Protein AF-0000000083552173 (afdb_homodimer)

Radius of gyration: 30.27 Å; Cα contacts (8 Å, |Δi|>4): 1143; chains: 2; bounding box: 61×94×70 Å

Sequence (602 aa):
MNFVAFRYFNEVAKTKAIRRAADRLHVAPSAVSRQLAMLEHSFGAPLLERTNTGVELTPAGVLLERYTRNMFRELDQVKDSISGFRSLRQGEVKIHVMEGVLSSMLPEVIAGFSSRFPGIRFSVSSNASDAIVEALIKNQTDIGITYNASLRPELEIVVERADPVMCLVATNHPLAQNATVRLDEICQNRLALPHRGFGLRQLFDSAVEARRLQPDYVVETNNIELPRAMAATGNCVTLGPVLAAFREIQMGLLVAIPIDVPTFLMVRSSVCVHRDRKLSFAAHEFIKMLRMGFSQSGIAAMNFVAFRYFNEVAKTKAIRRAADRLHVAPSAVSRQLAMLEHSFGAPLLERTNTGVELTPAGVLLERYTRNMFRELDQVKDSISGFRSLRQGEVKIHVMEGVLSSMLPEVIAGFSSRFPGIRFSVSSNASDAIVEALIKNQTDIGITYNASLRPELEIVVERADPVMCLVATNHPLAQNATVRLDEICQNRLALPHRGFGLRQLFDSAVEARRLQPDYVVETNNIELPRAMAATGNCVTLGPVLAAFREIQMGLLVAIPIDVPTFLMVRSSVCVHRDRKLSFAAHEFIKMLRMGFSQSGIAA

Foldseek 3Di:
DDLVLLQLLLLCQVVLALCVSCVVVVHDSVVSVVSQVVVCVVVVHRQWDADPVHIHGDPVVVVSSLVSLVVVLVVVLVVCVVVVVVVLQAEEAEEEEALLQVPFLVVVLVVVLCVVRVRYYYHYHHDAQVVQVVCQVVVVHFKYKHKQDDDDPQKDFLDKDFFFKWKKAFCPAPCNPDQEAELQRQQVAEAAEEDPSHPVNVVNVVVCVVVVGDHHYPYYHHHDVVRNVVRLVRRHMYMGTCSSCVVCVVVRSIDTHHYPDVVRRRMMITMMHGSNDNHRNSSVVSSVSVNVSSVPSPPPD/DDLVLLQLLLLCQVVLALCVSCVVVVHDSVVSVVSQVVVCVVVVHRQWDADPVHIHGDPVVVVSSLVSLVVVLVVVLVVCVVVVVVVLQAEEAEEEEALLQVPFLVVVLVVVLCVVRVRYYYHYHHDAQVVQVVCQVVVVHFKYKHKQDDDDPQKDFLDKDFFFKWKKAFCPAPCVPDQEAELQRQQVAEAAEEDPSHPVNVVNVVVCVVVVGDHHYPYYHHHDVVRNVVRLVRRHMYMGTCSSCVVCVVVRSIDTHHYPDVVRRRMMITMMHGSNDNHRNSSVVSSVSVNVSSVPSCPPD

InterPro domains:
  IPR000847 LysR, HTH, N-terminal domain [PF00126] (5-61)
  IPR000847 LysR, HTH, N-terminal domain [PS50931] (1-58)
  IPR005119 LysR, substrate-binding [PF03466] (88-292)
  IPR036388 Winged helix-like DNA-binding domain superfamily [G3DSA:1.10.10.10] (1-91)
  IPR036390 Winged helix DNA-binding domain superfamily [SSF46785] (2-111)
  IPR050950 HTH-type LysR transcriptional regulators [PTHR30419] (1-296)

Structure (mmCIF, N/CA/C/O backbone):
data_AF-0000000083552173-model_v1
#
loop_
_entity.id
_entity.type
_entity.pdbx_description
1 polymer 'LysR family transcriptional regulator'
#
loop_
_atom_site.group_PDB
_atom_site.id
_atom_site.type_symbol
_atom_site.label_atom_id
_atom_site.label_alt_id
_atom_site.label_comp_id
_atom_site.label_asym_id
_atom_site.label_entity_id
_atom_site.label_seq_id
_atom_site.pdbx_PDB_ins_code
_atom_site.Cartn_x
_atom_site.Cartn_y
_atom_site.Cartn_z
_atom_site.occupancy
_atom_site.B_iso_or_equiv
_atom_site.auth_seq_id
_atom_site.auth_comp_id
_atom_site.auth_asym_id
_atom_site.auth_atom_id
_atom_site.pdbx_PDB_model_num
ATOM 1 N N . MET A 1 1 ? -5.895 39.625 33.219 1 48.28 1 MET A N 1
ATOM 2 C CA . MET A 1 1 ? -5.844 38.188 33 1 48.28 1 MET A CA 1
ATOM 3 C C . MET A 1 1 ? -4.477 37.75 32.469 1 48.28 1 MET A C 1
ATOM 5 O O . MET A 1 1 ? -3.959 38.375 31.531 1 48.28 1 MET A O 1
ATOM 9 N N . ASN A 1 2 ? -3.734 37.156 33.312 1 60.34 2 ASN A N 1
ATOM 10 C CA . ASN A 1 2 ? -2.334 36.875 32.969 1 60.34 2 ASN A CA 1
ATOM 11 C C . ASN A 1 2 ? -2.113 35.438 32.531 1 60.34 2 ASN A C 1
ATOM 13 O O . ASN A 1 2 ? -2.887 34.562 32.906 1 60.34 2 ASN A O 1
ATOM 17 N N . PHE A 1 3 ? -1.198 35.219 31.625 1 71.62 3 PHE A N 1
ATOM 18 C CA . PHE A 1 3 ? -0.842 33.938 31.047 1 71.62 3 PHE A CA 1
ATOM 19 C C . PHE A 1 3 ? -0.518 32.906 32.156 1 71.62 3 PHE A C 1
ATOM 21 O O . PHE A 1 3 ? -0.827 31.734 32.031 1 71.62 3 PHE A O 1
ATOM 28 N N . VAL A 1 4 ? -0.104 33.406 33.25 1 74.31 4 VAL A N 1
ATOM 29 C CA . VAL A 1 4 ? 0.302 32.562 34.375 1 74.31 4 VAL A CA 1
ATOM 30 C C . VAL A 1 4 ? -0.928 31.891 35 1 74.31 4 VAL A C 1
ATOM 32 O O . VAL A 1 4 ? -0.899 30.703 35.312 1 74.31 4 VAL A O 1
ATOM 35 N N . ALA A 1 5 ? -2.008 32.656 35.031 1 80.75 5 ALA A N 1
ATOM 36 C CA . ALA A 1 5 ? -3.234 32.125 35.656 1 80.75 5 ALA A CA 1
ATOM 37 C C . ALA A 1 5 ? -3.791 30.969 34.812 1 80.75 5 ALA A C 1
ATOM 39 O O . ALA A 1 5 ? -4.254 29.984 35.375 1 80.75 5 ALA A O 1
ATOM 40 N N . PHE A 1 6 ? -3.711 31.141 33.5 1 82.69 6 PHE A N 1
ATOM 41 C CA . PHE A 1 6 ? -4.199 30.078 32.625 1 82.69 6 PHE A CA 1
ATOM 42 C C . PHE A 1 6 ? -3.322 28.828 32.75 1 82.69 6 PHE A C 1
ATOM 44 O O . PHE A 1 6 ? -3.826 27.703 32.719 1 82.69 6 PHE A O 1
ATOM 51 N N . ARG A 1 7 ? -2.039 29.016 32.875 1 81.38 7 ARG A N 1
ATOM 52 C CA . ARG A 1 7 ? -1.114 27.906 33.062 1 81.38 7 ARG A CA 1
ATOM 53 C C . ARG A 1 7 ? -1.42 27.156 34.375 1 81.38 7 ARG A C 1
ATOM 55 O O . ARG A 1 7 ? -1.414 25.922 34.375 1 81.38 7 ARG A O 1
ATOM 62 N N . TYR A 1 8 ? -1.645 27.875 35.406 1 85.38 8 TYR A N 1
ATOM 63 C CA . TYR A 1 8 ? -1.987 27.281 36.688 1 85.38 8 TYR A CA 1
ATOM 64 C C . TYR A 1 8 ? -3.295 26.5 36.594 1 85.38 8 TYR A C 1
ATOM 66 O O . TYR A 1 8 ? -3.393 25.375 37.094 1 85.38 8 TYR A O 1
ATOM 74 N N . PHE A 1 9 ? -4.258 27.141 35.906 1 89.25 9 PHE A N 1
ATOM 75 C CA . PHE A 1 9 ? -5.562 26.516 35.719 1 89.25 9 PHE A CA 1
ATOM 76 C C . PHE A 1 9 ? -5.43 25.188 35 1 89.25 9 PHE A C 1
ATOM 78 O O . PHE A 1 9 ? -5.98 24.172 35.438 1 89.25 9 PHE A O 1
ATOM 85 N N . ASN A 1 10 ? -4.676 25.234 33.938 1 86.88 10 ASN A N 1
ATOM 86 C CA . ASN A 1 10 ? -4.508 24.016 33.156 1 86.88 10 ASN A CA 1
ATOM 87 C C . ASN A 1 10 ? -3.809 22.922 33.938 1 86.88 10 ASN A C 1
ATOM 89 O O . ASN A 1 10 ? -4.16 21.75 33.812 1 86.88 10 ASN A O 1
ATOM 93 N N . GLU A 1 11 ? -2.816 23.203 34.719 1 87.5 11 GLU A N 1
ATOM 94 C CA . GLU A 1 11 ? -2.094 22.234 35.531 1 87.5 11 GLU A CA 1
ATOM 95 C C . GLU A 1 11 ? -2.996 21.625 36.594 1 87.5 11 GLU A C 1
ATOM 97 O O . GLU A 1 11 ? -2.926 20.422 36.875 1 87.5 11 GLU A O 1
ATOM 102 N N . VAL A 1 12 ? -3.82 22.438 37.094 1 91.88 12 VAL A N 1
ATOM 103 C CA . VAL A 1 12 ? -4.758 21.953 38.125 1 91.88 12 VAL A CA 1
ATOM 104 C C . VAL A 1 12 ? -5.789 21.031 37.469 1 91.88 12 VAL A C 1
ATOM 106 O O . VAL A 1 12 ? -6.16 20 38.031 1 91.88 12 VAL A O 1
ATOM 109 N N . ALA A 1 13 ? -6.199 21.438 36.344 1 88.5 13 ALA A N 1
ATOM 110 C CA . ALA A 1 13 ? -7.156 20.609 35.594 1 88.5 13 ALA A CA 1
ATOM 111 C C . ALA A 1 13 ? -6.57 19.234 35.281 1 88.5 13 ALA A C 1
ATOM 113 O O . ALA A 1 13 ? -7.277 18.219 35.344 1 88.5 13 ALA A O 1
ATOM 114 N N . LYS A 1 14 ? -5.379 19.266 34.969 1 85.62 14 LYS A N 1
ATOM 115 C CA . LYS A 1 14 ? -4.656 18.062 34.594 1 85.62 14 LYS A CA 1
ATOM 116 C C . LYS A 1 14 ? -4.402 17.172 35.812 1 85.62 14 LYS A C 1
ATOM 118 O O . LYS A 1 14 ? -4.59 15.953 35.75 1 85.62 14 LYS A O 1
ATOM 123 N N . THR A 1 15 ? -3.955 17.75 36.875 1 88 15 THR A N 1
ATOM 124 C CA . THR A 1 15 ? -3.531 17 38.062 1 88 15 THR A CA 1
ATOM 125 C C . THR A 1 15 ? -4.715 16.734 39 1 88 15 THR A C 1
ATOM 127 O O . THR A 1 15 ? -4.633 15.906 39.875 1 88 15 THR A O 1
ATOM 130 N N . LYS A 1 16 ? -5.727 17.469 38.781 1 89.62 16 LYS A N 1
ATOM 131 C CA . LYS A 1 16 ? -6.953 17.406 39.562 1 89.62 16 LYS A CA 1
ATOM 132 C C . LYS A 1 16 ? -6.672 17.703 41.031 1 89.62 16 LYS A C 1
ATOM 134 O O . LYS A 1 16 ? -7.422 17.281 41.938 1 89.62 16 LYS A O 1
ATOM 139 N N . ALA A 1 17 ? -5.582 18.344 41.312 1 91.19 17 ALA A N 1
ATOM 140 C CA . ALA A 1 17 ? -5.195 18.734 42.656 1 91.19 17 ALA A CA 1
ATOM 141 C C . ALA A 1 17 ? -4.363 20.016 42.656 1 91.19 17 ALA A C 1
ATOM 143 O O . ALA A 1 17 ? -3.43 20.141 41.875 1 91.19 17 ALA A O 1
ATOM 144 N N . ILE A 1 18 ? -4.668 20.906 43.562 1 91.38 18 ILE A N 1
ATOM 145 C CA . ILE A 1 18 ? -3.979 22.203 43.625 1 91.38 18 ILE A CA 1
ATOM 146 C C . ILE A 1 18 ? -2.557 22 44.125 1 91.38 18 ILE A C 1
ATOM 148 O O . ILE A 1 18 ? -1.608 22.578 43.594 1 91.38 18 ILE A O 1
ATOM 152 N N . ARG A 1 19 ? -2.461 21.141 45.094 1 90.25 19 ARG A N 1
ATOM 153 C CA . ARG A 1 19 ? -1.141 20.906 45.656 1 90.25 19 ARG A CA 1
ATOM 154 C C . ARG A 1 19 ? -0.202 20.266 44.656 1 90.25 19 ARG A C 1
ATOM 156 O O . ARG A 1 19 ? 0.957 20.672 44.531 1 90.25 19 ARG A O 1
ATOM 163 N N . ARG A 1 20 ? -0.686 19.312 44 1 90.38 20 ARG A N 1
ATOM 164 C CA . ARG A 1 20 ? 0.124 18.625 43 1 90.38 20 ARG A CA 1
ATOM 165 C C . ARG A 1 20 ? 0.496 19.562 41.844 1 90.38 20 ARG A C 1
ATOM 167 O O . ARG A 1 20 ? 1.62 19.531 41.344 1 90.38 20 ARG A O 1
ATOM 174 N N . ALA A 1 21 ? -0.415 20.344 41.5 1 91.81 21 ALA A N 1
ATOM 175 C CA . ALA A 1 21 ? -0.153 21.328 40.469 1 91.81 21 ALA A CA 1
ATOM 176 C C . ALA A 1 21 ? 0.919 22.328 40.906 1 91.81 21 ALA A C 1
ATOM 178 O O . ALA A 1 21 ? 1.821 22.656 40.125 1 91.81 21 ALA A O 1
ATOM 179 N N . ALA A 1 22 ? 0.853 22.719 42.094 1 92.69 22 ALA A N 1
ATOM 180 C CA . ALA A 1 22 ? 1.829 23.656 42.625 1 92.69 22 ALA A CA 1
ATOM 181 C C . ALA A 1 22 ? 3.23 23.047 42.625 1 92.69 22 ALA A C 1
ATOM 183 O O . ALA A 1 22 ? 4.203 23.719 42.281 1 92.69 22 ALA A O 1
ATOM 184 N N . ASP A 1 23 ? 3.268 21.812 42.938 1 87.5 23 ASP A N 1
ATOM 185 C CA . ASP A 1 23 ? 4.543 21.094 42.906 1 87.5 23 ASP A CA 1
ATOM 186 C C . ASP A 1 23 ? 5.145 21.062 41.5 1 87.5 23 ASP A C 1
ATOM 188 O O . ASP A 1 23 ? 6.332 21.328 41.344 1 87.5 23 ASP A O 1
ATOM 192 N N . ARG A 1 24 ? 4.328 20.859 40.594 1 85.75 24 ARG A N 1
ATOM 193 C CA . ARG A 1 24 ? 4.777 20.719 39.219 1 85.75 24 ARG A CA 1
ATOM 194 C C . ARG A 1 24 ? 5.184 22.062 38.625 1 85.75 24 ARG A C 1
ATOM 196 O O . ARG A 1 24 ? 6.09 22.141 37.781 1 85.75 24 ARG A O 1
ATOM 203 N N . LEU A 1 25 ? 4.586 23 39.094 1 85 25 LEU A N 1
ATOM 204 C CA . LEU A 1 25 ? 4.82 24.359 38.594 1 85 25 LEU A CA 1
ATOM 205 C C . LEU A 1 25 ? 5.895 25.062 39.438 1 85 25 LEU A C 1
ATOM 207 O O . LEU A 1 25 ? 6.316 26.172 39.094 1 85 25 LEU A O 1
ATOM 211 N N . HIS A 1 26 ? 6.277 24.375 40.531 1 88.81 26 HIS A N 1
ATOM 212 C CA . HIS A 1 26 ? 7.293 24.891 41.438 1 88.81 26 HIS A CA 1
ATOM 213 C C . HIS A 1 26 ? 6.871 26.234 42.031 1 88.81 26 HIS A C 1
ATOM 215 O O . HIS A 1 26 ? 7.664 27.188 42.062 1 88.81 26 HIS A O 1
ATOM 221 N N . VAL A 1 27 ? 5.676 26.234 42.344 1 88.56 27 VAL A N 1
ATOM 222 C CA . VAL A 1 27 ? 5.137 27.422 43.031 1 88.56 27 VAL A CA 1
ATOM 223 C C . VAL A 1 27 ? 4.379 27 44.281 1 88.56 27 VAL A C 1
ATOM 225 O O . VAL A 1 27 ? 4.16 25.797 44.5 1 88.56 27 VAL A O 1
ATOM 228 N N . ALA A 1 28 ? 4.078 27.953 45.094 1 90.69 28 ALA A N 1
ATOM 229 C CA . ALA A 1 28 ? 3.303 27.672 46.312 1 90.69 28 ALA A CA 1
ATOM 230 C C . ALA A 1 28 ? 1.838 27.422 45.969 1 90.69 28 ALA A C 1
ATOM 232 O O . ALA A 1 28 ? 1.271 28.062 45.094 1 90.69 28 ALA A O 1
ATOM 233 N N . PRO A 1 29 ? 1.274 26.469 46.688 1 92.5 29 PRO A N 1
ATOM 234 C CA . PRO A 1 29 ? -0.145 26.188 46.469 1 92.5 29 PRO A CA 1
ATOM 235 C C . PRO A 1 29 ? -1.026 27.422 46.594 1 92.5 29 PRO A C 1
ATOM 237 O O . PRO A 1 29 ? -2.035 27.547 45.906 1 92.5 29 PRO A O 1
ATOM 240 N N . SER A 1 30 ? -0.678 28.281 47.5 1 93.06 30 SER A N 1
ATOM 241 C CA . SER A 1 30 ? -1.452 29.5 47.719 1 93.06 30 SER A CA 1
ATOM 242 C C . SER A 1 30 ? -1.44 30.391 46.469 1 93.06 30 SER A C 1
ATOM 244 O O . SER A 1 30 ? -2.436 31.047 46.156 1 93.06 30 SER A O 1
ATOM 246 N N . ALA A 1 31 ? -0.353 30.391 45.812 1 89.38 31 ALA A N 1
ATOM 247 C CA . ALA A 1 31 ? -0.237 31.156 44.562 1 89.38 31 ALA A CA 1
ATOM 248 C C . ALA A 1 31 ? -1.157 30.609 43.469 1 89.38 31 ALA A C 1
ATOM 250 O O . ALA A 1 31 ? -1.813 31.375 42.781 1 89.38 31 ALA A O 1
ATOM 251 N N . VAL A 1 32 ? -1.215 29.328 43.469 1 92.25 32 VAL A N 1
ATOM 252 C CA . VAL A 1 32 ? -2.082 28.672 42.5 1 92.25 32 VAL A CA 1
ATOM 253 C C . VAL A 1 32 ? -3.543 28.969 42.812 1 92.25 32 VAL A C 1
ATOM 255 O O . VAL A 1 32 ? -4.312 29.359 41.938 1 92.25 32 VAL A O 1
ATOM 258 N N . SER A 1 33 ? -3.867 28.844 44.031 1 91.12 33 SER A N 1
ATOM 259 C CA . SER A 1 33 ? -5.238 29.078 44.469 1 91.12 33 SER A CA 1
ATOM 260 C C . SER A 1 33 ? -5.672 30.516 44.219 1 91.12 33 SER A C 1
ATOM 262 O O . SER A 1 33 ? -6.797 30.766 43.781 1 91.12 33 SER A O 1
ATOM 264 N N . ARG A 1 34 ? -4.797 31.406 44.469 1 88.94 34 ARG A N 1
ATOM 265 C CA . ARG A 1 34 ? -5.09 32.812 44.281 1 88.94 34 ARG A CA 1
ATOM 266 C C . ARG A 1 34 ? -5.344 33.125 42.781 1 88.94 34 ARG A C 1
ATOM 268 O O . ARG A 1 34 ? -6.27 33.844 42.469 1 88.94 34 ARG A O 1
ATOM 275 N N . GLN A 1 35 ? -4.449 32.594 42 1 88 35 GLN A N 1
ATOM 276 C CA . GLN A 1 35 ? -4.586 32.812 40.562 1 88 35 GLN A CA 1
ATOM 277 C C . GLN A 1 35 ? -5.879 32.219 40.031 1 88 35 GLN A C 1
ATOM 279 O O . GLN A 1 35 ? -6.539 32.812 39.156 1 88 35 GLN A O 1
ATOM 284 N N . LEU A 1 36 ? -6.258 31.094 40.531 1 90.06 36 LEU A N 1
ATOM 285 C CA . LEU A 1 36 ? -7.492 30.438 40.125 1 90.06 36 LEU A CA 1
ATOM 286 C C . LEU A 1 36 ? -8.711 31.25 40.531 1 90.06 36 LEU A C 1
ATOM 288 O O . LEU A 1 36 ? -9.664 31.391 39.781 1 90.06 36 LEU A O 1
ATOM 292 N N . ALA A 1 37 ? -8.648 31.766 41.75 1 88.25 37 ALA A N 1
ATOM 293 C CA . ALA A 1 37 ? -9.734 32.625 42.25 1 88.25 37 ALA A CA 1
ATOM 294 C C . ALA A 1 37 ? -9.891 33.875 41.406 1 88.25 37 ALA A C 1
ATOM 296 O O . ALA A 1 37 ? -11.008 34.281 41.094 1 88.25 37 ALA A O 1
ATOM 297 N N . MET A 1 38 ? -8.781 34.375 41.094 1 81.94 38 MET A N 1
ATOM 298 C CA . MET A 1 38 ? -8.797 35.562 40.25 1 81.94 38 MET A CA 1
ATOM 299 C C . MET A 1 38 ? -9.414 35.25 38.875 1 81.94 38 MET A C 1
ATOM 301 O O . MET A 1 38 ? -10.172 36.062 38.344 1 81.94 38 MET A O 1
ATOM 305 N N . LEU A 1 39 ? -9.047 34.094 38.312 1 84.31 39 LEU A N 1
ATOM 306 C CA . LEU A 1 39 ? -9.586 33.656 37.031 1 84.31 39 LEU A CA 1
ATOM 307 C C . LEU A 1 39 ? -11.102 33.469 37.094 1 84.31 39 LEU A C 1
ATOM 309 O O . LEU A 1 39 ? -11.836 33.906 36.219 1 84.31 39 LEU A O 1
ATOM 313 N N . GLU A 1 40 ? -11.562 32.844 38.188 1 86.62 40 GLU A N 1
ATOM 314 C CA . GLU A 1 40 ? -12.992 32.625 38.375 1 86.62 40 GLU A CA 1
ATOM 315 C C . GLU A 1 40 ? -13.742 33.938 38.531 1 86.62 40 GLU A C 1
ATOM 317 O O . GLU A 1 40 ? -14.836 34.125 38 1 86.62 40 GLU A O 1
ATOM 322 N N . HIS A 1 41 ? -13.133 34.875 39.25 1 83.31 41 HIS A N 1
ATOM 323 C CA . HIS A 1 41 ? -13.719 36.188 39.406 1 83.31 41 HIS A CA 1
ATOM 324 C C . HIS A 1 41 ? -13.812 36.938 38.062 1 83.31 41 HIS A C 1
ATOM 326 O O . HIS A 1 41 ? -14.836 37.531 37.75 1 83.31 41 HIS A O 1
ATOM 332 N N . SER A 1 42 ? -12.766 36.844 37.281 1 78.38 42 SER A N 1
ATOM 333 C CA . SER A 1 42 ? -12.727 37.5 36 1 78.38 42 SER A CA 1
ATOM 334 C C . SER A 1 42 ? -13.797 36.969 35.031 1 78.38 42 SER A C 1
ATOM 336 O O . SER A 1 42 ? -14.391 37.719 34.281 1 78.38 42 SER A O 1
ATOM 338 N N . PHE A 1 43 ? -14.039 35.625 35.125 1 80.94 43 PHE A N 1
ATOM 339 C CA . PHE A 1 43 ? -14.992 35 34.25 1 80.94 43 PHE A CA 1
ATOM 340 C C . PHE A 1 43 ? -16.391 35 34.844 1 80.94 43 PHE A C 1
ATOM 342 O O . PHE A 1 43 ? -17.375 34.688 34.156 1 80.94 43 PHE A O 1
ATOM 349 N N . GLY A 1 44 ? -16.438 35.312 36.125 1 82.56 44 GLY A N 1
ATOM 350 C CA . GLY A 1 44 ? -17.719 35.406 36.781 1 82.56 44 GLY A CA 1
ATOM 351 C C . GLY A 1 44 ? -18.375 34.062 37.062 1 82.56 44 GLY A C 1
ATOM 352 O O . GLY A 1 44 ? -19.594 33.969 37.219 1 82.56 44 GLY A O 1
ATOM 353 N N . ALA A 1 45 ? -17.672 33.031 36.969 1 83.12 45 ALA A N 1
ATOM 354 C CA . ALA A 1 45 ? -18.172 31.656 37.188 1 83.12 45 ALA A CA 1
ATOM 355 C C . ALA A 1 45 ? -17.094 30.781 37.812 1 83.12 45 ALA A C 1
ATOM 357 O O . ALA A 1 45 ? -15.898 30.953 37.562 1 83.12 45 ALA A O 1
ATOM 358 N N . PRO A 1 46 ? -17.562 29.891 38.656 1 87.25 46 PRO A N 1
ATOM 359 C CA . PRO A 1 46 ? -16.594 28.906 39.125 1 87.25 46 PRO A CA 1
ATOM 360 C C . PRO A 1 46 ? -16.062 28 38.031 1 87.25 46 PRO A C 1
ATOM 362 O O . PRO A 1 46 ? -16.828 27.578 37.156 1 87.25 46 PRO A O 1
ATOM 365 N N . LEU A 1 47 ? -14.781 27.844 38 1 91.44 47 LEU A N 1
ATOM 366 C CA . LEU A 1 47 ? -14.141 27 36.969 1 91.44 47 LEU A CA 1
ATOM 367 C C . LEU A 1 47 ? -13.812 25.625 37.531 1 91.44 47 LEU A C 1
ATOM 369 O O . LEU A 1 47 ? -13.688 24.656 36.781 1 91.44 47 LEU A O 1
ATOM 373 N N . LEU A 1 48 ? -13.633 25.531 38.875 1 91.25 48 LEU A N 1
ATOM 374 C CA . LEU A 1 48 ? -13.289 24.312 39.562 1 91.25 48 LEU A CA 1
ATOM 375 C C . LEU A 1 48 ? -14.25 24.047 40.719 1 91.25 48 LEU A C 1
ATOM 377 O O . LEU A 1 48 ? -14.789 24.984 41.312 1 91.25 48 LEU A O 1
ATOM 381 N N . GLU A 1 49 ? -14.516 22.766 40.906 1 89.5 49 GLU A N 1
ATOM 382 C CA . GLU A 1 49 ? -15.297 22.359 42.062 1 89.5 49 GLU A CA 1
ATOM 383 C C . GLU A 1 49 ? -14.539 21.344 42.906 1 89.5 49 GLU A C 1
ATOM 385 O O . GLU A 1 49 ? -13.844 20.469 42.375 1 89.5 49 GLU A O 1
ATOM 390 N N . ARG A 1 50 ? -14.617 21.547 44.188 1 84.38 50 ARG A N 1
ATOM 391 C CA . ARG A 1 50 ? -13.961 20.641 45.125 1 84.38 50 ARG A CA 1
ATOM 392 C C . ARG A 1 50 ? -14.797 19.391 45.344 1 84.38 50 ARG A C 1
ATOM 394 O O . ARG A 1 50 ? -16.016 19.453 45.438 1 84.38 50 ARG A O 1
ATOM 401 N N . THR A 1 51 ? -14.164 18.281 45.125 1 82.62 51 THR A N 1
ATOM 402 C CA . THR A 1 51 ? -14.773 16.984 45.406 1 82.62 51 THR A CA 1
ATOM 403 C C . THR A 1 51 ? -14.016 16.25 46.5 1 82.62 51 THR A C 1
ATOM 405 O O . THR A 1 51 ? -13.023 16.766 47.031 1 82.62 51 THR A O 1
ATOM 408 N N . ASN A 1 52 ? -14.531 15.055 46.906 1 80.25 52 ASN A N 1
ATOM 409 C CA . ASN A 1 52 ? -13.891 14.242 47.938 1 80.25 52 ASN A CA 1
ATOM 410 C C . ASN A 1 52 ? -12.516 13.758 47.5 1 80.25 52 ASN A C 1
ATOM 412 O O . ASN A 1 52 ? -11.664 13.461 48.344 1 80.25 52 ASN A O 1
ATOM 416 N N . THR A 1 53 ? -12.258 13.781 46.281 1 76.94 53 THR A N 1
ATOM 417 C CA . THR A 1 53 ? -11.031 13.18 45.75 1 76.94 53 THR A CA 1
ATOM 418 C C . THR A 1 53 ? -10.094 14.242 45.188 1 76.94 53 THR A C 1
ATOM 420 O O . THR A 1 53 ? -9.008 13.93 44.719 1 76.94 53 THR A O 1
ATOM 423 N N . GLY A 1 54 ? -10.555 15.477 45.312 1 83.31 54 GLY A N 1
ATOM 424 C CA . GLY A 1 54 ? -9.711 16.531 44.812 1 83.31 54 GLY A CA 1
ATOM 425 C C . GLY A 1 54 ? -10.492 17.656 44.156 1 83.31 54 GLY A C 1
ATOM 426 O O . GLY A 1 54 ? -11.414 18.219 44.75 1 83.31 54 GLY A O 1
ATOM 427 N N . VAL A 1 55 ? -10.023 18.094 42.938 1 89.19 55 VAL A N 1
ATOM 428 C CA . VAL A 1 55 ? -10.703 19.188 42.25 1 89.19 55 VAL A CA 1
ATOM 429 C C . VAL A 1 55 ? -11.133 18.719 40.844 1 89.19 55 VAL A C 1
ATOM 431 O O . VAL A 1 55 ? -10.414 17.953 40.188 1 89.19 55 VAL A O 1
ATOM 434 N N . GLU A 1 56 ? -12.367 19.078 40.5 1 89.19 56 GLU A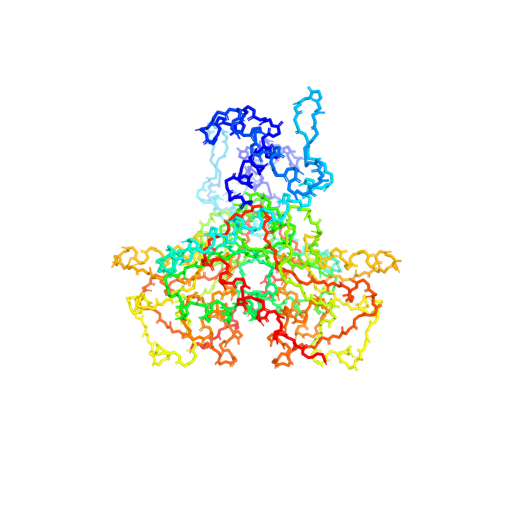 N 1
ATOM 435 C CA . GLU A 1 56 ? -12.883 18.766 39.156 1 89.19 56 GLU A CA 1
ATOM 436 C C . GLU A 1 56 ? -13.32 20.031 38.438 1 89.19 56 GLU A C 1
ATOM 438 O O . GLU A 1 56 ? -13.68 21.031 39.062 1 89.19 56 GLU A O 1
ATOM 443 N N . LEU A 1 57 ? -13.219 19.969 37.125 1 88.56 57 LEU A N 1
ATOM 444 C CA . LEU A 1 57 ? -13.625 21.094 36.312 1 88.56 57 LEU A CA 1
ATOM 445 C C . LEU A 1 57 ? -15.148 21.219 36.281 1 88.56 57 LEU A C 1
ATOM 447 O O . LEU A 1 57 ? -15.852 20.219 36.219 1 88.56 57 LEU A O 1
ATOM 451 N N . THR A 1 58 ? -15.734 22.484 36.406 1 86.25 58 THR A N 1
ATOM 452 C CA . THR A 1 58 ? -17.125 22.781 36.125 1 86.25 58 THR A CA 1
ATOM 453 C C . THR A 1 58 ? -17.359 22.828 34.594 1 86.25 58 THR A C 1
ATOM 455 O O . THR A 1 58 ? -16.391 22.781 33.844 1 86.25 58 THR A O 1
ATOM 458 N N . PRO A 1 59 ? -18.547 22.891 34.188 1 80.38 59 PRO A N 1
ATOM 459 C CA . PRO A 1 59 ? -18.797 23.031 32.75 1 80.38 59 PRO A CA 1
ATOM 460 C C . PRO A 1 59 ? -18.094 24.25 32.125 1 80.38 59 PRO A C 1
ATOM 462 O O . PRO A 1 59 ? -17.531 24.156 31.047 1 80.38 59 PRO A O 1
ATOM 465 N N . ALA A 1 60 ? -18.109 25.297 32.938 1 81.38 60 ALA A N 1
ATOM 466 C CA . ALA A 1 60 ? -17.375 26.484 32.5 1 81.38 60 ALA A CA 1
ATOM 467 C C . ALA A 1 60 ? -15.875 26.219 32.469 1 81.38 60 ALA A C 1
ATOM 469 O O . ALA A 1 60 ? -15.172 26.703 31.562 1 81.38 60 ALA A O 1
ATOM 470 N N . GLY A 1 61 ? -15.438 25.406 33.438 1 84.69 61 GLY A N 1
ATOM 471 C CA . GLY A 1 61 ? -14.039 25.031 33.469 1 84.69 61 GLY A CA 1
ATOM 472 C C . GLY A 1 61 ? -13.609 24.203 32.281 1 84.69 61 GLY A C 1
ATOM 473 O O . GLY A 1 61 ? -12.523 24.406 31.719 1 84.69 61 GLY A O 1
ATOM 474 N N . VAL A 1 62 ? -14.461 23.375 31.875 1 81.06 62 VAL A N 1
ATOM 475 C CA . VAL A 1 62 ? -14.18 22.516 30.734 1 81.06 62 VAL A CA 1
ATOM 476 C C . VAL A 1 62 ? -14.039 23.359 29.469 1 81.06 62 VAL A C 1
ATOM 478 O O . VAL A 1 62 ? -13.133 23.125 28.656 1 81.06 62 VAL A O 1
ATOM 481 N N . LEU A 1 63 ? -14.836 24.328 29.359 1 75.12 63 LEU A N 1
ATOM 482 C CA . LEU A 1 63 ? -14.789 25.219 28.203 1 75.12 63 LEU A CA 1
ATOM 483 C C . LEU A 1 63 ? -13.492 26.031 28.203 1 75.12 63 LEU A C 1
ATOM 485 O O . LEU A 1 63 ? -12.852 26.156 27.156 1 75.12 63 LEU A O 1
ATOM 489 N N . LEU A 1 64 ? -13.203 26.547 29.391 1 80 64 LEU A N 1
ATOM 490 C CA . LEU A 1 64 ? -11.977 27.328 29.484 1 80 64 LEU A CA 1
ATOM 491 C C . LEU A 1 64 ? -10.75 26.469 29.219 1 80 64 LEU A C 1
ATOM 493 O O . LEU A 1 64 ? -9.82 26.891 28.531 1 80 64 LEU A O 1
ATOM 497 N N . GLU A 1 65 ? -10.812 25.266 29.781 1 80.44 65 GLU A N 1
ATOM 498 C CA . GLU A 1 65 ? -9.68 24.359 29.562 1 80.44 65 GLU A CA 1
ATOM 499 C C . GLU A 1 65 ? -9.453 24.109 28.078 1 80.44 65 GLU A C 1
ATOM 501 O O . GLU A 1 65 ? -8.312 24.109 27.609 1 80.44 65 GLU A O 1
ATOM 506 N N . ARG A 1 66 ? -10.469 24.016 27.375 1 72.31 66 ARG A N 1
ATOM 507 C CA . ARG A 1 66 ? -10.375 23.797 25.938 1 72.31 66 ARG A CA 1
ATOM 508 C C . ARG A 1 66 ? -9.758 25.016 25.234 1 72.31 66 ARG A C 1
ATOM 510 O O . ARG A 1 66 ? -8.875 24.859 24.391 1 72.31 66 ARG A O 1
ATOM 517 N N . TYR A 1 67 ? -10.195 26.125 25.672 1 65.25 67 TYR A N 1
ATOM 518 C CA . TYR A 1 67 ? -9.711 27.359 25.078 1 65.25 67 TYR A CA 1
ATOM 519 C C . TYR A 1 67 ? -8.25 27.609 25.438 1 65.25 67 TYR A C 1
ATOM 521 O O . TYR A 1 67 ? -7.445 27.969 24.578 1 65.25 67 TYR A O 1
ATOM 529 N N . THR A 1 68 ? -7.953 27.484 26.719 1 74.62 68 THR A N 1
ATOM 530 C CA . THR A 1 68 ? -6.602 27.797 27.172 1 74.62 68 THR A CA 1
ATOM 531 C C . THR A 1 68 ? -5.598 26.781 26.641 1 74.62 68 THR A C 1
ATOM 533 O O . THR A 1 68 ? -4.465 27.141 26.312 1 74.62 68 THR A O 1
ATOM 536 N N . ARG A 1 69 ? -6.059 25.625 26.594 1 68.19 69 ARG A N 1
ATOM 537 C CA . ARG A 1 69 ? -5.184 24.609 26 1 68.19 69 ARG A CA 1
ATOM 538 C C . ARG A 1 69 ? -4.816 24.984 24.562 1 68.19 69 ARG A C 1
ATOM 540 O O . ARG A 1 69 ? -3.654 24.859 24.172 1 68.19 69 ARG A O 1
ATOM 547 N N . ASN A 1 70 ? -5.715 25.516 23.875 1 61.75 70 ASN A N 1
ATOM 548 C CA . ASN A 1 70 ? -5.484 25.969 22.5 1 61.75 70 ASN A CA 1
ATOM 549 C C . ASN A 1 70 ? -4.59 27.203 22.453 1 61.75 70 ASN A C 1
ATOM 551 O O . ASN A 1 70 ? -3.701 27.312 21.609 1 61.75 70 ASN A O 1
ATOM 555 N N . MET A 1 71 ? -4.883 28.094 23.344 1 59.25 71 MET A N 1
ATOM 556 C CA . MET A 1 71 ? -4.113 29.328 23.453 1 59.25 71 MET A CA 1
ATOM 557 C C . MET A 1 71 ? -2.646 29.047 23.75 1 59.25 71 MET A C 1
ATOM 559 O O . MET A 1 71 ? -1.753 29.594 23.109 1 59.25 71 MET A O 1
ATOM 563 N N . PHE A 1 72 ? -2.359 28.234 24.719 1 61.88 72 PHE A N 1
ATOM 564 C CA . PHE A 1 72 ? -0.97 27.938 25.047 1 61.88 72 PHE A CA 1
ATOM 565 C C . PHE A 1 72 ? -0.311 27.125 23.922 1 61.88 72 PHE A C 1
ATOM 567 O O . PHE A 1 72 ? 0.878 27.297 23.656 1 61.88 72 PHE A O 1
ATOM 574 N N . ARG A 1 73 ? -1.121 26.469 23.344 1 57.84 73 ARG A N 1
ATOM 575 C CA . ARG A 1 73 ? -0.624 25.766 22.156 1 57.84 73 ARG A CA 1
ATOM 576 C C . ARG A 1 73 ? -0.204 26.75 21.078 1 57.84 73 ARG A C 1
ATOM 578 O O . ARG A 1 73 ? 0.859 26.609 20.469 1 57.84 73 ARG A O 1
ATOM 585 N N . GLU 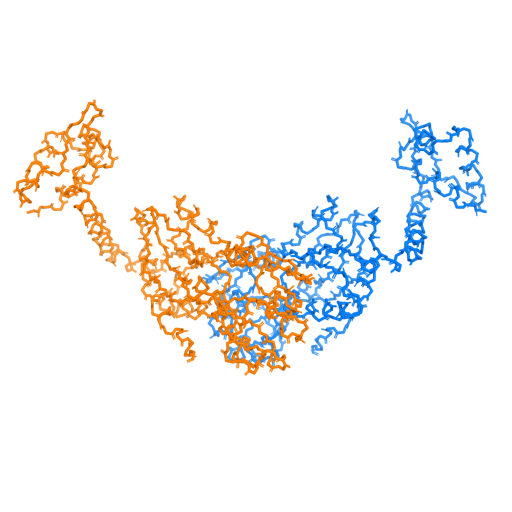A 1 74 ? -1.019 27.75 20.891 1 51.41 74 GLU A N 1
ATOM 586 C CA . GLU A 1 74 ? -0.719 28.797 19.922 1 51.41 74 GLU A CA 1
ATOM 587 C C . GLU A 1 74 ? 0.486 29.625 20.359 1 51.41 74 GLU A C 1
ATOM 589 O O . GLU A 1 74 ? 1.338 29.969 19.531 1 51.41 74 GLU A O 1
ATOM 594 N N . LEU A 1 75 ? 0.492 30.016 21.594 1 52.62 75 LEU A N 1
ATOM 595 C CA . LEU A 1 75 ? 1.627 30.781 22.109 1 52.62 75 LEU A CA 1
ATOM 596 C C . LEU A 1 75 ? 2.914 29.969 22.016 1 52.62 75 LEU A C 1
ATOM 598 O O . LEU A 1 75 ? 3.967 30.516 21.656 1 52.62 75 LEU A O 1
ATOM 602 N N . ASP A 1 76 ? 2.775 28.781 22.438 1 53.88 76 ASP A N 1
ATOM 603 C CA . ASP A 1 76 ? 3.943 27.922 22.266 1 53.88 76 ASP A CA 1
ATOM 604 C C . ASP A 1 76 ? 4.332 27.797 20.797 1 53.88 76 ASP A C 1
ATOM 606 O O . ASP A 1 76 ? 5.52 27.781 20.469 1 53.88 76 ASP A O 1
ATOM 610 N N . GLN A 1 77 ? 3.371 27.875 20.078 1 48.62 77 GLN A N 1
ATOM 611 C CA . GLN A 1 77 ? 3.604 27.859 18.625 1 48.62 77 GLN A CA 1
ATOM 612 C C . GLN A 1 77 ? 4.336 29.125 18.188 1 48.62 77 GLN A C 1
ATOM 614 O O . GLN A 1 77 ? 5.234 29.062 17.344 1 48.62 77 GLN A O 1
ATOM 619 N N . VAL A 1 78 ? 3.887 30.297 18.688 1 45.78 78 VAL A N 1
ATOM 620 C CA . VAL A 1 78 ? 4.543 31.562 18.375 1 45.78 78 VAL A CA 1
ATOM 621 C C . VAL A 1 78 ? 5.977 31.547 18.906 1 45.78 78 VAL A C 1
ATOM 623 O O . VAL A 1 78 ? 6.906 31.953 18.219 1 45.78 78 VAL A O 1
ATOM 626 N N . LYS A 1 79 ? 6.105 31.172 20.141 1 46.97 79 LYS A N 1
ATOM 627 C CA . LYS A 1 79 ? 7.461 31.031 20.672 1 46.97 79 LYS A CA 1
ATOM 628 C C . LYS A 1 79 ? 8.289 30.062 19.844 1 46.97 79 LYS A C 1
ATOM 630 O O . LYS A 1 79 ? 9.453 30.328 19.531 1 46.97 79 LYS A O 1
ATOM 635 N N . ASP A 1 80 ? 7.59 29 19.656 1 45.94 80 ASP A N 1
ATOM 636 C CA . ASP A 1 80 ? 8.227 28.016 18.797 1 45.94 80 ASP A CA 1
ATOM 637 C C . ASP A 1 80 ? 8.445 28.562 17.391 1 45.94 80 ASP A C 1
ATOM 639 O O . ASP A 1 80 ? 9.469 28.281 16.766 1 45.94 80 ASP A O 1
ATOM 643 N N . SER A 1 81 ? 7.523 29.375 16.938 1 45.12 81 SER A N 1
ATOM 644 C CA . SER A 1 81 ? 7.715 30.062 15.664 1 45.12 81 SER A CA 1
ATOM 645 C C . SER A 1 81 ? 8.938 30.969 15.711 1 45.12 81 SER A C 1
ATOM 647 O O . SER A 1 81 ? 9.711 31.016 14.75 1 45.12 81 SER A O 1
ATOM 649 N N . ILE A 1 82 ? 8.977 31.75 16.672 1 45.19 82 ILE A N 1
ATOM 650 C CA . ILE A 1 82 ? 10.195 32.531 16.812 1 45.19 82 ILE A CA 1
ATOM 651 C C . ILE A 1 82 ? 11.406 31.609 16.922 1 45.19 82 ILE A C 1
ATOM 653 O O . ILE A 1 82 ? 12.414 31.812 16.25 1 45.19 82 ILE A O 1
ATOM 657 N N . SER A 1 83 ? 11.312 30.703 17.828 1 46.62 83 SER A N 1
ATOM 658 C CA . SER A 1 83 ? 12.328 29.672 17.906 1 46.62 83 SER A CA 1
ATOM 659 C C . SER A 1 83 ? 12.195 28.672 16.766 1 46.62 83 SER A C 1
ATOM 661 O O . SER A 1 83 ? 13.188 28.094 16.328 1 46.62 83 SER A O 1
ATOM 663 N N . GLY A 1 84 ? 11.016 28.484 16.297 1 51.5 84 GLY A N 1
ATOM 664 C CA . GLY A 1 84 ? 10.578 27.594 15.227 1 51.5 84 GLY A CA 1
ATOM 665 C C . GLY A 1 84 ? 11.195 27.938 13.883 1 51.5 84 GLY A C 1
ATOM 666 O O . GLY A 1 84 ? 11.477 27.062 13.07 1 51.5 84 GLY A O 1
ATOM 667 N N . PHE A 1 85 ? 11.203 29.281 13.68 1 50.47 85 PHE A N 1
ATOM 668 C CA . PHE A 1 85 ? 11.969 29.594 12.477 1 50.47 85 PHE A CA 1
ATOM 669 C C . PHE A 1 85 ? 13.312 28.875 12.484 1 50.47 85 PHE A C 1
ATOM 671 O O . PHE A 1 85 ? 13.773 28.406 11.445 1 50.47 85 PHE A O 1
ATOM 678 N N . ARG A 1 86 ? 13.898 28.828 13.547 1 49.88 86 ARG A N 1
ATOM 679 C CA . ARG A 1 86 ? 15.102 28.016 13.633 1 49.88 86 ARG A CA 1
ATOM 680 C C . ARG A 1 86 ? 14.773 26.531 13.492 1 49.88 86 ARG A C 1
ATOM 682 O O . ARG A 1 86 ? 15.562 25.766 12.945 1 49.88 86 ARG A O 1
ATOM 689 N N . SER A 1 87 ? 13.539 26.188 13.922 1 56.47 87 SER A N 1
ATOM 690 C CA . SER A 1 87 ? 13.086 24.797 13.969 1 56.47 87 SER A CA 1
ATOM 691 C C . SER A 1 87 ? 12.656 24.312 12.586 1 56.47 87 SER A C 1
ATOM 693 O O . SER A 1 87 ? 12.562 23.109 12.344 1 56.47 87 SER A O 1
ATOM 695 N N . LEU A 1 88 ? 12.43 25.281 11.758 1 65.25 88 LEU A N 1
ATOM 696 C CA . LEU A 1 88 ? 12.109 24.859 10.398 1 65.25 88 LEU A CA 1
ATOM 697 C C . LEU A 1 88 ? 13.375 24.547 9.617 1 65.25 88 LEU A C 1
ATOM 699 O O . LEU A 1 88 ? 13.312 24.156 8.445 1 65.25 88 LEU A O 1
ATOM 703 N N . ARG A 1 89 ? 14.391 24.734 10.312 1 66.69 89 ARG A N 1
ATOM 704 C CA . ARG A 1 89 ? 15.641 24.422 9.633 1 66.69 89 ARG A CA 1
ATOM 705 C C . ARG A 1 89 ? 15.914 22.922 9.617 1 66.69 89 ARG A C 1
ATOM 707 O O . ARG A 1 89 ? 16.5 22.406 8.672 1 66.69 89 ARG A O 1
ATOM 714 N N . GLN A 1 90 ? 15.453 22.25 10.797 1 76.81 90 GLN A N 1
ATOM 715 C CA . GLN A 1 90 ? 15.633 20.812 10.844 1 76.81 90 GLN A CA 1
ATOM 716 C C . GLN A 1 90 ? 14.555 20.156 11.695 1 76.81 90 GLN A C 1
ATOM 718 O O . GLN A 1 90 ? 14.086 20.734 12.672 1 76.81 90 GLN A O 1
ATOM 723 N N . GLY A 1 91 ? 13.953 19.109 11.266 1 87.12 91 GLY A N 1
ATOM 724 C CA . GLY A 1 91 ? 12.961 18.375 12.047 1 87.12 91 GLY A CA 1
ATOM 725 C C . GLY A 1 91 ? 12.305 17.25 11.266 1 87.12 91 GLY A C 1
ATOM 726 O O . GLY A 1 91 ? 12.719 16.938 10.148 1 87.12 91 GLY A O 1
ATOM 727 N N . GLU A 1 92 ? 11.422 16.594 12.023 1 91.56 92 GLU A N 1
ATOM 728 C CA . GLU A 1 92 ? 10.688 15.477 11.445 1 91.56 92 GLU A CA 1
ATOM 729 C C . GLU A 1 92 ? 9.195 15.586 11.742 1 91.56 92 GLU A C 1
ATOM 731 O O . GLU A 1 92 ? 8.797 15.953 12.852 1 91.56 92 GLU A O 1
ATOM 736 N N . VAL A 1 93 ? 8.461 15.406 10.758 1 95.12 93 VAL A N 1
ATOM 737 C CA . VAL A 1 93 ? 7.008 15.312 10.922 1 95.12 93 VAL A CA 1
ATOM 738 C C . VAL A 1 93 ? 6.551 13.875 10.688 1 95.12 93 VAL A C 1
ATOM 740 O O . VAL A 1 93 ? 6.84 13.281 9.641 1 95.12 93 VAL A O 1
ATOM 743 N N . LYS A 1 94 ? 5.875 13.305 11.656 1 96.31 94 LYS A N 1
ATOM 744 C CA . LYS A 1 94 ? 5.328 11.953 11.555 1 96.31 94 LYS A CA 1
ATOM 745 C C . LYS A 1 94 ? 3.863 11.992 11.125 1 96.31 94 LYS A C 1
ATOM 747 O O . LYS A 1 94 ? 3.049 12.68 11.742 1 96.31 94 LYS A O 1
ATOM 752 N N . ILE A 1 95 ? 3.596 11.211 10.109 1 97.5 95 ILE A N 1
ATOM 753 C CA . ILE A 1 95 ? 2.24 11.203 9.57 1 97.5 95 ILE A CA 1
ATOM 754 C C . ILE A 1 95 ? 1.774 9.766 9.359 1 97.5 95 ILE A C 1
ATOM 756 O O . ILE A 1 95 ? 2.473 8.961 8.734 1 97.5 95 ILE A O 1
ATOM 760 N N . HIS A 1 96 ? 0.667 9.422 9.914 1 97 96 HIS A N 1
ATOM 761 C CA . HIS A 1 96 ? -0.023 8.18 9.578 1 97 96 HIS A CA 1
ATOM 762 C C . HIS A 1 96 ? -1.229 8.445 8.688 1 97 96 HIS A C 1
ATOM 764 O O . HIS A 1 96 ? -2.074 9.281 9.008 1 97 96 HIS A O 1
ATOM 770 N N . VAL A 1 97 ? -1.234 7.699 7.582 1 95.19 97 VAL A N 1
ATOM 771 C CA . VAL A 1 97 ? -2.244 8.055 6.59 1 95.19 97 VAL A CA 1
ATOM 772 C C . VAL A 1 97 ? -2.934 6.789 6.082 1 95.19 97 VAL A C 1
ATOM 774 O O . VAL A 1 97 ? -2.355 5.699 6.121 1 95.19 97 VAL A O 1
ATOM 777 N N . MET A 1 98 ? -4.164 7.066 5.625 1 90.44 98 MET A N 1
ATOM 778 C CA . MET A 1 98 ? -4.812 6.016 4.848 1 90.44 98 MET A CA 1
ATOM 779 C C . MET A 1 98 ? -4.148 5.852 3.488 1 90.44 98 MET A C 1
ATOM 781 O O . MET A 1 98 ? -3.592 6.809 2.945 1 90.44 98 MET A O 1
ATOM 785 N N . GLU A 1 99 ? -4.254 4.719 2.9 1 89 99 GLU A N 1
ATOM 786 C CA . GLU A 1 99 ? -3.561 4.387 1.66 1 89 99 GLU A CA 1
ATOM 787 C C . GLU A 1 99 ? -4.043 5.262 0.505 1 89 99 GLU A C 1
ATOM 789 O O . GLU A 1 99 ? -3.266 5.602 -0.389 1 89 99 GLU A O 1
ATOM 794 N N . GLY A 1 100 ? -5.199 5.68 0.563 1 86.81 100 GLY A N 1
ATOM 795 C CA . GLY A 1 100 ? -5.84 6.359 -0.55 1 86.81 100 GLY A CA 1
ATOM 796 C C . GLY A 1 100 ? -5.207 7.699 -0.876 1 86.81 100 GLY A C 1
ATOM 797 O O . GLY A 1 100 ? -5.457 8.266 -1.942 1 86.81 100 GLY A O 1
ATOM 798 N N . VAL A 1 101 ? -4.43 8.203 -0.04 1 87.62 101 VAL A N 1
ATOM 799 C CA . VAL A 1 101 ? -3.885 9.539 -0.279 1 87.62 101 VAL A CA 1
ATOM 800 C C . VAL A 1 101 ? -2.424 9.43 -0.714 1 87.62 101 VAL A C 1
ATOM 802 O O . VAL A 1 101 ? -1.779 10.438 -1.002 1 87.62 101 VAL A O 1
ATOM 805 N N . LEU A 1 102 ? -1.859 8.266 -0.774 1 88.44 102 LEU A N 1
ATOM 806 C CA . LEU A 1 102 ? -0.432 8.047 -0.978 1 88.44 102 LEU A CA 1
ATOM 807 C C . LEU A 1 102 ? -0.011 8.469 -2.381 1 88.44 102 LEU A C 1
ATOM 809 O O . LEU A 1 102 ? 1.134 8.875 -2.594 1 88.44 102 LEU A O 1
ATOM 813 N N . SER A 1 103 ? -0.893 8.328 -3.322 1 84.94 103 SER A N 1
ATOM 814 C CA . SER A 1 103 ? -0.5 8.625 -4.695 1 84.94 103 SER A CA 1
ATOM 815 C C . SER A 1 103 ? -1.312 9.789 -5.262 1 84.94 103 SER A C 1
ATOM 817 O O . SER A 1 103 ? -1.287 10.039 -6.469 1 84.94 103 SER A O 1
ATOM 819 N N . SER A 1 104 ? -2.008 10.422 -4.508 1 84.31 104 SER A N 1
ATOM 820 C CA . SER A 1 104 ? -2.836 11.539 -4.961 1 84.31 104 SER A CA 1
ATOM 821 C C . SER A 1 104 ? -2.336 12.859 -4.395 1 84.31 104 SER A C 1
ATOM 823 O O . SER A 1 104 ? -1.316 13.391 -4.844 1 84.31 104 SER A O 1
ATOM 825 N N . MET A 1 105 ? -2.898 13.266 -3.377 1 85.38 105 MET A N 1
ATOM 826 C CA . MET A 1 105 ? -2.695 14.633 -2.9 1 85.38 105 MET A CA 1
ATOM 827 C C . MET A 1 105 ? -1.434 14.727 -2.049 1 85.38 105 MET A C 1
ATOM 829 O O . MET A 1 105 ? -0.747 15.75 -2.064 1 85.38 105 MET A O 1
ATOM 833 N N . LEU A 1 106 ? -1.064 13.68 -1.332 1 93.12 106 LEU A N 1
ATOM 834 C CA . LEU A 1 106 ? -0.038 13.758 -0.299 1 93.12 106 LEU A CA 1
ATOM 835 C C . LEU A 1 106 ? 1.329 14.047 -0.912 1 93.12 106 LEU A C 1
ATOM 837 O O . LEU A 1 106 ? 2.072 14.898 -0.418 1 93.12 106 LEU A O 1
ATOM 841 N N . PRO A 1 107 ? 1.69 13.406 -1.987 1 93.69 107 PRO A N 1
ATOM 842 C CA . PRO A 1 107 ? 3.008 13.664 -2.578 1 93.69 107 PRO A CA 1
ATOM 843 C C . PRO A 1 107 ? 3.211 15.125 -2.953 1 93.69 107 PRO A C 1
ATOM 845 O O . PRO A 1 107 ? 4.277 15.688 -2.695 1 93.69 107 PRO A O 1
ATOM 848 N N . GLU A 1 108 ? 2.215 15.719 -3.479 1 90.5 108 GLU A N 1
ATOM 849 C CA . GLU A 1 108 ? 2.32 17.109 -3.906 1 90.5 108 GLU A CA 1
ATOM 850 C C . GLU A 1 108 ? 2.449 18.047 -2.709 1 90.5 108 GLU A C 1
ATOM 852 O O . GLU A 1 108 ? 3.203 19.016 -2.756 1 90.5 108 GLU A O 1
ATOM 857 N N . VAL A 1 109 ? 1.72 17.734 -1.742 1 93.75 109 VAL A N 1
ATOM 858 C CA . VAL A 1 109 ? 1.754 18.578 -0.55 1 93.75 109 VAL A CA 1
ATOM 859 C C . VAL A 1 109 ? 3.125 18.469 0.116 1 93.75 109 VAL A C 1
ATOM 861 O O . VAL A 1 109 ? 3.713 19.484 0.5 1 93.75 109 VAL A O 1
ATOM 864 N N . ILE A 1 110 ? 3.648 17.281 0.247 1 95.69 110 ILE A N 1
ATOM 865 C CA . ILE A 1 110 ? 4.961 17.078 0.853 1 95.69 110 ILE A CA 1
ATOM 866 C C . ILE A 1 110 ? 6.031 17.734 -0.009 1 95.69 110 ILE A C 1
ATOM 868 O O . ILE A 1 110 ? 6.934 18.406 0.51 1 95.69 110 ILE A O 1
ATOM 872 N N . ALA A 1 111 ? 5.945 17.562 -1.322 1 93 111 ALA A N 1
ATOM 873 C CA . ALA A 1 111 ? 6.922 18.156 -2.23 1 93 111 ALA A CA 1
ATOM 874 C C . ALA A 1 111 ? 6.941 19.672 -2.094 1 93 111 ALA A C 1
ATOM 876 O O . ALA A 1 111 ? 8.008 20.281 -2.008 1 93 111 ALA A O 1
ATOM 877 N N . GLY A 1 112 ? 5.789 20.234 -2.074 1 90.38 112 GLY A N 1
ATOM 878 C CA . GLY A 1 112 ? 5.691 21.672 -1.896 1 90.38 112 GLY A CA 1
ATOM 879 C C . GLY A 1 112 ? 6.258 22.156 -0.572 1 90.38 112 GLY A C 1
ATOM 880 O O . GLY A 1 112 ? 6.945 23.172 -0.518 1 90.38 112 GLY A O 1
ATOM 881 N N . PHE A 1 113 ? 5.957 21.453 0.42 1 93.88 113 PHE A N 1
ATOM 882 C CA . PHE A 1 113 ? 6.453 21.812 1.745 1 93.88 113 PHE A CA 1
ATOM 883 C C . PHE A 1 113 ? 7.969 21.703 1.803 1 93.88 113 PHE A C 1
ATOM 885 O O . PHE A 1 113 ? 8.641 22.594 2.338 1 93.88 113 PHE A O 1
ATOM 892 N N . SER A 1 114 ? 8.461 20.609 1.28 1 91.88 114 SER A N 1
ATOM 893 C CA . SER A 1 114 ? 9.891 20.328 1.326 1 91.88 114 SER A CA 1
ATOM 894 C C . SER A 1 114 ? 10.68 21.375 0.529 1 91.88 114 SER A C 1
ATOM 896 O O . SER A 1 114 ? 11.836 21.656 0.843 1 91.88 114 SER A O 1
ATOM 898 N N . SER A 1 115 ? 10.133 21.875 -0.494 1 88.88 115 SER A N 1
ATOM 899 C CA . SER A 1 115 ? 10.766 22.938 -1.271 1 88.88 115 SER A CA 1
ATOM 900 C C . SER A 1 115 ? 10.922 24.203 -0.445 1 88.88 115 SER A C 1
ATOM 902 O O . SER A 1 115 ? 11.914 24.922 -0.587 1 88.88 115 SER A O 1
ATOM 904 N N . ARG A 1 116 ? 9.984 24.484 0.422 1 86.75 116 ARG A N 1
ATOM 905 C CA . ARG A 1 116 ? 9.992 25.672 1.269 1 86.75 116 ARG A CA 1
ATOM 906 C C . ARG A 1 116 ? 10.836 25.438 2.52 1 86.75 116 ARG A C 1
ATOM 908 O O . ARG A 1 116 ? 11.5 26.359 3 1 86.75 116 ARG A O 1
ATOM 915 N N . PHE A 1 117 ? 10.766 24.25 2.959 1 90 117 PHE A N 1
ATOM 916 C CA . PHE A 1 117 ? 11.469 23.906 4.188 1 90 117 PHE A CA 1
ATOM 917 C C . PHE A 1 117 ? 12.297 22.641 3.99 1 90 117 PHE A C 1
ATOM 919 O O . PHE A 1 117 ? 11.977 21.594 4.551 1 90 117 PHE A O 1
ATOM 926 N N . PRO A 1 118 ? 13.43 22.719 3.385 1 88.19 118 PRO A N 1
ATOM 927 C CA . PRO A 1 118 ? 14.219 21.562 2.979 1 88.19 118 PRO A CA 1
ATOM 928 C C . PRO A 1 118 ? 14.797 20.797 4.168 1 88.19 118 PRO A C 1
ATOM 930 O O . PRO A 1 118 ? 15.203 19.641 4.023 1 88.19 118 PRO A O 1
ATOM 933 N N . GLY A 1 119 ? 14.828 21.359 5.266 1 88.5 119 GLY A N 1
ATOM 934 C CA . GLY A 1 119 ? 15.398 20.703 6.434 1 88.5 119 GLY A CA 1
ATOM 935 C C . GLY A 1 119 ? 14.422 19.797 7.152 1 88.5 119 GLY A C 1
ATOM 936 O O . GLY A 1 119 ? 14.805 19.062 8.062 1 88.5 119 GLY A O 1
ATOM 937 N N . ILE A 1 120 ? 13.219 19.797 6.719 1 92.12 120 ILE A N 1
ATOM 938 C CA . ILE A 1 120 ? 12.188 18.984 7.367 1 92.12 120 ILE A CA 1
ATOM 939 C C . ILE A 1 120 ? 12.055 17.641 6.66 1 92.12 120 ILE A C 1
ATOM 941 O O . ILE A 1 120 ? 11.984 17.594 5.43 1 92.12 120 ILE A O 1
ATOM 945 N N . ARG A 1 121 ? 12.055 16.594 7.449 1 93.75 121 ARG A N 1
ATOM 946 C CA . ARG A 1 121 ? 11.859 15.242 6.941 1 93.75 121 ARG A CA 1
ATOM 947 C C . ARG A 1 121 ? 10.5 14.688 7.359 1 93.75 121 ARG A C 1
ATOM 949 O O . ARG A 1 121 ? 9.945 15.094 8.383 1 93.75 121 ARG A O 1
ATOM 956 N N . PHE A 1 122 ? 10.031 13.75 6.582 1 96.44 122 PHE A N 1
ATOM 957 C CA . PHE A 1 122 ? 8.727 13.164 6.863 1 96.44 122 PHE A CA 1
ATOM 958 C C . PHE A 1 122 ? 8.859 11.664 7.117 1 96.44 122 PHE A C 1
ATOM 960 O O . PHE A 1 122 ? 9.562 10.969 6.387 1 96.44 122 PHE A O 1
ATOM 967 N N . SER A 1 123 ? 8.258 11.211 8.133 1 96.19 123 SER A N 1
ATOM 968 C CA . SER A 1 123 ? 7.996 9.789 8.367 1 96.19 123 SER A CA 1
ATOM 969 C C . SER A 1 123 ? 6.523 9.461 8.148 1 96.19 123 SER A C 1
ATOM 971 O O . SER A 1 123 ? 5.668 9.875 8.938 1 96.19 123 SER A O 1
ATOM 973 N N . VAL A 1 124 ? 6.281 8.734 7.102 1 96.88 124 VAL A N 1
ATOM 974 C CA . VAL A 1 124 ? 4.898 8.477 6.711 1 96.88 124 VAL A CA 1
ATOM 975 C C . VAL A 1 124 ? 4.598 6.984 6.832 1 96.88 124 VAL A C 1
ATOM 977 O O . VAL A 1 124 ? 5.352 6.148 6.328 1 96.88 124 VAL A O 1
ATOM 980 N N . SER A 1 125 ? 3.506 6.699 7.465 1 94.81 125 SER A N 1
ATOM 981 C CA . SER A 1 125 ? 3.051 5.316 7.582 1 94.81 125 SER A CA 1
ATOM 982 C C . SER A 1 125 ? 1.61 5.168 7.105 1 94.81 125 SER A C 1
ATOM 984 O O . SER A 1 125 ? 0.727 5.91 7.535 1 94.81 125 SER A O 1
ATOM 986 N N . SER A 1 126 ? 1.443 4.223 6.242 1 92.56 126 SER A N 1
ATOM 987 C CA . SER A 1 126 ? 0.092 3.889 5.809 1 92.56 126 SER A CA 1
ATOM 988 C C . SER A 1 126 ? -0.51 2.785 6.668 1 92.56 126 SER A C 1
ATOM 990 O O . SER A 1 126 ? 0.131 1.761 6.914 1 92.56 126 SER A O 1
ATOM 992 N N . ASN A 1 127 ? -1.712 3.055 7.129 1 89 127 ASN A N 1
ATOM 993 C CA . ASN A 1 127 ? -2.416 2.121 8 1 89 127 ASN A CA 1
ATOM 994 C C . ASN A 1 127 ? -3.93 2.26 7.859 1 89 127 ASN A C 1
ATOM 996 O O . ASN A 1 127 ? -4.418 3.191 7.219 1 89 127 ASN A O 1
ATOM 1000 N N . ALA A 1 128 ? -4.602 1.237 8.477 1 86.62 128 ALA A N 1
ATOM 1001 C CA . ALA A 1 128 ? -6.047 1.367 8.617 1 86.62 128 ALA A CA 1
ATOM 1002 C C . ALA A 1 128 ? -6.406 2.525 9.539 1 86.62 128 ALA A C 1
ATOM 1004 O O . ALA A 1 128 ? -5.629 2.881 10.43 1 86.62 128 ALA A O 1
ATOM 1005 N N . SER A 1 129 ? -7.551 3.049 9.328 1 90 129 SER A N 1
ATOM 1006 C CA . SER A 1 129 ? -7.961 4.246 10.055 1 90 129 SER A CA 1
ATOM 1007 C C . SER A 1 129 ? -7.977 3.998 11.562 1 90 129 SER A C 1
AT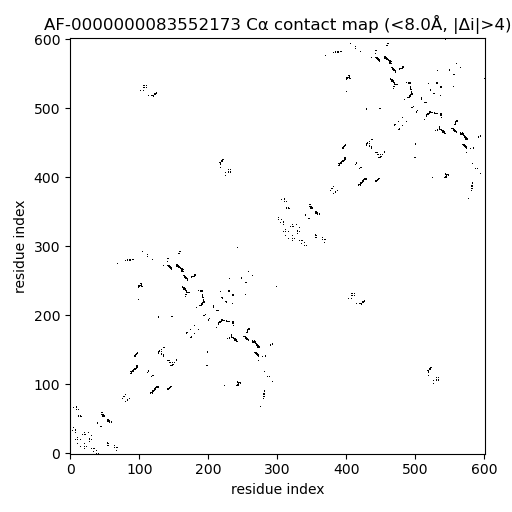OM 1009 O O . SER A 1 129 ? -7.605 4.875 12.344 1 90 129 SER A O 1
ATOM 1011 N N . ASP A 1 130 ? -8.422 2.807 11.969 1 87.75 130 ASP A N 1
ATOM 1012 C CA . ASP A 1 130 ? -8.453 2.51 13.398 1 87.75 130 ASP A CA 1
ATOM 1013 C C . ASP A 1 130 ? -7.047 2.537 13.992 1 87.75 130 ASP A C 1
ATOM 1015 O O . ASP A 1 130 ? -6.848 3.02 15.109 1 87.75 130 ASP A O 1
ATOM 1019 N N . ALA A 1 131 ? -6.16 2.023 13.273 1 90.12 131 ALA A N 1
ATOM 1020 C CA . ALA A 1 131 ? -4.77 2.023 13.719 1 90.12 131 ALA A CA 1
ATOM 1021 C C . ALA A 1 131 ? -4.207 3.441 13.758 1 90.12 131 ALA A C 1
ATOM 1023 O O . ALA A 1 131 ? -3.389 3.768 14.625 1 90.12 131 ALA A O 1
ATOM 1024 N N . ILE A 1 132 ? -4.613 4.23 12.875 1 94.25 132 ILE A N 1
ATOM 1025 C CA . ILE A 1 132 ? -4.172 5.621 12.836 1 94.25 132 ILE A CA 1
ATOM 1026 C C . ILE A 1 132 ? -4.684 6.359 14.07 1 94.25 132 ILE A C 1
ATOM 1028 O O . ILE A 1 132 ? -3.928 7.074 14.734 1 94.25 132 ILE A O 1
ATOM 1032 N N . VAL A 1 133 ? -5.895 6.133 14.367 1 94.06 133 VAL A N 1
ATOM 1033 C CA . VAL A 1 133 ? -6.516 6.754 15.531 1 94.06 133 VAL A CA 1
ATOM 1034 C C . VAL A 1 133 ? -5.77 6.332 16.797 1 94.06 133 VAL A C 1
ATOM 1036 O O . VAL A 1 133 ? -5.453 7.168 17.641 1 94.06 133 VAL A O 1
ATOM 1039 N N . GLU A 1 134 ? -5.523 5.09 16.844 1 93.69 134 GLU A N 1
ATOM 1040 C CA . GLU A 1 134 ? -4.797 4.574 18 1 93.69 134 GLU A CA 1
ATOM 1041 C C . GLU A 1 134 ? -3.41 5.195 18.109 1 93.69 134 GLU A C 1
ATOM 1043 O O . GLU A 1 134 ? -2.953 5.527 19.203 1 93.69 134 GLU A O 1
ATOM 1048 N N . ALA A 1 135 ? -2.768 5.305 17.031 1 94.56 135 ALA A N 1
ATOM 1049 C CA . ALA A 1 135 ? -1.437 5.906 17.016 1 94.56 135 ALA A CA 1
ATOM 1050 C C . ALA A 1 135 ? -1.479 7.352 17.5 1 94.56 135 ALA A C 1
ATOM 1052 O O . ALA A 1 135 ? -0.573 7.805 18.203 1 94.56 135 ALA A O 1
ATOM 1053 N N . LEU A 1 136 ? -2.451 8.062 17.125 1 95.69 136 LEU A N 1
ATOM 1054 C CA . LEU A 1 136 ? -2.623 9.445 17.578 1 95.69 136 LEU A CA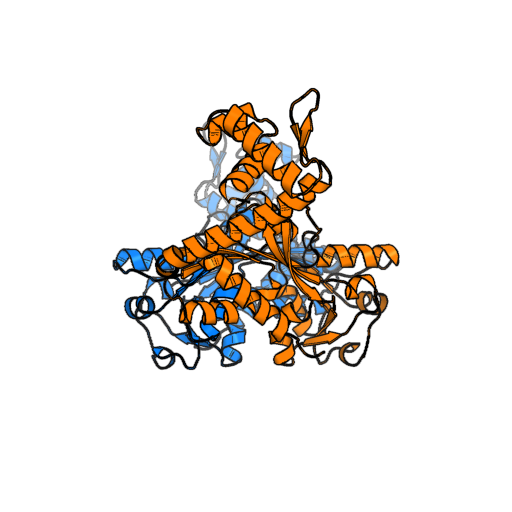 1
ATOM 1055 C C . LEU A 1 136 ? -2.838 9.5 19.078 1 95.69 136 LEU A C 1
ATOM 1057 O O . LEU A 1 136 ? -2.207 10.305 19.781 1 95.69 136 LEU A O 1
ATOM 1061 N N . ILE A 1 137 ? -3.674 8.625 19.516 1 93 137 ILE A N 1
ATOM 1062 C CA . ILE A 1 137 ? -4.023 8.609 20.938 1 93 137 ILE A CA 1
ATOM 1063 C C . ILE A 1 137 ? -2.791 8.273 21.766 1 93 137 ILE A C 1
ATOM 1065 O O . ILE A 1 137 ? -2.584 8.844 22.844 1 93 137 ILE A O 1
ATOM 1069 N N . LYS A 1 138 ? -2.021 7.406 21.266 1 91.12 138 LYS A N 1
ATOM 1070 C CA . LYS A 1 138 ? -0.819 6.973 21.969 1 91.12 138 LYS A CA 1
ATOM 1071 C C . LYS A 1 138 ? 0.353 7.906 21.672 1 91.12 138 LYS A C 1
ATOM 1073 O O . LYS A 1 138 ? 1.49 7.617 22.062 1 91.12 138 LYS A O 1
ATOM 1078 N N . ASN A 1 139 ? 0.116 8.953 20.938 1 91.31 139 ASN A N 1
ATOM 1079 C CA . ASN A 1 139 ? 1.112 9.961 20.594 1 91.31 139 ASN A CA 1
ATOM 1080 C C . ASN A 1 139 ? 2.275 9.367 19.812 1 91.31 139 ASN A C 1
ATOM 1082 O O . ASN A 1 139 ? 3.434 9.719 20.047 1 91.31 139 ASN A O 1
ATOM 1086 N N . GLN A 1 140 ? 1.964 8.492 18.938 1 91.81 140 GLN A N 1
ATOM 1087 C CA . GLN A 1 140 ? 2.971 7.844 18.109 1 91.81 140 GLN A CA 1
ATOM 1088 C C . GLN A 1 140 ? 3.109 8.547 16.75 1 91.81 140 GLN A C 1
ATOM 1090 O O . GLN A 1 140 ? 4.031 8.25 15.992 1 91.81 140 GLN A O 1
ATOM 1095 N N . THR A 1 141 ? 2.205 9.43 16.484 1 96 141 THR A N 1
ATOM 1096 C CA . THR A 1 141 ? 2.234 10.219 15.25 1 96 141 THR A CA 1
ATOM 1097 C C . THR A 1 141 ? 1.733 11.633 15.508 1 96 141 THR A C 1
ATOM 1099 O O . THR A 1 141 ? 0.961 11.867 16.438 1 96 141 THR A O 1
ATOM 1102 N N . ASP A 1 142 ? 2.268 12.562 14.68 1 95.69 142 ASP A N 1
ATOM 1103 C CA . ASP A 1 142 ? 1.872 13.961 14.82 1 95.69 142 ASP A CA 1
ATOM 1104 C C . ASP A 1 142 ? 0.518 14.227 14.164 1 95.69 142 ASP A C 1
ATOM 1106 O O . ASP A 1 142 ? -0.318 14.945 14.719 1 95.69 142 ASP A O 1
ATOM 1110 N N . ILE A 1 143 ? 0.359 13.68 12.992 1 96.94 143 ILE A N 1
ATOM 1111 C CA . ILE A 1 143 ? -0.802 13.945 12.148 1 96.94 143 ILE A CA 1
ATOM 1112 C C . ILE A 1 143 ? -1.384 12.625 11.641 1 96.94 143 ILE A C 1
ATOM 1114 O O . ILE A 1 143 ? -0.641 11.711 11.281 1 96.94 143 ILE A O 1
ATOM 1118 N N . GLY A 1 144 ? -2.693 12.508 11.68 1 96.94 144 GLY A N 1
ATOM 1119 C CA . GLY A 1 144 ? -3.393 11.375 11.094 1 96.94 144 GLY A CA 1
ATOM 1120 C C . GLY A 1 144 ? -4.352 11.781 9.992 1 96.94 144 GLY A C 1
ATOM 1121 O O . GLY A 1 144 ? -5.07 12.773 10.117 1 96.94 144 GLY A O 1
ATOM 1122 N N . ILE A 1 145 ? -4.25 11.094 8.875 1 94.81 145 ILE A N 1
ATOM 1123 C CA . ILE A 1 145 ? -5.254 11.227 7.824 1 94.81 145 ILE A CA 1
ATOM 1124 C C . ILE A 1 145 ? -6.09 9.945 7.75 1 94.81 145 ILE A C 1
ATOM 1126 O O . ILE A 1 145 ? -5.578 8.883 7.406 1 94.81 145 ILE A O 1
ATOM 1130 N N . THR A 1 146 ? -7.352 10.086 8 1 92.44 146 THR A N 1
ATOM 1131 C CA . THR A 1 146 ? -8.203 8.914 8.172 1 92.44 146 THR A CA 1
ATOM 1132 C C . THR A 1 146 ? -9.375 8.953 7.191 1 92.44 146 THR A C 1
ATOM 1134 O O . THR A 1 146 ? -9.641 9.977 6.57 1 92.44 146 THR A O 1
ATOM 1137 N N . TYR A 1 147 ? -9.945 7.809 6.984 1 90.81 147 TYR A N 1
ATOM 1138 C CA . TYR A 1 147 ? -11.141 7.605 6.172 1 90.81 147 TYR A CA 1
ATOM 1139 C C . TYR A 1 147 ? -12.242 6.938 6.984 1 90.81 147 TYR A C 1
ATOM 1141 O O . TYR A 1 147 ? -12.094 5.797 7.426 1 90.81 147 TYR A O 1
ATOM 1149 N N . ASN A 1 148 ? -13.312 7.629 7.191 1 88 148 ASN A N 1
ATOM 1150 C CA . ASN A 1 148 ? -14.477 7.156 7.93 1 88 148 ASN A CA 1
ATOM 1151 C C . ASN A 1 148 ? -14.109 6.703 9.336 1 88 148 ASN A C 1
ATOM 1153 O O . ASN A 1 148 ? -14.539 5.641 9.789 1 88 148 ASN A O 1
ATOM 1157 N N . ALA A 1 149 ? -13.273 7.398 9.93 1 86.12 149 ALA A N 1
ATOM 1158 C CA . ALA A 1 149 ? -12.859 7.027 11.281 1 86.12 149 ALA A CA 1
ATOM 1159 C C . ALA A 1 149 ? -13.891 7.473 12.312 1 86.12 149 ALA A C 1
ATOM 1161 O O . ALA A 1 149 ? -14.578 8.484 12.125 1 86.12 149 ALA A O 1
ATOM 1162 N N . SER A 1 150 ? -13.953 6.574 13.305 1 82.62 150 SER A N 1
ATOM 1163 C CA . SER A 1 150 ? -14.812 6.969 14.414 1 82.62 150 SER A CA 1
ATOM 1164 C C . SER A 1 150 ? -14.242 8.18 15.148 1 82.62 150 SER A C 1
ATOM 1166 O O . SER A 1 150 ? -13.031 8.305 15.305 1 82.62 150 SER A O 1
ATOM 1168 N N . LEU A 1 151 ? -15.172 8.953 15.578 1 80.5 151 LEU A N 1
ATOM 1169 C CA . LEU A 1 151 ? -14.773 10.133 16.344 1 80.5 151 LEU A CA 1
ATOM 1170 C C . LEU A 1 151 ? -14.297 9.742 17.734 1 80.5 151 LEU A C 1
ATOM 1172 O O . LEU A 1 151 ? -14.914 8.906 18.391 1 80.5 151 LEU A O 1
ATOM 1176 N N . ARG A 1 152 ? -13.188 10.188 18.016 1 90.75 152 ARG A N 1
ATOM 1177 C CA . ARG A 1 152 ? -12.648 10.039 19.375 1 90.75 152 ARG A CA 1
ATOM 1178 C C . ARG A 1 152 ? -12.477 11.398 20.047 1 90.75 152 ARG A C 1
ATOM 1180 O O . ARG A 1 152 ? -11.961 12.344 19.422 1 90.75 152 ARG A O 1
ATOM 1187 N N . PRO A 1 153 ? -12.922 11.477 21.266 1 91.62 153 PRO A N 1
ATOM 1188 C CA . PRO A 1 153 ? -12.859 12.773 21.953 1 91.62 153 PRO A CA 1
ATOM 1189 C C . PRO A 1 153 ? -11.43 13.297 22.094 1 91.62 153 PRO A C 1
ATOM 1191 O O . PRO A 1 153 ? -11.227 14.508 22.219 1 91.62 153 PRO A O 1
ATOM 1194 N N . GLU A 1 154 ? -10.516 12.422 22.109 1 93.25 154 GLU A N 1
ATOM 1195 C CA . GLU A 1 154 ? -9.117 12.797 22.281 1 93.25 154 GLU A CA 1
ATOM 1196 C C . GLU A 1 154 ? -8.562 13.469 21.031 1 93.25 154 GLU A C 1
ATOM 1198 O O . GLU A 1 154 ? -7.5 14.086 21.078 1 93.25 154 GLU A O 1
ATOM 1203 N N . LEU A 1 155 ? -9.297 13.32 19.969 1 95.62 155 LEU A N 1
ATOM 1204 C CA . LEU A 1 155 ? -8.766 13.781 18.703 1 95.62 155 LEU A CA 1
ATOM 1205 C C . LEU A 1 155 ? -9.508 15.023 18.219 1 95.62 155 LEU A C 1
ATOM 1207 O O . LEU A 1 155 ? -10.703 15.18 18.484 1 95.62 155 LEU A O 1
ATOM 1211 N N . GLU A 1 156 ? -8.797 15.898 17.578 1 94.19 156 GLU A N 1
ATOM 1212 C CA . GLU A 1 156 ? -9.328 17.078 16.891 1 94.19 156 GLU A CA 1
ATOM 1213 C C . GLU A 1 156 ? -9.297 16.891 15.383 1 94.19 156 GLU A C 1
ATOM 1215 O O . GLU A 1 156 ? -8.273 16.484 14.828 1 94.19 156 GLU A O 1
ATOM 1220 N N . ILE A 1 157 ? -10.383 17.188 14.766 1 93.81 157 ILE A N 1
ATOM 1221 C CA . ILE A 1 157 ? -10.43 17.203 13.305 1 93.81 157 ILE A CA 1
ATOM 1222 C C . ILE A 1 157 ? -10.016 18.578 12.797 1 93.81 157 ILE A C 1
ATOM 1224 O O . ILE A 1 157 ? -10.703 19.578 13.047 1 93.81 157 ILE A O 1
ATOM 1228 N N . VAL A 1 158 ? -9.008 18.609 12.094 1 91.75 158 VAL A N 1
ATOM 1229 C CA . VAL A 1 158 ? -8.461 19.875 11.609 1 91.75 158 VAL A CA 1
ATOM 1230 C C . VAL A 1 158 ? -9.117 20.25 10.273 1 91.75 158 VAL A C 1
ATOM 1232 O O . VAL A 1 158 ? -9.367 21.422 10 1 91.75 158 VAL A O 1
ATOM 1235 N N . VAL A 1 159 ? -9.25 19.297 9.43 1 90.44 159 VAL A N 1
ATOM 1236 C CA . VAL A 1 159 ? -9.961 19.453 8.164 1 90.44 159 VAL A CA 1
ATOM 1237 C C . VAL A 1 159 ? -10.688 18.156 7.812 1 90.44 159 VAL A C 1
ATOM 1239 O O . VAL A 1 159 ? -10.227 17.062 8.172 1 90.44 159 VAL A O 1
ATOM 1242 N N . GLU A 1 160 ? -11.828 18.375 7.246 1 90.88 160 GLU A N 1
ATOM 1243 C CA . GLU A 1 160 ? -12.633 17.234 6.801 1 90.88 160 GLU A CA 1
ATOM 1244 C C . GLU A 1 160 ? -13.266 17.516 5.441 1 90.88 160 GLU A C 1
ATOM 1246 O O . GLU A 1 160 ? -13.586 18.656 5.117 1 90.88 160 GLU A O 1
ATOM 1251 N N . ARG A 1 161 ? -13.344 16.484 4.715 1 88.31 161 ARG A N 1
ATOM 1252 C CA . ARG A 1 161 ? -13.961 16.609 3.4 1 88.31 161 ARG A CA 1
ATOM 1253 C C . ARG A 1 161 ? -14.852 15.406 3.104 1 88.31 161 ARG A C 1
ATOM 1255 O O . ARG A 1 161 ? -14.555 14.289 3.525 1 88.31 161 ARG A O 1
ATOM 1262 N N . ALA A 1 162 ? -15.969 15.781 2.379 1 90.56 162 ALA A N 1
ATOM 1263 C CA . ALA A 1 162 ? -16.797 14.68 1.878 1 90.56 162 ALA A CA 1
ATOM 1264 C C . ALA A 1 162 ? -16.016 13.812 0.903 1 90.56 162 ALA A C 1
ATOM 1266 O O . ALA A 1 162 ? -15.32 14.32 0.02 1 90.56 162 ALA A O 1
ATOM 1267 N N . ASP A 1 163 ? -16.062 12.539 1.124 1 91.31 163 ASP A N 1
ATOM 1268 C CA . ASP A 1 163 ? -15.352 11.555 0.319 1 91.31 163 ASP A CA 1
ATOM 1269 C C . ASP A 1 163 ? -16.172 10.273 0.174 1 91.31 163 ASP A C 1
ATOM 1271 O O . ASP A 1 163 ? -15.797 9.234 0.731 1 91.31 163 ASP A O 1
ATOM 1275 N N . PRO A 1 164 ? -17.188 10.406 -0.625 1 94.69 164 PRO A N 1
ATOM 1276 C CA . PRO A 1 164 ? -18.125 9.289 -0.711 1 94.69 164 PRO A CA 1
ATOM 1277 C C . PRO A 1 164 ? -17.484 8.023 -1.279 1 94.69 164 PRO A C 1
ATOM 1279 O O . PRO A 1 164 ? -16.516 8.094 -2.025 1 94.69 164 PRO A O 1
ATOM 1282 N N . VAL A 1 165 ? -18.109 6.887 -0.829 1 95.81 165 VAL A N 1
ATOM 1283 C CA . VAL A 1 165 ? -17.734 5.609 -1.426 1 95.81 165 VAL A CA 1
ATOM 1284 C C . VAL A 1 165 ? -18.359 5.492 -2.82 1 95.81 165 VAL A C 1
ATOM 1286 O O . VAL A 1 165 ? -19.562 5.605 -2.98 1 95.81 165 VAL A O 1
ATOM 1289 N N . MET A 1 166 ? -17.5 5.281 -3.783 1 97.44 166 MET A N 1
ATOM 1290 C CA . MET A 1 166 ? -17.938 5.18 -5.176 1 97.44 166 MET A CA 1
ATOM 1291 C C . MET A 1 166 ? -17.75 3.758 -5.695 1 97.44 166 MET A C 1
ATOM 1293 O O . MET A 1 166 ? -16.922 3.002 -5.172 1 97.44 166 MET A O 1
A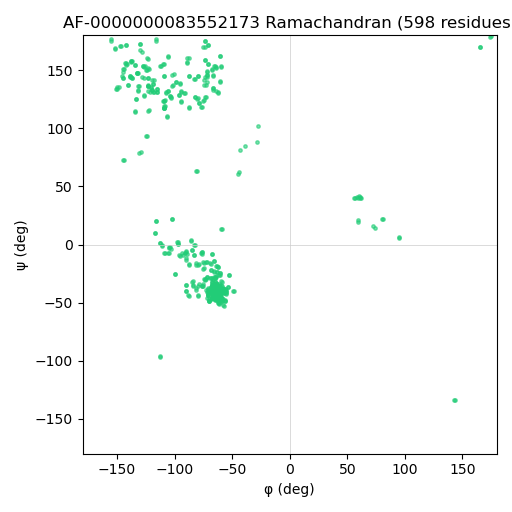TOM 1297 N N . CYS A 1 167 ? -18.547 3.43 -6.645 1 98.25 167 CYS A N 1
ATOM 1298 C CA . CYS A 1 167 ? -18.297 2.234 -7.441 1 98.25 167 CYS A CA 1
ATOM 1299 C C . CYS A 1 167 ? -17.219 2.49 -8.492 1 98.25 167 CYS A C 1
ATOM 1301 O O . CYS A 1 167 ? -17.359 3.387 -9.328 1 98.25 167 CYS A O 1
ATOM 1303 N N . LEU A 1 168 ? -16.188 1.73 -8.438 1 98.25 168 LEU A N 1
ATOM 1304 C CA . LEU A 1 168 ? -15.078 1.894 -9.375 1 98.25 168 LEU A CA 1
ATOM 1305 C C . LEU A 1 168 ? -15.039 0.742 -10.375 1 98.25 168 LEU A C 1
ATOM 1307 O O . LEU A 1 168 ? -14.891 -0.418 -9.984 1 98.25 168 LEU A O 1
ATOM 1311 N N . VAL A 1 169 ? -15.18 1.081 -11.648 1 98.38 169 VAL A N 1
ATOM 1312 C CA . VAL A 1 169 ? -15.172 0.074 -12.703 1 98.38 169 VAL A CA 1
ATOM 1313 C C . VAL A 1 169 ? -14.344 0.569 -13.891 1 98.38 169 VAL A C 1
ATOM 1315 O O . VAL A 1 169 ? -14.094 1.77 -14.023 1 98.38 169 VAL A O 1
ATOM 1318 N N . ALA A 1 170 ? -13.906 -0.418 -14.672 1 97.94 170 ALA A N 1
ATOM 1319 C CA . ALA A 1 170 ? -13.227 -0.052 -15.914 1 97.94 170 ALA A CA 1
ATOM 1320 C C . ALA A 1 170 ? -14.148 0.764 -16.812 1 97.94 170 ALA A C 1
ATOM 1322 O O . ALA A 1 170 ? -15.375 0.607 -16.766 1 97.94 170 ALA A O 1
ATOM 1323 N N . THR A 1 171 ? -13.531 1.586 -17.641 1 96.69 171 THR A N 1
ATOM 1324 C CA . THR A 1 171 ? -14.289 2.479 -18.5 1 96.69 171 THR A CA 1
ATOM 1325 C C . THR A 1 171 ? -15.141 1.682 -19.484 1 96.69 171 THR A C 1
ATOM 1327 O O . THR A 1 171 ? -16.172 2.166 -19.969 1 96.69 171 THR A O 1
ATOM 1330 N N . ASN A 1 172 ? -14.75 0.453 -19.766 1 95.19 172 ASN A N 1
ATOM 1331 C CA . ASN A 1 172 ? -15.484 -0.383 -20.703 1 95.19 172 ASN A CA 1
ATOM 1332 C C . ASN A 1 172 ? -16.438 -1.33 -19.984 1 95.19 172 ASN A C 1
ATOM 1334 O O . ASN A 1 172 ? -17.094 -2.158 -20.625 1 95.19 172 ASN A O 1
ATOM 1338 N N . HIS A 1 173 ? -16.484 -1.271 -18.75 1 96.62 173 HIS A N 1
ATOM 1339 C CA . HIS A 1 173 ? -17.406 -2.111 -17.984 1 96.62 173 HIS A CA 1
ATOM 1340 C C . HIS A 1 173 ? -18.859 -1.721 -18.234 1 96.62 173 HIS A C 1
ATOM 1342 O O . HIS A 1 173 ? -19.172 -0.537 -18.375 1 96.62 173 HIS A O 1
ATOM 1348 N N . PRO A 1 174 ? -19.781 -2.574 -18.141 1 95.88 174 PRO A N 1
ATOM 1349 C CA . PRO A 1 174 ? -21.188 -2.281 -18.391 1 95.88 174 PRO A CA 1
ATOM 1350 C C . PRO A 1 174 ? -21.75 -1.225 -17.438 1 95.88 174 PRO A C 1
ATOM 1352 O O . PRO A 1 174 ? -22.562 -0.396 -17.859 1 95.88 174 PRO A O 1
ATOM 1355 N N . LEU A 1 175 ? -21.312 -1.222 -16.312 1 97.06 175 LEU A N 1
ATOM 1356 C CA . LEU A 1 175 ? -21.844 -0.29 -15.328 1 97.06 175 LEU A CA 1
ATOM 1357 C C . LEU A 1 175 ? -21.312 1.122 -15.578 1 97.06 175 LEU A C 1
ATOM 1359 O O . LEU A 1 175 ? -21.844 2.09 -15.023 1 97.06 175 LEU A O 1
ATOM 1363 N N . ALA A 1 176 ? -20.312 1.256 -16.359 1 96.94 176 ALA A N 1
ATOM 1364 C CA . ALA A 1 176 ? -19.625 2.527 -16.531 1 96.94 176 ALA A CA 1
ATOM 1365 C C . ALA A 1 176 ? -20.547 3.576 -17.141 1 96.94 176 ALA A C 1
ATOM 1367 O O . ALA A 1 176 ? -20.312 4.777 -17.016 1 96.94 176 ALA A O 1
ATOM 1368 N N . GLN A 1 177 ? -21.594 3.189 -17.734 1 94.81 177 GLN A N 1
ATOM 1369 C CA . GLN A 1 177 ? -22.484 4.098 -18.438 1 94.81 177 GLN A CA 1
ATOM 1370 C C . GLN A 1 177 ? -23.578 4.617 -17.5 1 94.81 177 GLN A C 1
ATOM 1372 O O . GLN A 1 177 ? -24.312 5.543 -17.859 1 94.81 177 GLN A O 1
ATOM 1377 N N . ASN A 1 178 ? -23.641 4.094 -16.359 1 95.88 178 ASN A N 1
ATOM 1378 C CA . ASN A 1 178 ? -24.688 4.488 -15.422 1 95.88 178 ASN A CA 1
ATOM 1379 C C . ASN A 1 178 ? -24.328 5.762 -14.672 1 95.88 178 ASN A C 1
ATOM 1381 O O . ASN A 1 178 ? -23.156 5.969 -14.328 1 95.88 178 ASN A O 1
ATOM 1385 N N . ALA A 1 179 ? -25.297 6.582 -14.445 1 95.81 179 ALA A N 1
ATOM 1386 C CA . ALA A 1 179 ? -25.078 7.773 -13.625 1 95.81 179 ALA A CA 1
ATOM 1387 C C . ALA A 1 179 ? -25 7.414 -12.148 1 95.81 179 ALA A C 1
ATOM 1389 O O . ALA A 1 179 ? -24.328 8.094 -11.375 1 95.81 179 ALA A O 1
ATOM 1390 N N . THR A 1 180 ? -25.75 6.438 -11.773 1 97 180 THR A N 1
ATOM 1391 C CA . THR A 1 180 ? -25.781 5.879 -10.43 1 97 180 THR A CA 1
ATOM 1392 C C . THR A 1 180 ? -25.969 4.363 -10.477 1 97 180 THR A C 1
ATOM 1394 O O . THR A 1 180 ? -26.453 3.824 -11.469 1 97 180 THR A O 1
ATOM 1397 N N . VAL A 1 181 ? -25.531 3.684 -9.391 1 97.81 181 VAL A N 1
ATOM 1398 C CA . VAL A 1 181 ? -25.703 2.234 -9.359 1 97.81 181 VAL A CA 1
ATOM 1399 C C . VAL A 1 181 ? -26.281 1.813 -8.008 1 97.81 181 VAL A C 1
ATOM 1401 O O . VAL A 1 181 ? -25.969 2.426 -6.98 1 97.81 181 VAL A O 1
ATOM 1404 N N . ARG A 1 182 ? -27.031 0.808 -8.062 1 97.5 182 ARG A N 1
ATOM 1405 C CA . ARG A 1 182 ? -27.547 0.211 -6.836 1 97.5 182 ARG A CA 1
ATOM 1406 C C . ARG A 1 182 ? -26.594 -0.85 -6.297 1 97.5 182 ARG A C 1
ATOM 1408 O O . ARG A 1 182 ? -25.844 -1.465 -7.059 1 97.5 182 ARG A O 1
ATOM 1415 N N . LEU A 1 183 ? -26.75 -1.059 -4.988 1 97.38 183 LEU A N 1
ATOM 1416 C CA . LEU A 1 183 ? -25.859 -2.02 -4.344 1 97.38 183 LEU A CA 1
ATOM 1417 C C . LEU A 1 183 ? -26.094 -3.428 -4.883 1 97.38 183 LEU A C 1
ATOM 1419 O O . LEU A 1 183 ? -25.156 -4.219 -5.004 1 97.38 183 LEU A O 1
ATOM 1423 N N . ASP A 1 184 ? -27.312 -3.775 -5.16 1 96.69 184 ASP A N 1
ATOM 1424 C CA . ASP A 1 184 ? -27.625 -5.105 -5.676 1 96.69 184 ASP A CA 1
ATOM 1425 C C . ASP A 1 184 ? -27 -5.32 -7.055 1 96.69 184 ASP A C 1
ATOM 1427 O O . ASP A 1 184 ? -26.594 -6.434 -7.391 1 96.69 184 ASP A O 1
ATOM 1431 N N . GLU A 1 185 ? -26.984 -4.266 -7.863 1 96.81 185 GLU A N 1
ATOM 1432 C CA . GLU A 1 185 ? -26.328 -4.348 -9.156 1 96.81 185 GLU A CA 1
ATOM 1433 C C . GLU A 1 185 ? -24.828 -4.617 -8.992 1 96.81 185 GLU A C 1
ATOM 1435 O O . GLU A 1 185 ? -24.25 -5.391 -9.758 1 96.81 185 GLU A O 1
ATOM 1440 N N . ILE A 1 186 ? -24.25 -4.004 -8.008 1 97.56 186 ILE A N 1
ATOM 1441 C CA . ILE A 1 186 ? -22.828 -4.195 -7.711 1 97.56 186 ILE A CA 1
ATOM 1442 C C . ILE A 1 186 ? -22.594 -5.648 -7.305 1 97.56 186 ILE A C 1
ATOM 1444 O O . ILE A 1 186 ? -21.641 -6.277 -7.781 1 97.56 186 ILE A O 1
ATOM 1448 N N . CYS A 1 187 ? -23.5 -6.156 -6.543 1 96.88 187 CYS A N 1
ATOM 1449 C CA . CYS A 1 187 ? -23.312 -7.492 -5.98 1 96.88 187 CYS A CA 1
ATOM 1450 C C . CYS A 1 187 ? -23.562 -8.562 -7.035 1 96.88 187 CYS A C 1
ATOM 1452 O O . CYS A 1 187 ? -23.297 -9.742 -6.797 1 96.88 187 CYS A O 1
ATOM 1454 N N . GLN A 1 188 ? -24.016 -8.18 -8.18 1 95.81 188 GLN A N 1
ATOM 1455 C CA . GLN A 1 188 ? -24.188 -9.109 -9.289 1 95.81 188 GLN A CA 1
ATOM 1456 C C . GLN A 1 188 ? -22.875 -9.312 -10.039 1 95.81 188 GLN A C 1
ATOM 1458 O O . GLN A 1 188 ? -22.75 -10.219 -10.875 1 95.81 188 GLN A O 1
ATOM 1463 N N . ASN A 1 189 ? -21.922 -8.539 -9.719 1 96.19 189 ASN A N 1
ATOM 1464 C CA . ASN A 1 189 ? -20.578 -8.648 -10.297 1 96.19 189 ASN A CA 1
ATOM 1465 C C . ASN A 1 189 ? -19.594 -9.258 -9.305 1 96.19 189 ASN A C 1
ATOM 1467 O O . ASN A 1 189 ? -19.859 -9.297 -8.102 1 96.19 189 ASN A O 1
ATOM 1471 N N . ARG A 1 190 ? -18.5 -9.727 -9.844 1 96 190 ARG A N 1
ATOM 1472 C CA . ARG A 1 190 ? -17.422 -10.148 -8.961 1 96 190 ARG A CA 1
ATOM 1473 C C . ARG A 1 190 ? -16.719 -8.938 -8.344 1 96 190 ARG A C 1
ATOM 1475 O O . ARG A 1 190 ? -16.547 -7.91 -9 1 96 190 ARG A O 1
ATOM 1482 N N . LEU A 1 191 ? -16.328 -9.18 -7.082 1 97.56 191 LEU A N 1
ATOM 1483 C CA . LEU A 1 191 ? -15.82 -8.031 -6.344 1 97.56 191 LEU A CA 1
ATOM 1484 C C . LEU A 1 191 ? -14.367 -8.258 -5.918 1 97.56 191 LEU A C 1
ATOM 1486 O O . LEU A 1 191 ? -13.992 -9.367 -5.543 1 97.56 191 LEU A O 1
ATOM 1490 N N . ALA A 1 192 ? -13.602 -7.258 -6.043 1 97.62 192 ALA A N 1
ATOM 1491 C CA . ALA A 1 192 ? -12.297 -7.168 -5.395 1 97.62 192 ALA A CA 1
ATOM 1492 C C . ALA A 1 192 ? -12.312 -6.133 -4.27 1 97.62 192 ALA A C 1
ATOM 1494 O O . ALA A 1 192 ? -12.5 -4.941 -4.52 1 97.62 192 ALA A O 1
ATOM 1495 N N . LEU A 1 193 ? -12.086 -6.543 -3.012 1 96.25 193 LEU A N 1
ATOM 1496 C CA . LEU A 1 193 ? -12.211 -5.641 -1.871 1 96.25 193 LEU A CA 1
ATOM 1497 C C . LEU A 1 193 ? -11.125 -5.926 -0.838 1 96.25 193 LEU A C 1
ATOM 1499 O O . LEU A 1 193 ? -10.578 -7.027 -0.794 1 96.25 193 LEU A O 1
ATOM 1503 N N . PRO A 1 194 ? -10.82 -4.867 -0.067 1 92.12 194 PRO A N 1
ATOM 1504 C CA . PRO A 1 194 ? -9.914 -5.129 1.054 1 92.12 194 PRO A CA 1
ATOM 1505 C C . PRO A 1 194 ? -10.57 -5.941 2.166 1 92.12 194 PRO A C 1
ATOM 1507 O O . PRO A 1 194 ? -11.789 -6.145 2.15 1 92.12 194 PRO A O 1
ATOM 1510 N N . HIS A 1 195 ? -9.703 -6.371 3.174 1 86.19 195 HIS A N 1
ATOM 1511 C CA . HIS A 1 195 ? -10.195 -7.152 4.305 1 86.19 195 HIS A CA 1
ATOM 1512 C C . HIS A 1 195 ? -10.992 -6.285 5.27 1 86.19 195 HIS A C 1
ATOM 1514 O O . HIS A 1 195 ? -11.078 -5.066 5.094 1 86.19 195 HIS A O 1
ATOM 1520 N N . ARG A 1 196 ? -11.555 -6.93 6.262 1 75.69 196 ARG A N 1
ATOM 1521 C CA . ARG A 1 196 ? -12.508 -6.324 7.188 1 75.69 196 ARG A CA 1
ATOM 1522 C C . ARG A 1 196 ? -11.828 -5.27 8.055 1 75.69 196 ARG A C 1
ATOM 1524 O O . ARG A 1 196 ? -12.5 -4.445 8.68 1 75.69 196 ARG A O 1
ATOM 1531 N N . GLY A 1 197 ? -10.586 -5.141 8.023 1 71.69 197 GLY A N 1
ATOM 1532 C CA . GLY A 1 197 ? -9.914 -4.117 8.805 1 71.69 197 GLY A CA 1
ATOM 1533 C C . GLY A 1 197 ? -10.039 -2.729 8.203 1 71.69 197 GLY A C 1
ATOM 1534 O O . GLY A 1 197 ? -9.805 -1.729 8.891 1 71.69 197 GLY A O 1
ATOM 1535 N N . PHE A 1 198 ? -10.539 -2.623 7.094 1 80.31 198 PHE A N 1
ATOM 1536 C CA . PHE A 1 198 ? -10.688 -1.349 6.402 1 80.31 198 PHE A CA 1
ATOM 1537 C C . PHE A 1 198 ? -12.078 -0.766 6.637 1 80.31 198 PHE A C 1
ATOM 1539 O O . PHE A 1 198 ? -13.07 -1.493 6.613 1 80.31 198 PHE A O 1
ATOM 1546 N N . GLY A 1 199 ? -12.125 0.555 6.863 1 79.75 199 GLY A N 1
ATOM 1547 C CA . GLY A 1 199 ? -13.391 1.24 7.059 1 79.75 199 GLY A CA 1
ATOM 1548 C C . GLY A 1 199 ? -14.359 1.042 5.91 1 79.75 199 GLY A C 1
ATOM 1549 O O . GLY A 1 199 ? -15.555 0.826 6.129 1 79.75 199 GLY A O 1
ATOM 1550 N N . LEU A 1 200 ? -13.867 1.039 4.758 1 87.88 200 LEU A N 1
ATOM 1551 C CA . LEU A 1 200 ? -14.695 0.862 3.568 1 87.88 200 LEU A CA 1
ATOM 1552 C C . LEU A 1 200 ? -15.352 -0.516 3.564 1 87.88 200 LEU A C 1
ATOM 1554 O O . LEU A 1 200 ? -16.516 -0.652 3.188 1 87.88 200 LEU A O 1
ATOM 1558 N N . ARG A 1 201 ? -14.586 -1.505 3.939 1 89.38 201 ARG A N 1
ATOM 1559 C CA . ARG A 1 201 ? -15.109 -2.867 3.971 1 89.38 201 ARG A CA 1
ATOM 1560 C C . ARG A 1 201 ? -16.219 -3.004 5.004 1 89.38 201 ARG A C 1
ATOM 1562 O O . ARG A 1 201 ? -17.234 -3.664 4.758 1 89.38 201 ARG A O 1
ATOM 1569 N N . GLN A 1 202 ? -16.031 -2.371 6.094 1 86.38 202 GLN A N 1
ATOM 1570 C CA . GLN A 1 202 ? -17.047 -2.396 7.141 1 86.38 202 GLN A CA 1
ATOM 1571 C C . GLN A 1 202 ? -18.344 -1.754 6.66 1 86.38 202 GLN A C 1
ATOM 1573 O O . GLN A 1 202 ? -19.438 -2.27 6.918 1 86.38 202 GLN A O 1
ATOM 1578 N N . LEU A 1 203 ? -18.219 -0.683 6.035 1 91.5 203 LEU A N 1
ATOM 1579 C CA . LEU A 1 203 ? -19.375 0.001 5.473 1 91.5 203 LEU A CA 1
ATOM 1580 C C . LEU A 1 203 ? -20.094 -0.889 4.461 1 91.5 203 LEU A C 1
ATOM 1582 O O . LEU A 1 203 ? -21.312 -0.999 4.484 1 91.5 203 LEU A O 1
ATOM 1586 N N . PHE A 1 204 ? -19.328 -1.491 3.611 1 95.88 204 PHE A N 1
ATOM 1587 C CA . PHE A 1 204 ? -19.875 -2.361 2.582 1 95.88 204 PHE A CA 1
ATOM 1588 C C . PHE A 1 204 ? -20.609 -3.543 3.209 1 95.88 204 PHE A C 1
ATOM 1590 O O . PHE A 1 204 ? -21.75 -3.85 2.836 1 95.88 204 PHE A O 1
ATOM 1597 N N . ASP A 1 205 ? -19.953 -4.156 4.164 1 94.19 205 ASP A N 1
ATOM 1598 C CA . ASP A 1 205 ? -20.516 -5.328 4.82 1 94.19 205 ASP A CA 1
ATOM 1599 C C . ASP A 1 205 ? -21.844 -4.98 5.512 1 94.19 205 ASP A C 1
ATOM 1601 O O . ASP A 1 205 ? -22.812 -5.738 5.426 1 94.19 205 ASP A O 1
ATOM 1605 N N . SER A 1 206 ? -21.844 -3.891 6.176 1 93.5 206 SER A N 1
ATOM 1606 C CA . SER A 1 206 ? -23.047 -3.451 6.855 1 93.5 206 SER A CA 1
ATOM 1607 C C . SER A 1 206 ? -24.188 -3.225 5.871 1 93.5 206 SER A C 1
ATOM 1609 O O . SER A 1 206 ? -25.328 -3.613 6.129 1 93.5 206 SER A O 1
ATOM 1611 N N . ALA A 1 207 ? -23.906 -2.611 4.773 1 95.75 207 ALA A N 1
ATOM 1612 C CA . ALA A 1 207 ? -24.906 -2.314 3.762 1 95.75 207 ALA A CA 1
ATOM 1613 C C . ALA A 1 207 ? -25.438 -3.594 3.119 1 95.75 207 ALA A C 1
ATOM 1615 O O . ALA A 1 207 ? -26.641 -3.717 2.854 1 95.75 207 ALA A O 1
ATOM 1616 N N . VAL A 1 208 ? -24.562 -4.5 2.826 1 96.31 208 VAL A N 1
ATOM 1617 C CA . VAL A 1 208 ? -24.922 -5.777 2.221 1 96.31 208 VAL A CA 1
ATOM 1618 C C . VAL A 1 208 ? -25.812 -6.574 3.174 1 96.31 208 VAL A C 1
ATOM 1620 O O . VAL A 1 208 ? -26.812 -7.168 2.752 1 96.31 208 VAL A O 1
ATOM 1623 N N . GLU A 1 209 ? -25.391 -6.582 4.41 1 94.81 209 GLU A N 1
ATOM 1624 C CA . GLU A 1 209 ? -26.172 -7.293 5.426 1 94.81 209 GLU A CA 1
ATOM 1625 C C . GLU A 1 209 ? -27.562 -6.707 5.566 1 94.81 209 GLU A C 1
ATOM 1627 O O . GLU A 1 209 ? -28.547 -7.449 5.633 1 94.81 209 GLU A O 1
ATOM 1632 N N . ALA A 1 210 ? -27.703 -5.461 5.605 1 95 210 ALA A N 1
ATOM 1633 C CA . ALA A 1 210 ? -28.984 -4.762 5.758 1 95 210 ALA A CA 1
ATOM 1634 C C . ALA A 1 210 ? -29.922 -5.086 4.602 1 95 210 ALA A C 1
ATOM 1636 O O . ALA A 1 210 ? -31.141 -5.051 4.762 1 95 210 ALA A O 1
ATOM 1637 N N . ARG A 1 211 ? -29.359 -5.469 3.482 1 95.56 211 ARG A N 1
ATOM 1638 C CA . ARG A 1 211 ? -30.156 -5.703 2.283 1 95.56 211 ARG A CA 1
ATOM 1639 C C . ARG A 1 211 ? -30.188 -7.188 1.935 1 95.56 211 ARG A C 1
ATOM 1641 O O . ARG A 1 211 ? -30.75 -7.578 0.907 1 95.56 211 ARG A O 1
ATOM 1648 N N . ARG A 1 212 ? -29.531 -7.992 2.691 1 96.19 212 ARG A N 1
ATOM 1649 C CA . ARG A 1 212 ? -29.484 -9.445 2.541 1 96.19 212 ARG A CA 1
ATOM 1650 C C . ARG A 1 212 ? -28.938 -9.836 1.17 1 96.19 212 ARG A C 1
ATOM 1652 O O . ARG A 1 212 ? -29.516 -10.688 0.489 1 96.19 212 ARG A O 1
ATOM 1659 N N . LEU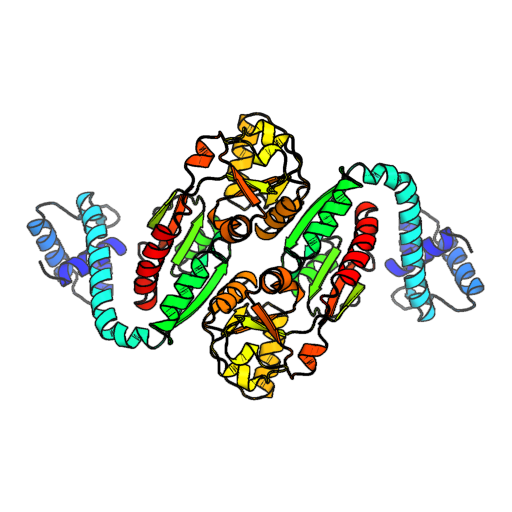 A 1 213 ? -27.969 -9.125 0.762 1 96.44 213 LEU A N 1
ATOM 1660 C CA . LEU A 1 213 ? -27.281 -9.438 -0.493 1 96.44 213 LEU A CA 1
ATOM 1661 C C . LEU A 1 213 ? -26.156 -10.43 -0.269 1 96.44 213 LEU A C 1
ATOM 1663 O O . LEU A 1 213 ? -25.703 -10.617 0.863 1 96.44 213 LEU A O 1
ATOM 1667 N N . GLN A 1 214 ? -25.766 -11.062 -1.346 1 94.5 214 GLN A N 1
ATOM 1668 C CA . GLN A 1 214 ? -24.688 -12.039 -1.296 1 94.5 214 GLN A CA 1
ATOM 1669 C C . GLN A 1 214 ? -23.578 -11.695 -2.289 1 94.5 214 GLN A C 1
ATOM 1671 O O . GLN A 1 214 ? -23.578 -12.172 -3.426 1 94.5 214 GLN A O 1
ATOM 1676 N N . PRO A 1 215 ? -22.625 -11 -1.817 1 95.38 215 PRO A N 1
ATOM 1677 C CA . PRO A 1 215 ? -21.531 -10.625 -2.721 1 95.38 215 PRO A CA 1
ATOM 1678 C C . PRO A 1 215 ? -20.641 -11.805 -3.086 1 95.38 215 PRO A C 1
ATOM 1680 O O . PRO A 1 215 ? -20.5 -12.75 -2.305 1 95.38 215 PRO A O 1
ATOM 1683 N N . ASP A 1 216 ? -20.109 -11.742 -4.258 1 93.56 216 ASP A N 1
ATOM 1684 C CA . ASP A 1 216 ? -19.125 -12.695 -4.746 1 93.56 216 ASP A CA 1
ATOM 1685 C C . ASP A 1 216 ? -17.75 -12.031 -4.871 1 93.56 216 ASP A C 1
ATOM 1687 O O . ASP A 1 216 ? -17.578 -11.078 -5.633 1 93.56 216 ASP A O 1
ATOM 1691 N N . TYR A 1 217 ? -16.781 -12.617 -4.195 1 94 217 TYR A N 1
ATOM 1692 C CA . TYR A 1 217 ? -15.469 -12 -4.145 1 94 217 TYR A CA 1
ATOM 1693 C C . TYR A 1 217 ? -14.469 -12.773 -4.996 1 94 217 TYR A C 1
ATOM 1695 O O . TYR A 1 217 ? -14.359 -14 -4.875 1 94 217 TYR A O 1
ATOM 1703 N N . VAL A 1 218 ? -13.766 -12.07 -5.812 1 95.5 218 VAL A N 1
ATOM 1704 C CA . VAL A 1 218 ? -12.664 -12.672 -6.555 1 95.5 218 VAL A CA 1
ATOM 1705 C C . VAL A 1 218 ? -11.367 -12.555 -5.754 1 95.5 218 VAL A C 1
ATOM 1707 O O . VAL A 1 218 ? -10.523 -13.453 -5.785 1 95.5 218 VAL A O 1
ATOM 1710 N N . VAL A 1 219 ? -11.211 -11.383 -5.113 1 95.94 219 VAL A N 1
ATOM 1711 C CA . VAL A 1 219 ? -9.992 -11.125 -4.348 1 95.94 219 VAL A CA 1
ATOM 1712 C C . VAL A 1 219 ? -10.344 -10.383 -3.059 1 95.94 219 VAL A C 1
ATOM 1714 O O . VAL A 1 219 ? -11.18 -9.477 -3.061 1 95.94 219 VAL A O 1
ATOM 1717 N N . GLU A 1 220 ? -9.758 -10.773 -2.002 1 94.31 220 GLU A N 1
ATOM 1718 C CA . GLU A 1 220 ? -9.672 -10.031 -0.746 1 94.31 220 GLU A CA 1
ATOM 1719 C C . GLU A 1 220 ? -8.219 -9.766 -0.364 1 94.31 220 GLU A C 1
ATOM 1721 O O . GLU A 1 220 ? -7.363 -10.641 -0.497 1 94.31 220 GLU A O 1
ATOM 1726 N N . THR A 1 221 ? -7.973 -8.547 0.038 1 94.81 221 THR A N 1
ATOM 1727 C CA . THR A 1 221 ? -6.578 -8.148 0.206 1 94.81 221 THR A CA 1
ATOM 1728 C C . THR A 1 221 ? -6.434 -7.156 1.355 1 94.81 221 THR A C 1
ATOM 1730 O O . THR A 1 221 ? -7.434 -6.66 1.881 1 94.81 221 THR A O 1
ATOM 1733 N N . ASN A 1 222 ? -5.156 -6.84 1.743 1 89.25 222 ASN A N 1
ATOM 1734 C CA . ASN A 1 222 ? -4.898 -5.887 2.816 1 89.25 222 ASN A CA 1
ATOM 1735 C C . ASN A 1 222 ? -4.473 -4.527 2.268 1 89.25 222 ASN A C 1
ATOM 1737 O O . ASN A 1 222 ? -3.76 -3.777 2.936 1 89.25 222 ASN A O 1
ATOM 1741 N N . ASN A 1 223 ? -4.793 -4.258 1.088 1 89.19 223 ASN A N 1
ATOM 1742 C CA . ASN A 1 223 ? -4.5 -2.98 0.445 1 89.19 223 ASN A CA 1
ATOM 1743 C C . ASN A 1 223 ? -5.645 -2.533 -0.46 1 89.19 223 ASN A C 1
ATOM 1745 O O . ASN A 1 223 ? -6.605 -3.277 -0.669 1 89.19 223 ASN A O 1
ATOM 1749 N N . ILE A 1 224 ? -5.562 -1.335 -0.938 1 90.88 224 ILE A N 1
ATOM 1750 C CA . ILE A 1 224 ? -6.613 -0.858 -1.83 1 90.88 224 ILE A CA 1
ATOM 1751 C C . ILE A 1 224 ? -6.074 -0.768 -3.258 1 90.88 224 ILE A C 1
ATOM 1753 O O . ILE A 1 224 ? -6.844 -0.59 -4.207 1 90.88 224 ILE A O 1
ATOM 1757 N N . GLU A 1 225 ? -4.801 -0.977 -3.383 1 90.5 225 GLU A N 1
ATOM 1758 C CA . GLU A 1 225 ? -4.168 -0.877 -4.695 1 90.5 225 GLU A CA 1
ATOM 1759 C C . GLU A 1 225 ? -4.586 -2.035 -5.598 1 90.5 225 GLU A C 1
ATOM 1761 O O . GLU A 1 225 ? -4.961 -1.824 -6.754 1 90.5 225 GLU A O 1
ATOM 1766 N N . LEU A 1 226 ? -4.492 -3.205 -5.062 1 93.88 226 LEU A N 1
ATOM 1767 C CA . LEU A 1 226 ? -4.789 -4.375 -5.879 1 93.88 226 LEU A CA 1
ATOM 1768 C C . LEU A 1 226 ? -6.238 -4.359 -6.352 1 93.88 226 LEU A C 1
ATOM 1770 O O . LEU A 1 226 ? -6.516 -4.578 -7.531 1 93.88 226 LEU A O 1
ATOM 1774 N N . PRO A 1 227 ? -7.18 -4.086 -5.453 1 96.25 227 PRO A N 1
ATOM 1775 C CA . PRO A 1 227 ? -8.57 -4.031 -5.918 1 96.25 227 PRO A CA 1
ATOM 1776 C C . PRO A 1 227 ? -8.766 -3.037 -7.062 1 96.25 227 PRO A C 1
ATOM 1778 O O . PRO A 1 227 ? -9.5 -3.326 -8.016 1 96.25 227 PRO A O 1
ATOM 1781 N N . ARG A 1 228 ? -8.141 -1.924 -6.977 1 94.88 228 ARG A N 1
ATOM 1782 C CA . ARG A 1 228 ? -8.258 -0.937 -8.047 1 94.88 228 ARG A CA 1
ATOM 1783 C C . ARG A 1 228 ? -7.672 -1.47 -9.352 1 94.88 228 ARG A C 1
ATOM 1785 O O . ARG A 1 228 ? -8.266 -1.303 -10.414 1 94.88 228 ARG A O 1
ATOM 1792 N N . ALA A 1 229 ? -6.543 -2.072 -9.227 1 93.5 229 ALA A N 1
ATOM 1793 C CA . ALA A 1 229 ? -5.895 -2.637 -10.406 1 93.5 229 ALA A CA 1
ATOM 1794 C C . ALA A 1 229 ? -6.738 -3.754 -11.016 1 93.5 229 ALA A C 1
ATOM 1796 O O . ALA A 1 229 ? -6.836 -3.871 -12.234 1 93.5 229 ALA A O 1
ATOM 1797 N N . MET A 1 230 ? -7.297 -4.547 -10.164 1 96 230 MET A N 1
ATOM 1798 C CA . MET A 1 230 ? -8.18 -5.617 -10.617 1 96 230 MET A CA 1
ATOM 1799 C C . MET A 1 230 ? -9.391 -5.055 -11.359 1 96 230 MET A C 1
ATOM 1801 O O . MET A 1 230 ? -9.758 -5.555 -12.422 1 96 230 MET A O 1
ATOM 1805 N N . ALA A 1 231 ? -9.992 -4.039 -10.828 1 97.38 231 ALA A N 1
ATOM 1806 C CA . ALA A 1 231 ? -11.148 -3.418 -11.461 1 97.38 231 ALA A CA 1
ATOM 1807 C C . ALA A 1 231 ? -10.797 -2.869 -12.836 1 97.38 231 ALA A C 1
ATOM 1809 O O . ALA A 1 231 ? -11.602 -2.941 -13.773 1 97.38 231 ALA A O 1
ATOM 1810 N N . ALA A 1 232 ? -9.633 -2.365 -12.961 1 94.94 232 ALA A N 1
ATOM 1811 C CA . ALA A 1 232 ? -9.18 -1.753 -14.203 1 94.94 232 ALA A CA 1
ATOM 1812 C C . ALA A 1 232 ? -9.062 -2.793 -15.32 1 94.94 232 ALA A C 1
ATOM 1814 O O . ALA A 1 232 ? -9.07 -2.447 -16.5 1 94.94 232 ALA A O 1
ATOM 1815 N N . THR A 1 233 ? -8.906 -4.035 -14.938 1 93.19 233 THR A N 1
ATOM 1816 C CA . THR A 1 233 ? -8.844 -5.09 -15.945 1 93.19 233 THR A CA 1
ATOM 1817 C C . THR A 1 233 ? -10.195 -5.277 -16.625 1 93.19 233 THR A C 1
ATOM 1819 O O . THR A 1 233 ? -10.289 -5.902 -17.672 1 93.19 233 THR A O 1
ATOM 1822 N N . GLY A 1 234 ? -11.273 -4.84 -15.945 1 95.25 234 GLY A N 1
ATOM 1823 C CA . GLY A 1 234 ? -12.609 -4.934 -16.5 1 95.25 234 GLY A CA 1
ATOM 1824 C C . GLY A 1 234 ? -13.352 -6.184 -16.062 1 95.25 234 GLY A C 1
ATOM 1825 O O . GLY A 1 234 ? -14.523 -6.371 -16.406 1 95.25 234 GLY A O 1
ATOM 1826 N N . ASN A 1 235 ? -12.773 -6.957 -15.172 1 93.12 235 ASN A N 1
ATOM 1827 C CA . ASN A 1 235 ? -13.336 -8.266 -14.852 1 93.12 235 ASN A CA 1
ATOM 1828 C C . ASN A 1 235 ? -14.039 -8.266 -13.5 1 93.12 235 ASN A C 1
ATOM 1830 O O . ASN A 1 235 ? -14.664 -9.258 -13.125 1 93.12 235 ASN A O 1
ATOM 1834 N N . CYS A 1 236 ? -13.891 -7.18 -12.82 1 97 236 CYS A N 1
ATOM 1835 C CA . CYS A 1 236 ? -14.547 -7.09 -11.523 1 97 236 CYS A CA 1
ATOM 1836 C C . CYS A 1 236 ? -14.797 -5.637 -11.141 1 97 236 CYS A C 1
ATOM 1838 O O . CYS A 1 236 ? -14.484 -4.727 -11.906 1 97 236 CYS A O 1
ATOM 1840 N N . VAL A 1 237 ? -15.461 -5.52 -10 1 97.75 237 VAL A N 1
ATOM 1841 C CA . VAL A 1 237 ? -15.828 -4.211 -9.469 1 97.75 237 VAL A CA 1
ATOM 1842 C C . VAL A 1 237 ? -15.18 -4.008 -8.102 1 97.75 237 VAL A C 1
ATOM 1844 O O . VAL A 1 237 ? -14.977 -4.969 -7.355 1 97.75 237 VAL A O 1
ATOM 1847 N N . THR A 1 238 ? -14.75 -2.812 -7.875 1 98.06 238 THR A N 1
ATOM 1848 C CA . THR A 1 238 ? -14.312 -2.457 -6.531 1 98.06 238 THR A CA 1
ATOM 1849 C C . THR A 1 238 ? -14.969 -1.157 -6.07 1 98.06 238 THR A C 1
ATOM 1851 O O . THR A 1 238 ? -15.789 -0.584 -6.789 1 98.06 238 THR A O 1
ATOM 1854 N N . LEU A 1 239 ? -14.742 -0.845 -4.824 1 97.25 239 LEU A N 1
ATOM 1855 C CA . LEU A 1 239 ? -15.297 0.36 -4.219 1 97.25 239 LEU A CA 1
ATOM 1856 C C . LEU A 1 239 ? -14.203 1.205 -3.582 1 97.25 239 LEU A C 1
ATOM 1858 O O . LEU A 1 239 ? -13.172 0.675 -3.158 1 97.25 239 LEU A O 1
ATOM 1862 N N . GLY A 1 240 ? -14.492 2.488 -3.531 1 94.88 240 GLY A N 1
ATOM 1863 C CA . GLY A 1 240 ? -13.578 3.398 -2.863 1 94.88 240 GLY A CA 1
ATOM 1864 C C . GLY A 1 240 ? -13.852 4.855 -3.182 1 94.88 240 GLY A C 1
ATOM 1865 O O . GLY A 1 240 ? -14.633 5.168 -4.078 1 94.88 240 GLY A O 1
ATOM 1866 N N . PRO A 1 241 ? -13.195 5.688 -2.461 1 92.44 241 PRO A N 1
ATOM 1867 C CA . PRO A 1 241 ? -13.328 7.113 -2.785 1 92.44 241 PRO A CA 1
ATOM 1868 C C . PRO A 1 241 ? -12.586 7.496 -4.062 1 92.44 241 PRO A C 1
ATOM 1870 O O . PRO A 1 241 ? -11.648 6.805 -4.469 1 92.44 241 PRO A O 1
ATOM 1873 N N . VAL A 1 242 ? -13 8.578 -4.625 1 90.69 242 VAL A N 1
ATOM 1874 C CA . VAL A 1 242 ? -12.383 9.078 -5.852 1 90.69 242 VAL A CA 1
ATOM 1875 C C . VAL A 1 242 ? -10.914 9.391 -5.598 1 90.69 242 VAL A C 1
ATOM 1877 O O . VAL A 1 242 ? -10.055 9.109 -6.445 1 90.69 242 VAL A O 1
ATOM 1880 N N . LEU A 1 243 ? -10.602 9.859 -4.473 1 86 243 LEU A N 1
ATOM 1881 C CA . LEU A 1 243 ? -9.242 10.258 -4.145 1 86 243 LEU A CA 1
ATOM 1882 C C . LEU A 1 243 ? -8.289 9.07 -4.234 1 86 243 LEU A C 1
ATOM 1884 O O . LEU A 1 243 ? -7.125 9.227 -4.613 1 86 243 LEU A O 1
ATOM 1888 N N . ALA A 1 244 ? -8.773 7.977 -3.873 1 89.06 244 ALA A N 1
ATOM 1889 C CA . ALA A 1 244 ? -7.934 6.781 -3.855 1 89.06 244 ALA A CA 1
ATOM 1890 C C . ALA A 1 244 ? -7.688 6.262 -5.27 1 89.06 244 ALA A C 1
ATOM 1892 O O . ALA A 1 244 ? -6.734 5.516 -5.508 1 89.06 244 ALA A O 1
ATOM 1893 N N . ALA A 1 245 ? -8.5 6.629 -6.152 1 92.06 245 ALA A N 1
ATOM 1894 C CA . ALA A 1 245 ? -8.406 6.145 -7.527 1 92.06 245 ALA A CA 1
ATOM 1895 C C . ALA A 1 245 ? -8.117 7.289 -8.492 1 92.06 245 ALA A C 1
ATOM 1897 O O . ALA A 1 245 ? -8.328 7.156 -9.703 1 92.06 245 ALA A O 1
ATOM 1898 N N . PHE A 1 246 ? -7.641 8.305 -7.996 1 86 246 PHE A N 1
ATOM 1899 C CA . PHE A 1 246 ? -7.508 9.547 -8.75 1 86 246 PHE A CA 1
ATOM 1900 C C . PHE A 1 246 ? -6.699 9.328 -10.023 1 86 246 PHE A C 1
ATOM 1902 O O . PHE A 1 246 ? -7.125 9.719 -11.109 1 86 246 PHE A O 1
ATOM 1909 N N . ARG A 1 247 ? -5.609 8.719 -9.938 1 82.81 247 ARG A N 1
ATOM 1910 C CA . ARG A 1 247 ? -4.711 8.539 -11.07 1 82.81 247 ARG A CA 1
ATOM 1911 C C . ARG A 1 247 ? -5.348 7.656 -12.141 1 82.81 247 ARG A C 1
ATOM 1913 O O . ARG A 1 247 ? -5.273 7.965 -13.328 1 82.81 247 ARG A O 1
ATOM 1920 N N . GLU A 1 248 ? -5.898 6.605 -11.703 1 89.81 248 GLU A N 1
ATOM 1921 C CA . GLU A 1 248 ? -6.539 5.688 -12.648 1 89.81 248 GLU A CA 1
ATOM 1922 C C . GLU A 1 248 ? -7.707 6.363 -13.359 1 89.81 248 GLU A C 1
ATOM 1924 O O . GLU A 1 248 ? -7.961 6.09 -14.539 1 89.81 248 GLU A O 1
ATOM 1929 N N . ILE A 1 249 ? -8.391 7.219 -12.672 1 91.31 249 ILE A N 1
ATOM 1930 C CA . ILE A 1 249 ? -9.516 7.938 -13.258 1 91.31 249 ILE A CA 1
ATOM 1931 C C . ILE A 1 249 ? -9.008 8.961 -14.266 1 91.31 249 ILE A C 1
ATOM 1933 O O . ILE A 1 249 ? -9.523 9.055 -15.383 1 91.31 249 ILE A O 1
ATOM 1937 N N . GLN A 1 250 ? -8 9.617 -13.898 1 84.75 250 GLN A N 1
ATOM 1938 C CA . GLN A 1 250 ? -7.422 10.617 -14.781 1 84.75 250 GLN A CA 1
ATOM 1939 C C . GLN A 1 250 ? -6.875 9.984 -16.062 1 84.75 250 GLN A C 1
ATOM 1941 O O . GLN A 1 250 ? -6.938 10.578 -17.141 1 84.75 250 GLN A O 1
ATOM 1946 N N . MET A 1 251 ? -6.504 8.797 -15.961 1 84.75 251 MET A N 1
ATOM 1947 C CA . MET A 1 251 ? -5.898 8.086 -17.094 1 84.75 251 MET A CA 1
ATOM 1948 C C . MET A 1 251 ? -6.957 7.379 -17.922 1 84.75 251 MET A C 1
ATOM 1950 O O . MET A 1 251 ? -6.641 6.742 -18.922 1 84.75 251 MET A O 1
ATOM 1954 N N . GLY A 1 252 ? -8.117 7.41 -17.469 1 91.31 252 GLY A N 1
ATOM 1955 C CA . GLY A 1 252 ? -9.211 6.801 -18.203 1 91.31 252 GLY A CA 1
ATOM 1956 C C . GLY A 1 252 ? -9.289 5.297 -18.031 1 91.31 252 GLY A C 1
ATOM 1957 O O . GLY A 1 252 ? -9.836 4.594 -18.875 1 91.31 252 GLY A O 1
ATOM 1958 N N . LEU A 1 253 ? -8.742 4.785 -17 1 92.19 253 LEU A N 1
ATOM 1959 C CA . LEU A 1 253 ? -8.766 3.35 -16.734 1 92.19 253 LEU A CA 1
ATOM 1960 C C . LEU A 1 253 ? -9.992 2.969 -15.914 1 92.19 253 LEU A C 1
ATOM 1962 O O . LEU A 1 253 ? -10.531 1.87 -16.078 1 92.19 253 LEU A O 1
ATOM 1966 N N . LEU A 1 254 ? -10.336 3.898 -15.031 1 96.38 254 LEU A N 1
ATOM 1967 C CA . LEU A 1 254 ? -11.477 3.668 -14.148 1 96.38 254 LEU A CA 1
ATOM 1968 C C . LEU A 1 254 ? -12.453 4.832 -14.211 1 96.38 254 LEU A C 1
ATOM 1970 O O . LEU A 1 254 ? -12.07 5.957 -14.531 1 96.38 254 LEU A O 1
ATOM 1974 N N . VAL A 1 255 ? -13.656 4.543 -13.93 1 97.75 255 VAL A N 1
ATOM 1975 C CA . VAL A 1 255 ? -14.688 5.547 -13.688 1 97.75 255 VAL A CA 1
ATOM 1976 C C . VAL A 1 255 ? -15.297 5.336 -12.305 1 97.75 255 VAL A C 1
ATOM 1978 O O . VAL A 1 255 ? -15.422 4.199 -11.844 1 97.75 255 VAL A O 1
ATOM 1981 N N . ALA A 1 256 ? -15.586 6.41 -11.727 1 97.5 256 ALA A N 1
ATOM 1982 C CA . ALA A 1 256 ? -16.234 6.395 -10.414 1 97.5 256 ALA A CA 1
ATOM 1983 C C . ALA A 1 256 ? -17.719 6.719 -10.539 1 97.5 256 ALA A C 1
ATOM 1985 O O . ALA A 1 256 ? -18.094 7.766 -11.086 1 97.5 256 ALA A O 1
ATOM 1986 N N . ILE A 1 257 ? -18.562 5.828 -9.977 1 98 257 ILE A N 1
ATOM 1987 C CA . ILE A 1 257 ? -20 5.988 -10.094 1 98 257 ILE A CA 1
ATOM 1988 C C . ILE A 1 257 ? -20.625 6.047 -8.695 1 98 257 ILE A C 1
ATOM 1990 O O . ILE A 1 257 ? -20.375 5.176 -7.863 1 98 257 ILE A O 1
ATOM 1994 N N . PRO A 1 258 ? -21.484 7.027 -8.484 1 97.38 258 PRO A N 1
ATOM 1995 C CA . PRO A 1 258 ? -22.172 7.086 -7.184 1 97.38 258 PRO A CA 1
ATOM 1996 C C . PRO A 1 258 ? -23.016 5.852 -6.906 1 97.38 258 PRO A C 1
ATOM 1998 O O . PRO A 1 258 ? -23.656 5.316 -7.82 1 97.38 258 PRO A O 1
ATOM 2001 N N . ILE A 1 259 ? -22.953 5.438 -5.648 1 97.69 259 ILE A N 1
ATOM 2002 C CA . ILE A 1 259 ? -23.766 4.301 -5.211 1 97.69 259 ILE A CA 1
ATOM 2003 C C . ILE A 1 259 ? -24.984 4.797 -4.441 1 97.69 259 ILE A C 1
ATOM 2005 O O . ILE A 1 259 ? -24.859 5.645 -3.555 1 97.69 259 ILE A O 1
ATOM 2009 N N . ASP A 1 260 ? -26.047 4.215 -4.738 1 95.62 260 ASP A N 1
ATOM 2010 C CA . ASP A 1 260 ? -27.297 4.641 -4.121 1 95.62 260 ASP A CA 1
ATOM 2011 C C . ASP A 1 260 ? -27.453 4.047 -2.723 1 95.62 260 ASP A C 1
ATOM 2013 O O . ASP A 1 260 ? -28.359 3.25 -2.479 1 95.62 260 ASP A O 1
ATOM 2017 N N . VAL A 1 261 ? -26.594 4.402 -1.868 1 95.75 261 VAL A N 1
ATOM 2018 C CA . VAL A 1 261 ? -26.609 4.059 -0.451 1 95.75 261 VAL A CA 1
ATOM 2019 C C . VAL A 1 261 ? -26.312 5.301 0.386 1 95.75 261 VAL A C 1
ATOM 2021 O O . VAL A 1 261 ? -25.188 5.82 0.357 1 95.75 261 VAL A O 1
ATOM 2024 N N . PRO A 1 262 ? -27.203 5.754 1.137 1 93.38 262 PRO A N 1
ATOM 2025 C CA . PRO A 1 262 ? -27.047 7.016 1.864 1 93.38 262 PRO A CA 1
ATOM 2026 C C . PRO A 1 262 ? -25.797 7.039 2.738 1 93.38 262 PRO A C 1
ATOM 2028 O O . PRO A 1 262 ? -25.078 8.039 2.764 1 93.38 262 PRO A O 1
ATOM 2031 N N . THR A 1 263 ? -25.484 5.996 3.428 1 92 263 THR A N 1
ATOM 2032 C CA . THR A 1 263 ? -24.344 5.957 4.328 1 92 263 THR A CA 1
ATOM 2033 C C . THR A 1 263 ? -23.031 6.094 3.547 1 92 263 THR A C 1
ATOM 2035 O O . THR A 1 263 ? -22.031 6.539 4.09 1 92 263 THR A O 1
ATOM 2038 N N . PHE A 1 264 ? -23.016 5.664 2.279 1 94.94 264 PHE A N 1
ATOM 2039 C CA . PHE A 1 264 ? -21.828 5.762 1.438 1 94.94 264 PHE A CA 1
ATOM 2040 C C . PHE A 1 264 ? -21.562 7.211 1.045 1 94.94 264 PHE A C 1
ATOM 2042 O O . PHE A 1 264 ? -20.422 7.598 0.826 1 94.94 264 PHE A O 1
ATOM 2049 N N . LEU A 1 265 ? -22.594 7.961 0.994 1 90.56 265 LEU A N 1
ATOM 2050 C CA . LEU A 1 265 ? -22.5 9.359 0.576 1 90.56 265 LEU A CA 1
ATOM 2051 C C . LEU A 1 265 ? -22.047 10.242 1.729 1 90.56 265 LEU A C 1
ATOM 2053 O O . LEU A 1 265 ? -21.562 11.352 1.507 1 90.56 265 LEU A O 1
ATOM 2057 N N . MET A 1 266 ? -22.125 9.758 2.91 1 89.62 266 MET A N 1
ATOM 2058 C CA . MET A 1 266 ? -21.859 10.57 4.098 1 89.62 266 MET A CA 1
ATOM 2059 C C . MET A 1 266 ? -20.438 10.367 4.602 1 89.62 266 MET A C 1
ATOM 2061 O O . MET A 1 266 ? -20.031 10.984 5.59 1 89.62 266 MET A O 1
ATOM 2065 N N . VAL A 1 267 ? -19.703 9.586 3.914 1 92.62 267 VAL A N 1
ATOM 2066 C CA . VAL A 1 267 ? -18.344 9.266 4.355 1 92.62 267 VAL A CA 1
ATOM 2067 C C . VAL A 1 267 ? -17.438 10.477 4.168 1 92.62 267 VAL A C 1
ATOM 2069 O O . VAL A 1 267 ? -17.609 11.25 3.225 1 92.62 267 VAL A O 1
ATOM 2072 N N . ARG A 1 268 ? -16.516 10.562 5.121 1 90.44 268 ARG A N 1
ATOM 2073 C CA . ARG A 1 268 ? -15.602 11.711 5.109 1 90.44 268 ARG A CA 1
ATOM 2074 C C . ARG A 1 268 ? -14.156 11.258 5.277 1 90.44 268 ARG A C 1
ATOM 2076 O O . ARG A 1 268 ? -13.891 10.227 5.898 1 90.44 268 ARG A O 1
ATOM 2083 N N . SER A 1 269 ? -13.258 11.977 4.672 1 91.88 269 SER A N 1
ATOM 2084 C CA . SER A 1 269 ? -11.836 11.938 4.992 1 91.88 269 SER A CA 1
ATOM 2085 C C . SER A 1 269 ? -11.438 13.102 5.898 1 91.88 269 SER A C 1
ATOM 2087 O O . SER A 1 269 ? -11.945 14.219 5.738 1 91.88 269 SER A O 1
ATOM 2089 N N . SER A 1 270 ? -10.555 12.75 6.863 1 93.12 270 SER A N 1
ATOM 2090 C CA . SER A 1 270 ? -10.258 13.773 7.855 1 93.12 270 SER A CA 1
ATOM 2091 C C . SER A 1 270 ? -8.766 13.82 8.164 1 93.12 270 SER A C 1
ATOM 2093 O O . SER A 1 270 ? -8.086 12.789 8.141 1 93.12 270 SER A O 1
ATOM 2095 N N . VAL A 1 271 ? -8.297 14.977 8.367 1 95 271 VAL A N 1
ATOM 2096 C CA . VAL A 1 271 ? -7.004 15.188 9.008 1 95 271 VAL A CA 1
ATOM 2097 C C . VAL A 1 271 ? -7.203 15.406 10.508 1 95 271 VAL A C 1
ATOM 2099 O O . VAL A 1 271 ? -7.953 16.297 10.922 1 95 271 VAL A O 1
ATOM 2102 N N . CYS A 1 272 ? -6.535 14.562 11.273 1 96.19 272 CYS A N 1
ATOM 2103 C CA . CYS A 1 272 ? -6.742 14.578 12.719 1 96.19 272 CYS A CA 1
ATOM 2104 C C . CYS A 1 272 ? -5.422 14.773 13.453 1 96.19 272 CYS A C 1
ATOM 2106 O O . CYS A 1 272 ? -4.367 14.367 12.969 1 96.19 272 CYS A O 1
ATOM 2108 N N . VAL A 1 273 ? -5.527 15.383 14.578 1 95.75 273 VAL A N 1
ATOM 2109 C CA . VAL A 1 273 ? -4.418 15.5 15.516 1 95.75 273 VAL A CA 1
ATOM 2110 C C . VAL A 1 273 ? -4.918 15.25 16.938 1 95.75 273 VAL A C 1
ATOM 2112 O O . VAL A 1 273 ? -6.125 15.266 17.188 1 95.75 273 VAL A O 1
ATOM 2115 N N . HIS A 1 274 ? -3.939 14.867 17.781 1 94.38 274 HIS A N 1
ATOM 2116 C CA . HIS A 1 274 ? -4.305 14.781 19.188 1 94.38 274 HIS A CA 1
ATOM 2117 C C . HIS A 1 274 ? -4.621 16.156 19.766 1 94.38 274 HIS A C 1
ATOM 2119 O O . HIS A 1 274 ? -3.859 17.109 19.562 1 94.38 274 HIS A O 1
ATOM 2125 N N . ARG A 1 275 ? -5.691 16.234 20.5 1 91 275 ARG A N 1
ATOM 2126 C CA . ARG A 1 275 ? -6.18 17.516 20.984 1 91 275 ARG A CA 1
ATOM 2127 C C . ARG A 1 275 ? -5.176 18.156 21.938 1 91 275 ARG A C 1
ATOM 2129 O O . ARG A 1 275 ? -5.016 19.375 21.938 1 91 275 ARG A O 1
ATOM 2136 N N . ASP A 1 276 ? -4.512 17.266 22.688 1 86.12 276 ASP A N 1
ATOM 2137 C CA . ASP A 1 276 ? -3.676 17.797 23.766 1 86.12 276 ASP A CA 1
ATOM 2138 C C . ASP A 1 276 ? -2.197 17.75 23.375 1 86.12 276 ASP A C 1
ATOM 2140 O O . ASP A 1 276 ? -1.339 18.172 24.156 1 86.12 276 ASP A O 1
ATOM 2144 N N . ARG A 1 277 ? -1.915 17.25 22.25 1 82.75 277 ARG A N 1
ATOM 2145 C CA . ARG A 1 277 ? -0.517 17.141 21.844 1 82.75 277 ARG A CA 1
ATOM 2146 C C . ARG A 1 277 ? -0.009 18.453 21.281 1 82.75 277 ARG A C 1
ATOM 2148 O O . ARG A 1 277 ? -0.661 19.062 20.422 1 82.75 277 ARG A O 1
ATOM 2155 N N . LYS A 1 278 ? 1.087 18.859 21.859 1 80.88 278 LYS A N 1
ATOM 2156 C CA . LYS A 1 278 ? 1.759 20.016 21.266 1 80.88 278 LYS A CA 1
ATOM 2157 C C . LYS A 1 278 ? 2.525 19.625 20.016 1 80.88 278 LYS A C 1
ATOM 2159 O O . LYS A 1 278 ? 3.494 18.859 20.078 1 80.88 278 LYS A O 1
ATOM 2164 N N . LEU A 1 279 ? 2.145 20.203 18.891 1 87.25 279 LEU A N 1
ATOM 2165 C CA . LEU A 1 279 ? 2.785 19.891 17.625 1 87.25 279 LEU A CA 1
ATOM 2166 C C . LEU A 1 279 ? 4.008 20.766 17.391 1 87.25 279 LEU A C 1
ATOM 2168 O O . LEU A 1 279 ? 4.055 21.906 17.859 1 87.25 279 LEU A O 1
ATOM 2172 N N . SER A 1 280 ? 4.98 20.172 16.781 1 84.56 280 SER A N 1
ATOM 2173 C CA . SER A 1 280 ? 6.113 20.984 16.328 1 84.56 280 SER A CA 1
ATOM 2174 C C . SER A 1 280 ? 5.664 22.047 15.336 1 84.56 280 SER A C 1
ATOM 2176 O O . SER A 1 280 ? 4.566 21.969 14.781 1 84.56 280 SER A O 1
ATOM 2178 N N . PHE A 1 281 ? 6.48 23.016 15.156 1 82.44 281 PHE A N 1
ATOM 2179 C CA . PHE A 1 281 ? 6.195 24.062 14.188 1 82.44 281 PHE A CA 1
ATOM 2180 C C . PHE A 1 281 ? 6.062 23.484 12.789 1 82.44 281 PHE A C 1
ATOM 2182 O O . PHE A 1 281 ? 5.164 23.875 12.031 1 82.44 281 PHE A O 1
ATOM 2189 N N . ALA A 1 282 ? 6.969 22.609 12.492 1 89.38 282 ALA A N 1
ATOM 2190 C CA . ALA A 1 282 ? 6.934 21.953 11.18 1 89.38 282 ALA A CA 1
ATOM 2191 C C . ALA A 1 282 ? 5.598 21.25 10.953 1 89.38 282 ALA A C 1
ATOM 2193 O O . ALA A 1 282 ? 5 21.375 9.883 1 89.38 282 ALA A O 1
ATOM 2194 N N . ALA A 1 283 ? 5.102 20.594 11.961 1 92.44 283 ALA A N 1
ATOM 2195 C CA . ALA A 1 283 ? 3.828 19.875 11.859 1 92.44 283 ALA A CA 1
ATOM 2196 C C . ALA A 1 283 ? 2.668 20.859 11.688 1 92.44 283 ALA A C 1
ATOM 2198 O O . ALA A 1 283 ? 1.761 20.609 10.883 1 92.44 283 ALA A O 1
ATOM 2199 N N . HIS A 1 284 ? 2.707 21.953 12.383 1 88.69 284 HIS A N 1
ATOM 2200 C CA . HIS A 1 284 ? 1.666 22.969 12.281 1 88.69 284 HIS A CA 1
ATOM 2201 C C . HIS A 1 284 ? 1.623 23.578 10.891 1 88.69 284 HIS A C 1
ATOM 2203 O O . HIS A 1 284 ? 0.546 23.75 10.312 1 88.69 284 HIS A O 1
ATOM 2209 N N . GLU A 1 285 ? 2.773 23.922 10.43 1 88.5 285 GLU A N 1
ATOM 2210 C CA . GLU A 1 285 ? 2.838 24.516 9.094 1 88.5 285 GLU A CA 1
ATOM 2211 C C . GLU A 1 285 ? 2.393 23.531 8.031 1 88.5 285 GLU A C 1
ATOM 2213 O O . GLU A 1 285 ? 1.761 23.906 7.043 1 88.5 285 GLU A O 1
ATOM 2218 N N . PHE A 1 286 ? 2.74 22.281 8.273 1 94.44 286 PHE A N 1
ATOM 2219 C CA . PHE A 1 286 ? 2.348 21.266 7.305 1 94.44 286 PHE A CA 1
ATOM 2220 C C . PHE A 1 286 ? 0.833 21.094 7.285 1 94.44 286 PHE A C 1
ATOM 2222 O O . PHE A 1 286 ? 0.242 20.875 6.223 1 94.44 286 PHE A O 1
ATOM 2229 N N . ILE A 1 287 ? 0.161 21.188 8.398 1 93.88 287 ILE A N 1
ATOM 2230 C CA . ILE A 1 287 ? -1.29 21.062 8.508 1 93.88 287 ILE A CA 1
ATOM 2231 C C . ILE A 1 287 ? -1.957 22.172 7.676 1 93.88 287 ILE A C 1
ATOM 2233 O O . ILE A 1 287 ? -2.959 21.922 7.004 1 93.88 287 ILE A O 1
ATOM 2237 N N . LYS A 1 288 ? -1.451 23.344 7.672 1 89 288 LYS A N 1
ATOM 2238 C CA . LYS A 1 288 ? -1.991 24.438 6.867 1 89 288 LYS A CA 1
ATOM 2239 C C . LYS A 1 288 ? -1.966 24.078 5.379 1 89 288 LYS A C 1
ATOM 2241 O O . LYS A 1 288 ? -2.922 24.359 4.656 1 89 288 LYS A O 1
ATOM 2246 N N . MET A 1 289 ? -0.875 23.484 5 1 90.06 289 MET A N 1
ATOM 2247 C CA . MET A 1 289 ? -0.751 23.109 3.598 1 90.06 289 MET A CA 1
ATOM 2248 C C . MET A 1 289 ? -1.688 21.953 3.268 1 90.06 289 MET A C 1
ATOM 2250 O O . MET A 1 289 ? -2.24 21.891 2.168 1 90.06 289 MET A O 1
ATOM 2254 N N . LEU A 1 290 ? -1.774 21.016 4.234 1 91.38 290 LEU A N 1
ATOM 2255 C CA . LEU A 1 290 ? -2.691 19.906 4.039 1 91.38 290 LEU A CA 1
ATOM 2256 C C . LEU A 1 290 ? -4.121 20.391 3.838 1 91.38 290 LEU A C 1
ATOM 2258 O O . LEU A 1 290 ? -4.863 19.859 3.016 1 91.38 290 LEU A O 1
ATOM 2262 N N . ARG A 1 291 ? -4.477 21.406 4.574 1 88 291 ARG A N 1
ATOM 2263 C CA . ARG A 1 291 ? -5.809 21.984 4.461 1 88 291 ARG A CA 1
ATOM 2264 C C . ARG A 1 291 ? -6.07 22.484 3.047 1 88 291 ARG A C 1
ATOM 2266 O O . ARG A 1 291 ? -7.145 22.266 2.49 1 88 291 ARG A O 1
ATOM 2273 N N . MET A 1 292 ? -5.141 23.047 2.463 1 82.38 292 MET A N 1
ATOM 2274 C CA . MET A 1 292 ? -5.27 23.562 1.103 1 82.38 292 MET A CA 1
ATOM 2275 C C . MET A 1 292 ? -5.375 22.422 0.098 1 82.38 292 MET A C 1
ATOM 2277 O O . MET A 1 292 ? -6.152 22.5 -0.854 1 82.38 292 MET A O 1
ATOM 2281 N N . GLY A 1 293 ? -4.551 21.391 0.334 1 80.25 293 GLY A N 1
ATOM 2282 C CA . GLY A 1 293 ? -4.59 20.234 -0.542 1 80.25 293 GLY A CA 1
ATOM 2283 C C . GLY A 1 293 ? -5.926 19.516 -0.517 1 80.25 293 GLY A C 1
ATOM 2284 O O . GLY A 1 293 ? -6.426 19.094 -1.56 1 80.25 293 GLY A O 1
ATOM 2285 N N . PHE A 1 294 ? -6.422 19.344 0.684 1 80.25 294 PHE A N 1
ATOM 2286 C CA . PHE A 1 294 ? -7.711 18.688 0.85 1 80.25 294 PHE A CA 1
ATOM 2287 C C . PHE A 1 294 ? -8.82 19.5 0.213 1 80.25 294 PHE A C 1
ATOM 2289 O O . PHE A 1 294 ? -9.789 18.953 -0.314 1 80.25 294 PHE A O 1
ATOM 2296 N N . SER A 1 295 ? -8.734 20.766 0.22 1 72.38 295 SER A N 1
ATOM 2297 C CA . SER A 1 295 ? -9.758 21.641 -0.337 1 72.38 295 SER A CA 1
ATOM 2298 C C . SER A 1 295 ? -9.695 21.672 -1.86 1 72.38 295 SER A C 1
ATOM 2300 O O . SER A 1 295 ? -10.719 21.797 -2.529 1 72.38 295 SER A O 1
ATOM 2302 N N . GLN A 1 296 ? -8.492 21.609 -2.447 1 62.41 296 GLN A N 1
ATOM 2303 C CA . GLN A 1 296 ? -8.289 21.734 -3.887 1 62.41 296 GLN A CA 1
ATOM 2304 C C . GLN A 1 296 ? -8.57 20.422 -4.598 1 62.41 296 GLN A C 1
ATOM 2306 O O . GLN A 1 296 ? -8.898 20.406 -5.785 1 62.41 296 GLN A O 1
ATOM 2311 N N . SER A 1 297 ? -8.195 19.359 -3.963 1 60.19 297 SER A N 1
ATOM 2312 C CA . SER A 1 297 ? -8.352 18.078 -4.629 1 60.19 297 SER A CA 1
ATOM 2313 C C . SER A 1 297 ? -9.812 17.797 -4.973 1 60.19 297 SER A C 1
ATOM 2315 O O . SER A 1 297 ? -10.18 16.672 -5.262 1 60.19 297 SER A O 1
ATOM 2317 N N . GLY A 1 298 ? -10.719 18.797 -4.898 1 50.91 298 GLY A N 1
ATOM 2318 C CA . GLY A 1 298 ? -12.086 18.688 -5.383 1 50.91 298 GLY A CA 1
ATOM 2319 C C . GLY A 1 298 ? -12.188 18.031 -6.75 1 50.91 298 GLY A C 1
ATOM 2320 O O . GLY A 1 298 ? -11.852 18.656 -7.766 1 50.91 298 GLY A O 1
ATOM 2321 N N . ILE A 1 299 ? -11.773 16.812 -6.785 1 43.62 299 ILE A N 1
ATOM 2322 C CA . ILE A 1 299 ? -12.203 16.156 -8.016 1 43.62 299 ILE A CA 1
ATOM 2323 C C . ILE A 1 299 ? -13.656 16.5 -8.312 1 43.62 299 ILE A C 1
ATOM 2325 O O . ILE A 1 299 ? -14.539 16.25 -7.484 1 43.62 299 ILE A O 1
ATOM 2329 N N . ALA A 1 300 ? -13.898 17.656 -8.891 1 34.81 300 ALA A N 1
ATOM 2330 C CA . ALA A 1 300 ? -15.203 17.922 -9.484 1 34.81 300 ALA A CA 1
ATOM 2331 C C . ALA A 1 300 ? -15.867 16.625 -9.945 1 34.81 300 ALA A C 1
ATOM 2333 O O . ALA A 1 300 ? -15.281 15.859 -10.719 1 34.81 300 ALA A O 1
ATOM 2334 N N . ALA A 1 301 ? -16.734 16.156 -9.266 1 29.83 301 ALA A N 1
ATOM 2335 C CA . ALA A 1 301 ? -17.781 15.266 -9.766 1 29.83 301 ALA A CA 1
ATOM 2336 C C . ALA A 1 301 ? -18.5 15.883 -10.953 1 29.83 301 ALA A C 1
ATOM 2338 O O . ALA A 1 301 ? -18.875 17.062 -10.922 1 29.83 301 ALA A O 1
ATOM 2339 N N . MET B 1 1 ? 9.008 -51.344 -8.805 1 48.25 1 MET B N 1
ATOM 2340 C CA . MET B 1 1 ? 9.039 -50.219 -7.879 1 48.25 1 MET B CA 1
ATOM 2341 C C . MET B 1 1 ? 7.645 -49.656 -7.668 1 48.25 1 MET B C 1
ATOM 2343 O O . MET B 1 1 ? 6.91 -49.406 -8.633 1 48.25 1 MET B O 1
ATOM 2347 N N . ASN B 1 2 ? 7.129 -49.906 -6.527 1 60.25 2 ASN B N 1
ATOM 2348 C CA . ASN B 1 2 ? 5.719 -49.594 -6.285 1 60.25 2 ASN B CA 1
ATOM 2349 C C . ASN B 1 2 ? 5.547 -48.312 -5.469 1 60.25 2 ASN B C 1
ATOM 2351 O O . ASN B 1 2 ? 6.449 -47.938 -4.73 1 60.25 2 ASN B O 1
ATOM 2355 N N . PHE B 1 3 ? 4.488 -47.562 -5.75 1 71.44 3 PHE B N 1
ATOM 2356 C CA . PHE B 1 3 ? 4.141 -46.312 -5.113 1 71.44 3 PHE B CA 1
ATOM 2357 C C . PHE B 1 3 ? 4.113 -46.469 -3.596 1 71.44 3 PHE B C 1
ATOM 2359 O O . PHE B 1 3 ? 4.492 -45.531 -2.871 1 71.44 3 PHE B O 1
ATOM 2366 N N . VAL B 1 4 ? 3.875 -47.625 -3.148 1 74.25 4 VAL B N 1
ATOM 2367 C CA . VAL B 1 4 ? 3.76 -47.906 -1.72 1 74.25 4 VAL B CA 1
ATOM 2368 C C . VAL B 1 4 ? 5.133 -47.812 -1.062 1 74.25 4 VAL B C 1
ATOM 2370 O O . VAL B 1 4 ? 5.27 -47.25 0.03 1 74.25 4 VAL B O 1
ATOM 2373 N N . ALA B 1 5 ? 6.145 -48.281 -1.788 1 80.69 5 ALA B N 1
ATOM 2374 C CA . ALA B 1 5 ? 7.5 -48.25 -1.244 1 80.69 5 ALA B CA 1
ATOM 2375 C C . ALA B 1 5 ? 7.992 -46.844 -1.04 1 80.69 5 ALA B C 1
ATOM 2377 O O . ALA B 1 5 ? 8.633 -46.531 -0.033 1 80.69 5 ALA B O 1
ATOM 2378 N N . PHE B 1 6 ? 7.664 -45.969 -1.997 1 82.5 6 PHE B N 1
ATOM 2379 C CA . PHE B 1 6 ? 8.07 -44.594 -1.881 1 82.5 6 PHE B CA 1
ATOM 2380 C C . PHE B 1 6 ? 7.34 -43.906 -0.73 1 82.5 6 PHE B C 1
ATOM 2382 O O . PHE B 1 6 ? 7.918 -43.094 -0.02 1 82.5 6 PHE B O 1
ATOM 2389 N N . ARG B 1 7 ? 6.082 -44.219 -0.548 1 81.31 7 ARG B N 1
ATOM 2390 C CA . ARG B 1 7 ? 5.309 -43.688 0.567 1 81.31 7 ARG B CA 1
ATOM 2391 C C . ARG B 1 7 ? 5.914 -44.094 1.903 1 81.31 7 ARG B C 1
ATOM 2393 O O . ARG B 1 7 ? 6.02 -43.281 2.824 1 81.31 7 ARG B O 1
ATOM 2400 N N . TYR B 1 8 ? 6.27 -45.344 2.01 1 85.25 8 TYR B N 1
ATOM 2401 C CA . TYR B 1 8 ? 6.895 -45.844 3.227 1 85.25 8 TYR B CA 1
ATOM 2402 C C . TYR B 1 8 ? 8.227 -45.156 3.488 1 85.25 8 TYR B C 1
ATOM 2404 O O . TYR B 1 8 ? 8.508 -44.75 4.617 1 85.25 8 TYR B O 1
ATOM 2412 N N . PHE B 1 9 ? 8.984 -45 2.389 1 89 9 PHE B N 1
ATOM 2413 C CA . PHE B 1 9 ? 10.281 -44.312 2.475 1 89 9 PHE B CA 1
ATOM 2414 C C . PHE B 1 9 ? 10.125 -42.906 3.004 1 89 9 PHE B C 1
ATOM 2416 O O . PHE B 1 9 ? 10.836 -42.5 3.926 1 89 9 PHE B O 1
ATOM 2423 N N . ASN B 1 10 ? 9.195 -42.219 2.42 1 86.56 10 ASN B N 1
ATOM 2424 C CA . ASN B 1 10 ? 8.984 -40.844 2.82 1 86.56 10 ASN B CA 1
ATOM 2425 C C . ASN B 1 10 ? 8.539 -40.75 4.277 1 86.56 10 ASN B C 1
ATOM 2427 O O . ASN B 1 10 ? 8.961 -39.812 4.996 1 86.56 10 ASN B O 1
ATOM 2431 N N . GLU B 1 11 ? 7.688 -41.594 4.766 1 87.19 11 GLU B N 1
ATOM 2432 C CA . GLU B 1 11 ? 7.215 -41.562 6.145 1 87.19 11 GLU B CA 1
ATOM 2433 C C . GLU B 1 11 ? 8.344 -41.875 7.121 1 87.19 11 GLU B C 1
ATOM 2435 O O . GLU B 1 11 ? 8.43 -41.281 8.195 1 87.19 11 GLU B O 1
ATOM 2440 N N . VAL B 1 12 ? 9.18 -42.719 6.711 1 91.69 12 VAL B N 1
ATOM 2441 C CA . VAL B 1 12 ? 10.328 -43.062 7.551 1 91.69 12 VAL B CA 1
ATOM 2442 C C . VAL B 1 12 ? 11.289 -41.875 7.598 1 91.69 12 VAL B C 1
ATOM 2444 O O . VAL B 1 12 ? 11.844 -41.562 8.656 1 91.69 12 VAL B O 1
ATOM 2447 N N . ALA B 1 13 ? 11.445 -41.281 6.488 1 88.25 13 ALA B N 1
ATOM 2448 C CA . ALA B 1 13 ? 12.32 -40.125 6.438 1 88.25 13 ALA B CA 1
ATOM 2449 C C . ALA B 1 13 ? 11.805 -39 7.355 1 88.25 13 ALA B C 1
ATOM 2451 O O . ALA B 1 13 ? 12.594 -38.312 7.992 1 88.25 13 ALA B O 1
ATOM 2452 N N . LYS B 1 14 ? 10.578 -38.875 7.32 1 85.69 14 LYS B N 1
ATOM 2453 C CA . LYS B 1 14 ? 9.906 -37.844 8.102 1 85.69 14 LYS B CA 1
ATOM 2454 C C . LYS B 1 14 ? 9.961 -38.156 9.594 1 85.69 14 LYS B C 1
ATOM 2456 O O . LYS B 1 14 ? 10.234 -37.281 10.414 1 85.69 14 LYS B O 1
ATOM 2461 N N . THR B 1 15 ? 9.68 -39.375 9.969 1 87.94 15 THR B N 1
ATOM 2462 C CA . THR B 1 15 ? 9.547 -39.781 11.359 1 87.94 15 THR B CA 1
ATOM 2463 C C . THR B 1 15 ? 10.898 -40.188 11.938 1 87.94 15 THR B C 1
ATOM 2465 O O . THR B 1 15 ? 11.062 -40.281 13.156 1 87.94 15 THR B O 1
ATOM 2468 N N . LYS B 1 16 ? 11.789 -40.438 11.07 1 89.5 16 LYS B N 1
ATOM 2469 C CA . LYS B 1 16 ? 13.141 -40.875 11.406 1 89.5 16 LYS B CA 1
ATOM 2470 C C . LYS B 1 16 ? 13.117 -42.188 12.203 1 89.5 16 LYS B C 1
ATOM 2472 O O . LYS B 1 16 ? 14.055 -42.469 12.945 1 89.5 16 LYS B O 1
ATOM 2477 N N . ALA B 1 17 ? 12.039 -42.875 12.125 1 91.12 17 ALA B N 1
ATOM 2478 C CA . ALA B 1 17 ? 11.883 -44.156 12.805 1 91.12 17 ALA B CA 1
ATOM 2479 C C . ALA B 1 17 ? 10.961 -45.094 12.016 1 91.12 17 ALA B C 1
ATOM 2481 O O . ALA B 1 17 ? 9.891 -44.688 11.57 1 91.12 17 ALA B O 1
ATOM 2482 N N . ILE B 1 18 ? 11.352 -46.344 11.898 1 91.31 18 ILE B N 1
ATOM 2483 C CA . ILE B 1 18 ? 10.578 -47.312 11.117 1 91.31 18 ILE B CA 1
ATOM 2484 C C . ILE B 1 18 ? 9.297 -47.688 11.867 1 91.31 18 ILE B C 1
ATOM 2486 O O . ILE B 1 18 ? 8.219 -47.75 11.273 1 91.31 18 ILE B O 1
ATOM 2490 N N . ARG B 1 19 ? 9.461 -47.812 13.141 1 90.12 19 ARG B N 1
ATOM 2491 C CA . ARG B 1 19 ? 8.297 -48.188 13.938 1 90.12 19 ARG B CA 1
ATOM 2492 C C . ARG B 1 19 ? 7.242 -47.062 13.922 1 90.12 19 ARG B C 1
ATOM 2494 O O . ARG B 1 19 ? 6.051 -47.344 13.766 1 90.12 19 ARG B O 1
ATOM 2501 N N . ARG B 1 20 ? 7.66 -45.906 14.102 1 90.5 20 ARG B N 1
ATOM 2502 C CA . ARG B 1 20 ? 6.738 -44.781 14.102 1 90.5 20 ARG B CA 1
ATOM 2503 C C . ARG B 1 20 ? 6.082 -44.594 12.734 1 90.5 20 ARG B C 1
ATOM 2505 O O . ARG B 1 20 ? 4.891 -44.281 12.648 1 90.5 20 ARG B O 1
ATOM 2512 N N . ALA B 1 21 ? 6.84 -44.781 11.758 1 91.88 21 ALA B N 1
ATOM 2513 C CA . ALA B 1 21 ? 6.309 -44.719 10.398 1 91.88 21 ALA B CA 1
ATOM 2514 C C . ALA B 1 21 ? 5.258 -45.812 10.172 1 91.88 21 ALA B C 1
ATOM 2516 O O . ALA B 1 21 ? 4.203 -45.531 9.586 1 91.88 21 ALA B O 1
ATOM 2517 N N . ALA B 1 22 ? 5.508 -46.906 10.648 1 92.75 22 ALA B N 1
ATOM 2518 C CA . ALA B 1 22 ? 4.578 -48.031 10.508 1 92.75 22 ALA B CA 1
ATOM 2519 C C . ALA B 1 22 ? 3.256 -47.719 11.211 1 92.75 22 ALA B C 1
ATOM 2521 O O . ALA B 1 22 ? 2.182 -48 10.672 1 92.75 22 ALA B O 1
ATOM 2522 N N . ASP B 1 23 ? 3.377 -47.125 12.336 1 87.88 23 ASP B N 1
ATOM 2523 C CA . ASP B 1 23 ? 2.189 -46.75 13.086 1 87.88 23 ASP B CA 1
ATOM 2524 C C . ASP B 1 23 ? 1.344 -45.75 12.312 1 87.88 23 ASP B C 1
ATOM 2526 O O . ASP B 1 23 ? 0.123 -45.875 12.227 1 87.88 23 ASP B O 1
ATOM 2530 N N . ARG B 1 24 ? 1.988 -44.844 11.695 1 85.81 24 ARG B N 1
ATOM 2531 C CA . ARG B 1 24 ? 1.302 -43.781 10.984 1 85.81 24 ARG B CA 1
ATOM 2532 C C . ARG B 1 24 ? 0.679 -44.312 9.688 1 85.81 24 ARG B C 1
ATOM 2534 O O . ARG B 1 24 ? -0.371 -43.812 9.266 1 85.81 24 ARG B O 1
ATOM 2541 N N . LEU B 1 25 ? 1.279 -45.25 9.195 1 85.19 25 LEU B N 1
ATOM 2542 C CA . LEU B 1 25 ? 0.841 -45.812 7.93 1 85.19 25 LEU B CA 1
ATOM 2543 C C . LEU B 1 25 ? -0.113 -46.969 8.156 1 85.19 25 LEU B C 1
ATOM 2545 O O . LEU B 1 25 ? -0.684 -47.5 7.207 1 85.19 25 LEU B O 1
ATOM 2549 N N . HIS B 1 26 ? -0.226 -47.375 9.461 1 88.94 26 HIS B N 1
ATOM 2550 C CA . HIS B 1 26 ? -1.094 -48.469 9.875 1 88.94 26 HIS B CA 1
ATOM 2551 C C . HIS B 1 26 ? -0.688 -49.781 9.195 1 88.94 26 HIS B C 1
ATOM 2553 O O . HIS B 1 26 ? -1.538 -50.5 8.672 1 88.94 26 HIS B O 1
ATOM 2559 N N . VAL B 1 27 ? 0.553 -49.906 9.164 1 88.69 27 VAL B N 1
ATOM 2560 C CA . VAL B 1 27 ? 1.103 -51.125 8.641 1 88.69 27 VAL B CA 1
ATOM 2561 C C . VAL B 1 27 ? 2.119 -51.719 9.625 1 88.69 27 VAL B C 1
ATOM 2563 O O . VAL B 1 27 ? 2.482 -51.062 10.602 1 88.69 27 VAL B O 1
ATOM 2566 N N . ALA B 1 28 ? 2.484 -52.938 9.43 1 90.69 28 ALA B N 1
ATOM 2567 C CA . ALA B 1 28 ? 3.494 -53.594 10.266 1 90.69 28 ALA B CA 1
ATOM 2568 C C . ALA B 1 28 ? 4.887 -53.031 9.953 1 90.69 28 ALA B C 1
ATOM 2570 O O . ALA B 1 28 ? 5.219 -52.781 8.797 1 90.69 28 ALA B O 1
ATOM 2571 N N . PRO B 1 29 ? 5.641 -52.844 10.992 1 92.5 29 PRO B N 1
ATOM 2572 C CA . PRO B 1 29 ? 7.016 -52.375 10.789 1 92.5 29 PRO B CA 1
ATOM 2573 C C . PRO B 1 29 ? 7.797 -53.25 9.812 1 92.5 29 PRO B C 1
ATOM 2575 O O . PRO B 1 29 ? 8.641 -52.75 9.07 1 92.5 29 PRO B O 1
ATOM 2578 N N . SER B 1 30 ? 7.559 -54.531 9.852 1 93.06 30 SER B N 1
ATOM 2579 C CA . SER B 1 30 ? 8.25 -55.469 8.953 1 93.06 30 SER B CA 1
ATOM 2580 C C . SER B 1 30 ? 7.926 -55.156 7.496 1 93.06 30 SER B C 1
ATOM 2582 O O . SER B 1 30 ? 8.781 -55.312 6.621 1 93.06 30 SER B O 1
ATOM 2584 N N . ALA B 1 31 ? 6.727 -54.75 7.258 1 89.38 31 ALA B N 1
ATOM 2585 C CA . ALA B 1 31 ? 6.316 -54.375 5.906 1 89.38 31 ALA B CA 1
ATOM 2586 C C . ALA B 1 31 ? 7.062 -53.125 5.426 1 89.38 31 ALA B C 1
ATOM 2588 O O . ALA B 1 31 ? 7.508 -53.062 4.277 1 89.38 31 ALA B O 1
ATOM 2589 N N . VAL B 1 32 ? 7.234 -52.25 6.336 1 92.38 32 VAL B N 1
ATOM 2590 C CA . VAL B 1 32 ? 7.957 -51.031 6.012 1 92.38 32 VAL B CA 1
ATOM 2591 C C . VAL B 1 32 ? 9.422 -51.344 5.727 1 92.38 32 VAL B C 1
ATOM 2593 O O . VAL B 1 32 ? 9.977 -50.906 4.723 1 92.38 32 VAL B O 1
ATOM 2596 N N . SER B 1 33 ? 9.977 -52.125 6.551 1 91.12 33 SER B N 1
ATOM 2597 C CA . SER B 1 33 ? 11.383 -52.5 6.414 1 91.12 33 SER B CA 1
ATOM 2598 C C . SER B 1 33 ? 11.633 -53.25 5.105 1 91.12 33 SER B C 1
ATOM 2600 O O . SER B 1 33 ? 12.633 -53 4.422 1 91.12 33 SER B O 1
ATOM 2602 N N . ARG B 1 34 ? 10.758 -54.094 4.805 1 88.94 34 ARG B N 1
ATOM 2603 C CA . ARG B 1 34 ? 10.883 -54.875 3.58 1 88.94 34 ARG B CA 1
ATOM 2604 C C . ARG B 1 34 ? 10.828 -54 2.348 1 88.94 34 ARG B C 1
ATOM 2606 O O . ARG B 1 34 ? 11.609 -54.156 1.409 1 88.94 34 ARG B O 1
ATOM 2613 N N . GLN B 1 35 ? 9.844 -53.125 2.359 1 87.75 35 GLN B N 1
ATOM 2614 C CA . GLN B 1 35 ? 9.695 -52.219 1.229 1 87.75 35 GLN B CA 1
ATOM 2615 C C . GLN B 1 35 ? 10.914 -51.312 1.081 1 87.75 35 GLN B C 1
ATOM 2617 O O . GLN B 1 35 ? 11.352 -51.031 -0.036 1 87.75 35 GLN B O 1
ATOM 2622 N N . LEU B 1 36 ? 11.477 -50.906 2.166 1 89.81 36 LEU B N 1
ATOM 2623 C CA . LEU B 1 36 ? 12.664 -50.062 2.154 1 89.81 36 LEU B CA 1
ATOM 2624 C C . LEU B 1 36 ? 13.867 -50.812 1.596 1 89.81 36 LEU B C 1
ATOM 2626 O O . LEU B 1 36 ? 14.641 -50.281 0.808 1 89.81 36 LEU B O 1
ATOM 2630 N N . ALA B 1 37 ? 13.992 -52.062 2.016 1 87.88 37 ALA B N 1
ATOM 2631 C CA . ALA B 1 37 ? 15.078 -52.906 1.522 1 87.88 37 ALA B CA 1
ATOM 2632 C C . ALA B 1 37 ? 14.961 -53.125 0.016 1 87.88 37 ALA B C 1
ATOM 2634 O O . ALA B 1 37 ? 15.969 -53.094 -0.699 1 87.88 37 ALA B O 1
ATOM 2635 N N . MET B 1 38 ? 13.789 -53.312 -0.354 1 81.75 38 MET B N 1
ATOM 2636 C CA . MET B 1 38 ? 13.547 -53.5 -1.781 1 81.75 38 MET B CA 1
ATOM 2637 C C . MET B 1 38 ? 13.914 -52.25 -2.561 1 81.75 38 MET B C 1
ATOM 2639 O O . MET B 1 38 ? 14.492 -52.344 -3.646 1 81.75 38 MET B O 1
ATOM 2643 N N . LEU B 1 39 ? 13.555 -51.062 -2.02 1 83.94 39 LEU B N 1
ATOM 2644 C CA . LEU B 1 39 ? 13.883 -49.812 -2.648 1 83.94 39 LEU B CA 1
ATOM 2645 C C . LEU B 1 39 ? 15.391 -49.625 -2.74 1 83.94 39 LEU B C 1
ATOM 2647 O O . LEU B 1 39 ? 15.906 -49.188 -3.773 1 83.94 39 LEU B O 1
ATOM 2651 N N . GLU B 1 40 ? 16.094 -49.938 -1.672 1 86.25 40 GLU B N 1
ATOM 2652 C CA . GLU B 1 40 ? 17.547 -49.812 -1.646 1 86.25 40 GLU B CA 1
ATOM 2653 C C . GLU B 1 40 ? 18.203 -50.75 -2.65 1 86.25 40 GLU B C 1
ATOM 2655 O O . GLU B 1 40 ? 19.156 -50.375 -3.324 1 86.25 40 GLU B O 1
ATOM 2660 N N . HIS B 1 41 ? 17.672 -51.938 -2.74 1 82.75 41 HIS B N 1
ATOM 2661 C CA . HIS B 1 41 ? 18.156 -52.906 -3.717 1 82.75 41 HIS B CA 1
ATOM 2662 C C . HIS B 1 41 ? 17.938 -52.406 -5.141 1 82.75 41 HIS B C 1
ATOM 2664 O O . HIS B 1 41 ? 18.828 -52.531 -5.984 1 82.75 41 HIS B O 1
ATOM 2670 N N . SER B 1 42 ? 16.766 -51.875 -5.398 1 78.12 42 SER B N 1
ATOM 2671 C CA . SER B 1 42 ? 16.422 -51.375 -6.734 1 78.12 42 SER B CA 1
ATOM 2672 C C . SER B 1 42 ? 17.344 -50.25 -7.156 1 78.12 42 SER B C 1
ATOM 2674 O O . SER B 1 42 ? 17.719 -50.125 -8.328 1 78.12 42 SER B O 1
ATOM 2676 N N . PHE B 1 43 ? 17.703 -49.375 -6.156 1 80.62 43 PHE B N 1
ATOM 2677 C CA . PHE B 1 43 ? 18.516 -48.219 -6.461 1 80.62 43 PHE B CA 1
ATOM 2678 C C . PHE B 1 43 ? 20 -48.531 -6.324 1 80.62 43 PHE B C 1
ATOM 2680 O O . PHE B 1 43 ? 20.859 -47.75 -6.754 1 80.62 43 PHE B O 1
ATOM 2687 N N . GLY B 1 44 ? 20.266 -49.688 -5.738 1 81.94 44 GLY B N 1
ATOM 2688 C CA . GLY B 1 44 ? 21.625 -50.156 -5.613 1 81.94 44 GLY B CA 1
ATOM 2689 C C . GLY B 1 44 ? 22.438 -49.375 -4.578 1 81.94 44 GLY B C 1
ATOM 2690 O O . GLY B 1 44 ? 23.656 -49.344 -4.645 1 81.94 44 GLY B O 1
ATOM 2691 N N . ALA B 1 45 ? 21.812 -48.656 -3.756 1 82.75 45 ALA B N 1
ATOM 2692 C CA . ALA B 1 45 ? 22.469 -47.875 -2.707 1 82.75 45 ALA B CA 1
ATOM 2693 C C . ALA B 1 45 ? 21.609 -47.844 -1.445 1 82.75 45 ALA B C 1
ATOM 2695 O O . ALA B 1 45 ? 20.375 -47.844 -1.524 1 82.75 45 ALA B O 1
ATOM 2696 N N . PRO B 1 46 ? 22.312 -47.781 -0.33 1 87 46 PRO B N 1
ATOM 2697 C CA . PRO B 1 46 ? 21.531 -47.562 0.89 1 87 46 PRO B CA 1
ATOM 2698 C C . PRO B 1 46 ? 20.875 -46.188 0.924 1 87 46 PRO B C 1
ATOM 2700 O O . PRO B 1 46 ? 21.5 -45.188 0.519 1 87 46 PRO B O 1
ATOM 2703 N N . LEU B 1 47 ? 19.625 -46.156 1.267 1 91.19 47 LEU B N 1
ATOM 2704 C CA . LEU B 1 47 ? 18.875 -44.875 1.337 1 91.19 47 LEU B CA 1
ATOM 2705 C C . LEU B 1 47 ? 18.781 -44.406 2.777 1 91.19 47 LEU B C 1
ATOM 2707 O O . LEU B 1 47 ? 18.594 -43.219 3.02 1 91.19 47 LEU B O 1
ATOM 2711 N N . LEU B 1 48 ? 18.859 -45.344 3.748 1 91.06 48 LEU B N 1
ATOM 2712 C CA . LEU B 1 48 ? 18.75 -45.062 5.176 1 91.06 48 LEU B CA 1
ATOM 2713 C C . LEU B 1 48 ? 19.938 -45.625 5.938 1 91.06 48 LEU B C 1
ATOM 2715 O O . LEU B 1 48 ? 20.5 -46.656 5.531 1 91.06 48 LEU B O 1
ATOM 2719 N N . GLU B 1 49 ? 20.344 -44.875 6.945 1 89.38 49 GLU B N 1
ATOM 2720 C CA . GLU B 1 49 ? 21.375 -45.375 7.848 1 89.38 49 GLU B CA 1
ATOM 2721 C C . GLU B 1 49 ? 20.875 -45.375 9.297 1 89.38 49 GLU B C 1
ATOM 2723 O O . GLU B 1 49 ? 20.172 -44.469 9.711 1 89.38 49 GLU B O 1
ATOM 2728 N N . ARG B 1 50 ? 21.172 -46.438 9.953 1 83.94 50 ARG B N 1
ATOM 2729 C CA . ARG B 1 50 ? 20.781 -46.562 11.352 1 83.94 50 ARG B CA 1
ATOM 2730 C C . ARG B 1 50 ? 21.75 -45.781 12.258 1 83.94 50 ARG B C 1
ATOM 2732 O O . ARG B 1 50 ? 22.953 -45.812 12.039 1 83.94 50 ARG B O 1
ATOM 2739 N N . THR B 1 51 ? 21.156 -44.938 13.047 1 82.44 51 THR B N 1
ATOM 2740 C CA . THR B 1 51 ? 21.906 -44.219 14.062 1 82.44 51 THR B CA 1
ATOM 2741 C C . THR B 1 51 ? 21.438 -44.594 15.469 1 82.44 51 THR B C 1
ATOM 2743 O O . THR B 1 51 ? 20.531 -45.406 15.617 1 82.44 51 THR B O 1
ATOM 2746 N N . ASN B 1 52 ? 22.141 -44.062 16.5 1 80.25 52 ASN B N 1
ATOM 2747 C CA . ASN B 1 52 ? 21.781 -44.312 17.891 1 80.25 52 ASN B CA 1
ATOM 2748 C C . ASN B 1 52 ? 20.391 -43.781 18.234 1 80.25 52 ASN B C 1
ATOM 2750 O O . ASN B 1 52 ? 19.734 -44.25 19.156 1 80.25 52 ASN B O 1
ATOM 2754 N N . THR B 1 53 ? 19.906 -42.906 17.469 1 76.94 53 THR B N 1
ATOM 2755 C CA . THR B 1 53 ? 18.656 -42.219 17.812 1 76.94 53 THR B CA 1
ATOM 2756 C C . THR B 1 53 ? 17.547 -42.625 16.828 1 76.94 53 THR B C 1
ATOM 2758 O O . THR B 1 53 ? 16.406 -42.125 16.953 1 76.94 53 THR B O 1
ATOM 2761 N N . GLY B 1 54 ? 17.922 -43.5 15.922 1 83.19 54 GLY B N 1
ATOM 2762 C CA . GLY B 1 54 ? 16.906 -43.906 14.961 1 83.19 54 GLY B CA 1
ATOM 2763 C C . GLY B 1 54 ? 17.453 -44.125 13.57 1 83.19 54 GLY B C 1
ATOM 2764 O O . GLY B 1 54 ? 18.422 -44.844 13.391 1 83.19 54 GLY B O 1
ATOM 2765 N N . VAL B 1 55 ? 16.734 -43.562 12.539 1 89 55 VAL B N 1
ATOM 2766 C CA . VAL B 1 55 ? 17.172 -43.719 11.156 1 89 55 VAL B CA 1
ATOM 2767 C C . VAL B 1 55 ? 17.375 -42.344 10.516 1 89 55 VAL B C 1
ATOM 2769 O O . VAL B 1 55 ? 16.609 -41.438 10.773 1 89 55 VAL B O 1
ATOM 2772 N N . GLU B 1 56 ? 18.484 -42.25 9.781 1 88.81 56 GLU B N 1
ATOM 2773 C CA . GLU B 1 56 ? 18.766 -41.031 9.039 1 88.81 56 GLU B CA 1
ATOM 2774 C C . GLU B 1 56 ? 18.938 -41.312 7.547 1 88.81 56 GLU B C 1
ATOM 2776 O O . GLU B 1 56 ? 19.328 -42.406 7.164 1 88.81 56 GLU B O 1
ATOM 2781 N N . LEU B 1 57 ? 18.609 -40.281 6.77 1 88.44 57 LEU B N 1
ATOM 2782 C CA . LEU B 1 57 ? 18.766 -40.438 5.324 1 88.44 57 LEU B CA 1
ATOM 2783 C C . LEU B 1 57 ? 20.234 -40.375 4.93 1 88.44 57 LEU B C 1
ATOM 2785 O O . LEU B 1 57 ? 21 -39.594 5.496 1 88.44 57 LEU B O 1
ATOM 2789 N N . THR B 1 58 ? 20.719 -41.281 3.996 1 86 58 THR B N 1
ATOM 2790 C CA . THR B 1 58 ? 22 -41.156 3.309 1 86 58 THR B CA 1
ATOM 2791 C C . THR B 1 58 ? 21.938 -40.062 2.254 1 86 58 THR B C 1
ATOM 2793 O O . THR B 1 58 ? 20.875 -39.562 1.95 1 86 58 THR B O 1
ATOM 2796 N N . PRO B 1 59 ? 23.031 -39.688 1.704 1 80.12 59 PRO B N 1
ATOM 2797 C CA . PRO B 1 59 ? 23 -38.719 0.609 1 80.12 59 PRO B CA 1
ATOM 2798 C C . PRO B 1 59 ? 22.094 -39.156 -0.539 1 80.12 59 PRO B C 1
ATOM 2800 O O . PRO B 1 59 ? 21.359 -38.344 -1.095 1 80.12 59 PRO B O 1
ATOM 2803 N N . ALA B 1 60 ? 22.156 -40.438 -0.795 1 81.12 60 ALA B N 1
ATOM 2804 C CA . ALA B 1 60 ? 21.266 -40.969 -1.811 1 81.12 60 ALA B CA 1
ATOM 2805 C C . ALA B 1 60 ? 19.812 -40.906 -1.361 1 81.12 60 ALA B C 1
ATOM 2807 O O . ALA B 1 60 ? 18.922 -40.625 -2.168 1 81.12 60 ALA B O 1
ATOM 2808 N N . GLY B 1 61 ? 19.625 -41.094 -0.064 1 84.44 61 GLY B N 1
ATOM 2809 C CA . GLY B 1 61 ? 18.297 -41 0.503 1 84.44 61 GLY B CA 1
ATOM 2810 C C . GLY B 1 61 ? 17.734 -39.594 0.412 1 84.44 61 GLY B C 1
ATOM 2811 O O . GLY B 1 61 ? 16.547 -39.406 0.102 1 84.44 61 GLY B O 1
ATOM 2812 N N . VAL B 1 62 ? 18.562 -38.688 0.594 1 80.94 62 VAL B N 1
ATOM 2813 C CA . VAL B 1 62 ? 18.141 -37.281 0.538 1 80.94 62 VAL B CA 1
ATOM 2814 C C . VAL B 1 62 ? 17.703 -36.938 -0.881 1 80.94 62 VAL B C 1
ATOM 2816 O O . VAL B 1 62 ? 16.688 -36.25 -1.073 1 80.94 62 VAL B O 1
ATOM 2819 N N . LEU B 1 63 ? 18.375 -37.438 -1.818 1 75.12 63 LEU B N 1
ATOM 2820 C CA . LEU B 1 63 ? 18.047 -37.219 -3.217 1 75.12 63 LEU B CA 1
ATOM 2821 C C . LEU B 1 63 ? 16.703 -37.844 -3.57 1 75.12 63 LEU B C 1
ATOM 2823 O O . LEU B 1 63 ? 15.867 -37.219 -4.23 1 75.12 63 LEU B O 1
ATOM 2827 N N . LEU B 1 64 ? 16.594 -39.094 -3.105 1 79.88 64 LEU B N 1
ATOM 2828 C CA . LEU B 1 64 ? 15.344 -39.781 -3.395 1 79.88 64 LEU B CA 1
ATOM 2829 C C . LEU B 1 64 ? 14.164 -39.094 -2.705 1 79.88 64 LEU B C 1
ATOM 2831 O O . LEU B 1 64 ? 13.094 -38.969 -3.293 1 79.88 64 LEU B O 1
ATOM 2835 N N . GLU B 1 65 ? 14.422 -38.688 -1.464 1 80.12 65 GLU B N 1
ATOM 2836 C CA . GLU B 1 65 ? 13.352 -38.031 -0.73 1 80.12 65 GLU B CA 1
ATOM 2837 C C . GLU B 1 65 ? 12.875 -36.781 -1.476 1 80.12 65 GLU B C 1
ATOM 2839 O O . GLU B 1 65 ? 11.672 -36.531 -1.574 1 80.12 65 GLU B O 1
ATOM 2844 N N . ARG B 1 66 ? 13.75 -36.125 -2.076 1 72 66 ARG B N 1
ATOM 2845 C CA . ARG B 1 66 ? 13.414 -34.938 -2.846 1 72 66 ARG B CA 1
ATOM 2846 C C . ARG B 1 66 ? 12.57 -35.281 -4.07 1 72 66 ARG B C 1
ATOM 2848 O O . ARG B 1 66 ? 11.57 -34.625 -4.352 1 72 66 ARG B O 1
ATOM 2855 N N . TYR B 1 67 ? 12.992 -36.312 -4.672 1 65 67 TYR B N 1
ATOM 2856 C CA . TYR B 1 67 ? 12.305 -36.75 -5.879 1 65 67 TYR B CA 1
ATOM 2857 C C . TYR B 1 67 ? 10.93 -37.312 -5.555 1 65 67 TYR B C 1
ATOM 2859 O O . TYR B 1 67 ? 9.945 -37 -6.23 1 65 67 TYR B O 1
ATOM 2867 N N . THR B 1 68 ? 10.867 -38.188 -4.566 1 74.5 68 THR B N 1
ATOM 2868 C CA . THR B 1 68 ? 9.602 -38.844 -4.25 1 74.5 68 THR B CA 1
ATOM 2869 C C . THR B 1 68 ? 8.602 -37.844 -3.676 1 74.5 68 THR B C 1
ATOM 2871 O O . THR B 1 68 ? 7.402 -37.938 -3.943 1 74.5 68 THR B O 1
ATOM 2874 N N . ARG B 1 69 ? 9.125 -37 -2.947 1 68.25 69 ARG B N 1
ATOM 2875 C CA . ARG B 1 69 ? 8.25 -35.938 -2.434 1 68.25 69 ARG B CA 1
ATOM 2876 C C . ARG B 1 69 ? 7.598 -35.188 -3.572 1 68.25 69 ARG B C 1
ATOM 2878 O O . ARG B 1 69 ? 6.398 -34.906 -3.535 1 68.25 69 ARG B O 1
ATOM 2885 N N . ASN B 1 70 ? 8.328 -34.969 -4.594 1 61.81 70 ASN B N 1
ATOM 2886 C CA . ASN B 1 70 ? 7.812 -34.281 -5.781 1 61.81 70 ASN B CA 1
ATOM 2887 C C . ASN B 1 70 ? 6.82 -35.156 -6.543 1 61.81 70 ASN B C 1
ATOM 2889 O O . ASN B 1 70 ? 5.789 -34.656 -7.008 1 61.81 70 ASN B O 1
ATOM 2893 N N . MET B 1 71 ? 7.203 -36.375 -6.66 1 59.16 71 MET B N 1
ATOM 2894 C CA . MET B 1 71 ? 6.367 -37.344 -7.359 1 59.16 71 MET B CA 1
ATOM 2895 C C . MET B 1 71 ? 5.012 -37.5 -6.68 1 59.16 71 MET B C 1
ATOM 2897 O O . MET B 1 71 ? 3.973 -37.469 -7.344 1 59.16 71 MET B O 1
ATOM 2901 N N . PHE B 1 72 ? 4.969 -37.656 -5.41 1 61.94 72 PHE B N 1
ATOM 2902 C CA . PHE B 1 72 ? 3.691 -37.812 -4.719 1 61.94 72 PHE B CA 1
ATOM 2903 C C . PHE B 1 72 ? 2.908 -36.5 -4.742 1 61.94 72 PHE B C 1
ATOM 2905 O O . PHE B 1 72 ? 1.679 -36.5 -4.832 1 61.94 72 PHE B O 1
ATOM 2912 N N . ARG B 1 73 ? 3.643 -35.562 -4.789 1 57.78 73 ARG B N 1
ATOM 2913 C CA . ARG B 1 73 ? 3.002 -34.25 -4.965 1 57.78 73 ARG B CA 1
ATOM 2914 C C . ARG B 1 73 ? 2.311 -34.188 -6.32 1 57.78 73 ARG B C 1
ATOM 2916 O O . ARG B 1 73 ? 1.17 -33.719 -6.414 1 57.78 73 ARG B O 1
ATOM 2923 N N . GLU B 1 74 ? 2.994 -34.625 -7.312 1 51.09 74 GLU B N 1
ATOM 2924 C CA . GLU B 1 74 ? 2.438 -34.656 -8.664 1 51.09 74 GLU B CA 1
ATOM 2925 C C . GLU B 1 74 ? 1.266 -35.625 -8.758 1 51.09 74 GLU B C 1
ATOM 2927 O O . GLU B 1 74 ? 0.254 -35.344 -9.398 1 51.09 74 GLU B O 1
ATOM 2932 N N . LEU B 1 75 ? 1.453 -36.812 -8.242 1 52.5 75 LEU B N 1
ATOM 2933 C CA . LEU B 1 75 ? 0.37 -37.781 -8.242 1 52.5 75 LEU B CA 1
ATOM 2934 C C . LEU B 1 75 ? -0.842 -37.25 -7.48 1 52.5 75 LEU B C 1
ATOM 2936 O O . LEU B 1 75 ? -1.981 -37.469 -7.906 1 52.5 75 LEU B O 1
ATOM 2940 N N . ASP B 1 76 ? -0.527 -36.75 -6.359 1 53.53 76 ASP B N 1
ATOM 2941 C CA . ASP B 1 76 ? -1.625 -36.125 -5.621 1 53.53 76 ASP B CA 1
ATOM 2942 C C . ASP B 1 76 ? -2.26 -35 -6.426 1 53.53 76 ASP B C 1
ATOM 2944 O O . ASP B 1 76 ? -3.48 -34.844 -6.41 1 53.53 76 ASP B O 1
ATOM 2948 N N . GLN B 1 77 ? -1.443 -34.438 -7.145 1 48.31 77 GLN B N 1
ATOM 2949 C CA . GLN B 1 77 ? -1.931 -33.406 -8.047 1 48.31 77 GLN B CA 1
ATOM 2950 C C . GLN B 1 77 ? -2.842 -34 -9.125 1 48.31 77 GLN B C 1
ATOM 2952 O O . GLN B 1 77 ? -3.867 -33.406 -9.469 1 48.31 77 GLN B O 1
ATOM 2957 N N . VAL B 1 78 ? -2.412 -35.125 -9.727 1 45.69 78 VAL B N 1
ATOM 2958 C CA . VAL B 1 78 ? -3.227 -35.812 -10.727 1 45.69 78 VAL B CA 1
ATOM 2959 C C . VAL B 1 78 ? -4.531 -36.281 -10.086 1 45.69 78 VAL B C 1
ATOM 2961 O O . VAL B 1 78 ? -5.605 -36.125 -10.672 1 45.69 78 VAL B O 1
ATOM 2964 N N . LYS B 1 79 ? -4.398 -36.938 -8.969 1 47.03 79 LYS B N 1
ATOM 2965 C CA . LYS B 1 79 ? -5.617 -37.344 -8.273 1 47.03 79 LYS B CA 1
ATOM 2966 C C . LYS B 1 79 ? -6.484 -36.125 -7.957 1 47.03 79 LYS B C 1
ATOM 2968 O O . LYS B 1 79 ? -7.703 -36.156 -8.133 1 47.03 79 LYS B O 1
ATOM 2973 N N . ASP B 1 80 ? -5.742 -35.188 -7.441 1 46.03 80 ASP B N 1
ATOM 2974 C CA . ASP B 1 80 ? -6.422 -33.938 -7.164 1 46.03 80 ASP B CA 1
ATOM 2975 C C . ASP B 1 80 ? -6.949 -33.312 -8.453 1 46.03 80 ASP B C 1
ATOM 2977 O O . ASP B 1 80 ? -8.031 -32.719 -8.461 1 46.03 80 ASP B O 1
ATOM 2981 N N . SER B 1 81 ? -6.191 -33.469 -9.508 1 45.34 81 SER B N 1
ATOM 2982 C CA . SER B 1 81 ? -6.68 -33 -10.812 1 45.34 81 SER B CA 1
ATOM 2983 C C . SER B 1 81 ? -7.957 -33.75 -11.203 1 45.34 81 SER B C 1
ATOM 2985 O O . SER B 1 81 ? -8.898 -33.125 -11.719 1 45.34 81 SER B O 1
ATOM 2987 N N . ILE B 1 82 ? -7.891 -35 -11.125 1 45.38 82 ILE B N 1
ATOM 2988 C CA . ILE B 1 82 ? -9.133 -35.719 -11.367 1 45.38 82 ILE B CA 1
ATOM 2989 C C . ILE B 1 82 ? -10.203 -35.25 -10.383 1 45.38 82 ILE B C 1
ATOM 2991 O O . ILE B 1 82 ? -11.336 -34.969 -10.773 1 45.38 82 ILE B O 1
ATOM 2995 N N . SER B 1 83 ? -9.859 -35.281 -9.141 1 46.84 83 SER B N 1
ATOM 2996 C CA . SER B 1 83 ? -10.734 -34.719 -8.125 1 46.84 83 SER B CA 1
ATOM 2997 C C . SER B 1 83 ? -10.719 -33.188 -8.172 1 46.84 83 SER B C 1
ATOM 2999 O O . SER B 1 83 ? -11.711 -32.562 -7.82 1 46.84 83 SER B O 1
ATOM 3001 N N . GLY B 1 84 ? -9.641 -32.656 -8.555 1 51.69 84 GLY B N 1
ATOM 3002 C CA . GLY B 1 84 ? -9.328 -31.234 -8.68 1 51.69 84 GLY B CA 1
ATOM 3003 C C . GLY B 1 84 ? -10.211 -30.516 -9.68 1 51.69 84 GLY B C 1
ATOM 3004 O O . GLY B 1 84 ? -10.555 -29.344 -9.492 1 51.69 84 GLY B O 1
ATOM 3005 N N . PHE B 1 85 ? -10.406 -31.266 -10.789 1 50.69 85 PHE B N 1
ATOM 3006 C CA . PHE B 1 85 ? -11.398 -30.641 -11.656 1 50.69 85 PHE B CA 1
ATOM 3007 C C . PHE B 1 85 ? -12.641 -30.266 -10.867 1 50.69 85 PHE B C 1
ATOM 3009 O O . PHE B 1 85 ? -13.234 -29.203 -11.102 1 50.69 85 PHE B O 1
ATOM 3016 N N . ARG B 1 86 ? -13.016 -31.062 -10.023 1 50.22 86 ARG B N 1
ATOM 3017 C CA . ARG B 1 86 ? -14.109 -30.672 -9.141 1 50.22 86 ARG B CA 1
ATOM 3018 C C . ARG B 1 86 ? -13.68 -29.531 -8.211 1 50.22 86 ARG B C 1
ATOM 3020 O O . ARG B 1 86 ? -14.484 -28.672 -7.859 1 50.22 86 ARG B O 1
ATOM 3027 N N . SER B 1 87 ? -12.367 -29.531 -7.891 1 56.97 87 SER B N 1
ATOM 3028 C CA . SER B 1 87 ? -11.805 -28.594 -6.93 1 56.97 87 SER B CA 1
ATOM 3029 C C . SER B 1 87 ? -11.586 -27.219 -7.562 1 56.97 87 SER B C 1
ATOM 3031 O O . SER B 1 87 ? -11.438 -26.219 -6.855 1 56.97 87 SER B O 1
ATOM 3033 N N . LEU B 1 88 ? -11.609 -27.25 -8.852 1 65.69 88 LEU B N 1
ATOM 3034 C CA . LEU B 1 88 ? -11.508 -25.938 -9.5 1 65.69 88 LEU B CA 1
ATOM 3035 C C . LEU B 1 88 ? -12.867 -25.266 -9.57 1 65.69 88 LEU B C 1
ATOM 3037 O O . LEU B 1 88 ? -12.977 -24.141 -10.062 1 65.69 88 LEU B O 1
ATOM 3041 N N . ARG B 1 89 ? -13.758 -25.984 -9.062 1 67.19 89 ARG B N 1
ATOM 3042 C CA . ARG B 1 89 ? -15.086 -25.391 -9.07 1 67.19 89 ARG B CA 1
ATOM 3043 C C . ARG B 1 89 ? -15.234 -24.391 -7.934 1 67.19 89 ARG B C 1
ATOM 3045 O O . ARG B 1 89 ? -15.945 -23.375 -8.07 1 67.19 89 ARG B O 1
ATOM 3052 N N . GLN B 1 90 ? -14.547 -24.75 -6.746 1 77.06 90 GLN B N 1
ATOM 3053 C CA . GLN B 1 90 ? -14.602 -23.828 -5.625 1 77.06 90 GLN B CA 1
ATOM 3054 C C . GLN B 1 90 ? -13.336 -23.922 -4.77 1 77.06 90 GLN B C 1
ATOM 3056 O O . GLN B 1 90 ? -12.75 -25 -4.645 1 77.06 90 GLN B O 1
ATOM 3061 N N . GLY B 1 91 ? -12.75 -22.844 -4.395 1 87.25 91 GLY B N 1
ATOM 3062 C CA . GLY B 1 91 ? -11.586 -22.844 -3.521 1 87.25 91 GLY B CA 1
ATOM 3063 C C . GLY B 1 91 ? -10.984 -21.453 -3.328 1 87.25 91 GLY B C 1
ATOM 3064 O O . GLY B 1 91 ? -11.562 -20.453 -3.768 1 87.25 91 GLY B O 1
ATOM 3065 N N . GLU B 1 92 ? -9.938 -21.5 -2.506 1 91.69 92 GLU B N 1
ATOM 3066 C CA . GLU B 1 92 ? -9.227 -20.266 -2.195 1 91.69 92 GLU B CA 1
ATOM 3067 C C . GLU B 1 92 ? -7.723 -20.438 -2.336 1 91.69 92 GLU B C 1
ATOM 3069 O O . GLU B 1 92 ? -7.168 -21.469 -1.938 1 91.69 92 GLU B O 1
ATOM 3074 N N . VAL B 1 93 ? -7.148 -19.547 -2.99 1 95.25 93 VAL B N 1
ATOM 3075 C CA . VAL B 1 93 ? -5.695 -19.5 -3.068 1 95.25 93 VAL B CA 1
ATOM 3076 C C . VAL B 1 93 ? -5.176 -18.312 -2.248 1 95.25 93 VAL B C 1
ATOM 3078 O O . VAL B 1 93 ? -5.598 -17.172 -2.451 1 95.25 93 VAL B O 1
ATOM 3081 N N 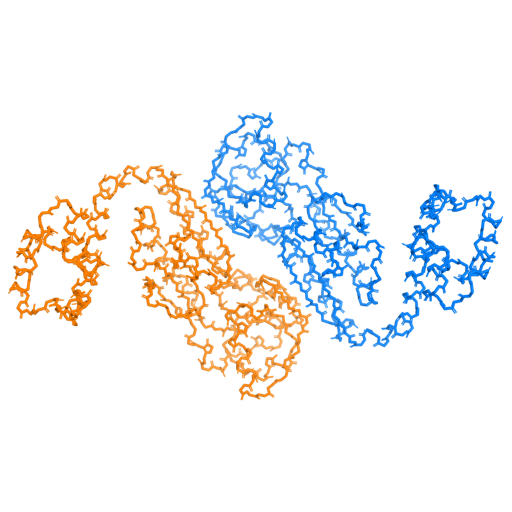. LYS B 1 94 ? -4.297 -18.578 -1.307 1 96.44 94 LYS B N 1
ATOM 3082 C CA . LYS B 1 94 ? -3.674 -17.547 -0.484 1 96.44 94 LYS B CA 1
ATOM 3083 C C . LYS B 1 94 ? -2.311 -17.156 -1.042 1 96.44 94 LYS B C 1
ATOM 3085 O O . LYS B 1 94 ? -1.457 -18 -1.28 1 96.44 94 LYS B O 1
ATOM 3090 N N . ILE B 1 95 ? -2.162 -15.852 -1.194 1 97.56 95 ILE B N 1
ATOM 3091 C CA . ILE B 1 95 ? -0.927 -15.344 -1.785 1 97.56 95 ILE B CA 1
ATOM 3092 C C . ILE B 1 95 ? -0.394 -14.18 -0.954 1 97.56 95 ILE B C 1
ATOM 3094 O O . ILE B 1 95 ? -1.127 -13.234 -0.659 1 97.56 95 ILE B O 1
ATOM 3098 N N . HIS B 1 96 ? 0.819 -14.273 -0.526 1 97 96 HIS B N 1
ATOM 3099 C CA . HIS B 1 96 ? 1.532 -13.133 0.041 1 97 96 HIS B CA 1
ATOM 3100 C C . HIS B 1 96 ? 2.541 -12.57 -0.951 1 97 96 HIS B C 1
ATOM 3102 O O . HIS B 1 96 ? 3.361 -13.305 -1.5 1 97 96 HIS B O 1
ATOM 3108 N N . VAL B 1 97 ? 2.414 -11.25 -1.142 1 95.12 97 VAL B N 1
ATOM 3109 C CA . VAL B 1 97 ? 3.203 -10.688 -2.23 1 95.12 97 VAL B CA 1
ATOM 3110 C C . VAL B 1 97 ? 3.889 -9.406 -1.765 1 95.12 97 VAL B C 1
ATOM 3112 O O . VAL B 1 97 ? 3.41 -8.734 -0.843 1 95.12 97 VAL B O 1
ATOM 3115 N N . MET B 1 98 ? 4.988 -9.164 -2.475 1 90.38 98 MET B N 1
ATOM 3116 C CA . MET B 1 98 ? 5.574 -7.832 -2.336 1 90.38 98 MET B CA 1
ATOM 3117 C C . MET B 1 98 ? 4.691 -6.777 -3.004 1 90.38 98 MET B C 1
ATOM 3119 O O . MET B 1 98 ? 3.98 -7.078 -3.963 1 90.38 98 MET B O 1
ATOM 3123 N N . GLU B 1 99 ? 4.781 -5.574 -2.588 1 89.06 99 GLU B N 1
ATOM 3124 C CA . GLU B 1 99 ? 3.906 -4.496 -3.043 1 89.06 99 GLU B CA 1
ATOM 3125 C C . GLU B 1 99 ? 4.109 -4.211 -4.527 1 89.06 99 GLU B C 1
ATOM 3127 O O . GLU B 1 99 ? 3.166 -3.848 -5.23 1 89.06 99 GLU B O 1
ATOM 3132 N N . GLY B 1 100 ? 5.227 -4.449 -5 1 86.88 100 GLY B N 1
ATOM 3133 C CA . GLY B 1 100 ? 5.613 -4.051 -6.344 1 86.88 100 GLY B CA 1
ATOM 3134 C C . GLY B 1 100 ? 4.832 -4.77 -7.426 1 86.88 100 GLY B C 1
ATOM 3135 O O . GLY B 1 100 ? 4.848 -4.359 -8.586 1 86.88 100 GLY B O 1
ATOM 3136 N N . VAL B 1 101 ? 4.172 -5.777 -7.102 1 87.88 101 VAL B N 1
ATOM 3137 C CA . VAL B 1 101 ? 3.49 -6.547 -8.141 1 87.88 101 VAL B CA 1
ATOM 3138 C C . VAL B 1 101 ? 1.99 -6.266 -8.094 1 87.88 101 VAL B C 1
ATOM 3140 O O . VAL B 1 101 ? 1.229 -6.781 -8.914 1 87.88 101 VAL B O 1
ATOM 3143 N N . LEU B 1 102 ? 1.519 -5.48 -7.176 1 88.56 102 LEU B N 1
ATOM 3144 C CA . LEU B 1 102 ? 0.099 -5.293 -6.898 1 88.56 102 LEU B CA 1
ATOM 3145 C C . LEU B 1 102 ? -0.592 -4.582 -8.062 1 88.56 102 LEU B C 1
ATOM 3147 O O . LEU B 1 102 ? -1.783 -4.793 -8.297 1 88.56 102 LEU B O 1
ATOM 3151 N N . SER B 1 103 ? 0.119 -3.721 -8.727 1 85.12 103 SER B N 1
ATOM 3152 C CA . SER B 1 103 ? -0.529 -2.947 -9.773 1 85.12 103 SER B CA 1
ATOM 3153 C C . SER B 1 103 ? 0.074 -3.258 -11.141 1 85.12 103 SER B C 1
ATOM 3155 O O . SER B 1 103 ? -0.186 -2.549 -12.117 1 85.12 103 SER B O 1
ATOM 3157 N N . SER B 1 104 ? 0.849 -4.191 -11.234 1 84.44 104 SER B N 1
ATOM 3158 C CA . SER B 1 104 ? 1.497 -4.551 -12.484 1 84.44 104 SER B CA 1
ATOM 3159 C C . SER B 1 104 ? 1 -5.898 -13 1 84.44 104 SER B C 1
ATOM 3161 O O . SER B 1 104 ? -0.121 -6.004 -13.5 1 84.44 104 SER B O 1
ATOM 3163 N N . MET B 1 105 ? 1.704 -6.871 -12.711 1 85.44 105 MET B N 1
ATOM 3164 C CA . MET B 1 105 ? 1.483 -8.156 -13.367 1 85.44 105 MET B CA 1
ATOM 3165 C C . MET B 1 105 ? 0.384 -8.945 -12.656 1 85.44 105 MET B C 1
ATOM 3167 O O . MET B 1 105 ? -0.372 -9.68 -13.297 1 85.44 105 MET B O 1
ATOM 3171 N N . LEU B 1 106 ? 0.228 -8.812 -11.359 1 93.19 106 LEU B N 1
ATOM 3172 C CA . LEU B 1 106 ? -0.607 -9.703 -10.562 1 93.19 106 LEU B CA 1
ATOM 3173 C C . LEU B 1 106 ? -2.078 -9.547 -10.938 1 93.19 106 LEU B C 1
ATOM 3175 O O . LEU B 1 106 ? -2.787 -10.539 -11.102 1 93.19 106 LEU B O 1
ATOM 3179 N N . PRO B 1 107 ? -2.578 -8.344 -11.109 1 93.75 107 PRO B N 1
ATOM 3180 C CA . PRO B 1 107 ? -3.992 -8.188 -11.461 1 93.75 107 PRO B CA 1
ATOM 3181 C C . PRO B 1 107 ? -4.371 -8.922 -12.742 1 93.75 107 PRO B C 1
ATOM 3183 O O . PRO B 1 107 ? -5.414 -9.578 -12.805 1 93.75 107 PRO B O 1
ATOM 3186 N N . GLU B 1 108 ? -3.527 -8.859 -13.695 1 90.5 108 GLU B N 1
ATOM 3187 C CA . GLU B 1 108 ? -3.812 -9.492 -14.977 1 90.5 108 GLU B CA 1
ATOM 3188 C C . GLU B 1 108 ? -3.803 -11.016 -14.852 1 90.5 108 GLU B C 1
ATOM 3190 O O . GLU B 1 108 ? -4.629 -11.695 -15.461 1 90.5 108 GLU B O 1
ATOM 3195 N N . VAL B 1 109 ? -2.893 -11.461 -14.117 1 93.69 109 VAL B N 1
ATOM 3196 C CA . VAL B 1 109 ? -2.785 -12.906 -13.945 1 93.69 109 VAL B CA 1
ATOM 3197 C C . VAL B 1 109 ? -4.008 -13.43 -13.188 1 93.69 109 VAL B C 1
ATOM 3199 O O . VAL B 1 109 ? -4.602 -14.438 -13.578 1 93.69 109 VAL B O 1
ATOM 3202 N N . ILE B 1 110 ? -4.414 -12.758 -12.133 1 95.62 110 ILE B N 1
ATOM 3203 C CA . ILE B 1 110 ? -5.582 -13.172 -11.359 1 95.62 110 ILE B CA 1
ATOM 3204 C C . ILE B 1 110 ? -6.836 -13.07 -12.227 1 95.62 110 ILE B C 1
ATOM 3206 O O . ILE B 1 110 ? -7.684 -13.969 -12.211 1 95.62 110 ILE B O 1
ATOM 3210 N N . ALA B 1 111 ? -6.961 -11.969 -12.977 1 93 111 ALA B N 1
ATOM 3211 C CA . ALA B 1 111 ? -8.125 -11.789 -13.844 1 93 111 ALA B CA 1
ATOM 3212 C C . ALA B 1 111 ? -8.234 -12.922 -14.859 1 93 111 ALA B C 1
ATOM 3214 O O . ALA B 1 111 ? -9.312 -13.477 -15.062 1 93 111 ALA B O 1
ATOM 3215 N N . GLY B 1 112 ? -7.141 -13.234 -15.453 1 90.25 112 GLY B N 1
ATOM 3216 C CA . GLY B 1 112 ? -7.125 -14.336 -16.406 1 90.25 112 GLY B CA 1
ATOM 3217 C C . GLY B 1 112 ? -7.488 -15.672 -15.781 1 90.25 112 GLY B C 1
ATOM 3218 O O . GLY B 1 112 ? -8.234 -16.453 -16.375 1 90.25 112 GLY B O 1
ATOM 3219 N N . PHE B 1 113 ? -6.965 -15.898 -14.672 1 93.88 113 PHE B N 1
ATOM 3220 C CA . PHE B 1 113 ? -7.242 -17.141 -13.969 1 93.88 113 PHE B CA 1
ATOM 3221 C C . PHE B 1 113 ? -8.719 -17.234 -13.586 1 93.88 113 PHE B C 1
ATOM 3223 O O . PHE B 1 113 ? -9.344 -18.281 -13.766 1 93.88 113 PHE B O 1
ATOM 3230 N N . SER B 1 114 ? -9.219 -16.141 -13.047 1 91.94 114 SER B N 1
ATOM 3231 C CA . SER B 1 114 ? -10.594 -16.109 -12.562 1 91.94 114 SER B CA 1
ATOM 3232 C C . SER B 1 114 ? -11.586 -16.281 -13.703 1 91.94 114 SER B C 1
ATOM 3234 O O . SER B 1 114 ? -12.688 -16.797 -13.5 1 91.94 114 SER B O 1
ATOM 3236 N N . SER B 1 115 ? -11.258 -15.828 -14.859 1 88.81 115 SER B N 1
ATOM 3237 C CA . SER B 1 115 ? -12.102 -16.031 -16.031 1 88.81 115 SER B CA 1
ATOM 3238 C C . SER B 1 115 ? -12.211 -17.516 -16.391 1 88.81 115 SER B C 1
ATOM 3240 O O . SER B 1 115 ? -13.258 -17.969 -16.828 1 88.81 115 SER B O 1
ATOM 3242 N N . ARG B 1 116 ? -11.156 -18.25 -16.188 1 86.88 116 ARG B N 1
ATOM 3243 C CA . ARG B 1 116 ? -11.109 -19.672 -16.5 1 86.88 116 ARG B CA 1
ATOM 3244 C C . ARG B 1 116 ? -11.703 -20.5 -15.359 1 86.88 116 ARG B C 1
ATOM 3246 O O . ARG B 1 116 ? -12.344 -21.531 -15.602 1 86.88 116 ARG B O 1
ATOM 3253 N N . PHE B 1 117 ? -11.453 -20.031 -14.211 1 90 117 PHE B N 1
ATOM 3254 C CA . PHE B 1 117 ? -11.914 -20.734 -13.023 1 90 117 PHE B CA 1
ATOM 3255 C C . PHE B 1 117 ? -12.664 -19.797 -12.086 1 90 117 PHE B C 1
ATOM 3257 O O . PHE B 1 117 ? -12.172 -19.469 -11 1 90 117 PHE B O 1
ATOM 3264 N N . PRO B 1 118 ? -13.883 -19.5 -12.336 1 88.25 118 PRO B N 1
ATOM 3265 C CA . PRO B 1 118 ? -14.641 -18.469 -11.617 1 88.25 118 PRO B CA 1
ATOM 3266 C C . PRO B 1 118 ? -14.945 -18.875 -10.172 1 88.25 118 PRO B C 1
ATOM 3268 O O . PRO B 1 118 ? -15.281 -18.016 -9.352 1 88.25 118 PRO B O 1
ATOM 3271 N N . GLY B 1 119 ? -14.828 -20.047 -9.852 1 88.62 119 GLY B N 1
ATOM 3272 C CA . GLY B 1 119 ? -15.133 -20.5 -8.508 1 88.62 119 GLY B CA 1
ATOM 3273 C C . GLY B 1 119 ? -13.977 -20.344 -7.543 1 88.62 119 GLY B C 1
ATOM 3274 O O . GLY B 1 119 ? -14.133 -20.547 -6.336 1 88.62 119 GLY B O 1
ATOM 3275 N N . ILE B 1 120 ? -12.867 -19.938 -8.039 1 92.12 120 ILE B N 1
ATOM 3276 C CA . ILE B 1 120 ? -11.68 -19.797 -7.203 1 92.12 120 ILE B CA 1
ATOM 3277 C C . ILE B 1 120 ? -11.578 -18.344 -6.707 1 92.12 120 ILE B C 1
ATOM 3279 O O . ILE B 1 120 ? -11.727 -17.406 -7.484 1 92.12 120 ILE B O 1
ATOM 3283 N N . ARG B 1 121 ? -11.344 -18.219 -5.43 1 93.81 121 ARG B N 1
ATOM 3284 C CA . ARG B 1 121 ? -11.141 -16.906 -4.801 1 93.81 121 ARG B CA 1
ATOM 3285 C C . ARG B 1 121 ? -9.695 -16.734 -4.359 1 93.81 121 ARG B C 1
ATOM 3287 O O . ARG B 1 121 ? -9 -17.719 -4.074 1 93.81 121 ARG B O 1
ATOM 3294 N N . PHE B 1 122 ? -9.297 -15.492 -4.266 1 96.44 122 PHE B N 1
ATOM 3295 C CA . PHE B 1 122 ? -7.922 -15.203 -3.873 1 96.44 122 PHE B CA 1
ATOM 3296 C C . PHE B 1 122 ? -7.887 -14.383 -2.59 1 96.44 122 PHE B C 1
ATOM 3298 O O . PHE B 1 122 ? -8.648 -13.422 -2.436 1 96.44 122 PHE B O 1
ATOM 3305 N N . SER B 1 123 ? -7.086 -14.758 -1.685 1 96.25 123 SER B N 1
ATOM 3306 C CA . SER B 1 123 ? -6.676 -13.953 -0.538 1 96.25 123 SER B CA 1
ATOM 3307 C C . SER B 1 123 ? -5.246 -13.461 -0.696 1 96.25 123 SER B C 1
ATOM 3309 O O . SER B 1 123 ? -4.297 -14.242 -0.631 1 96.25 123 SER B O 1
ATOM 3311 N N . VAL B 1 124 ? -5.129 -12.172 -0.904 1 96.94 124 VAL B N 1
ATOM 3312 C CA . VAL B 1 124 ? -3.818 -11.609 -1.214 1 96.94 124 VAL B CA 1
ATOM 3313 C C . VAL B 1 124 ? -3.385 -10.664 -0.094 1 96.94 124 VAL B C 1
ATOM 3315 O O . VAL B 1 124 ? -4.148 -9.789 0.317 1 96.94 124 VAL B O 1
ATOM 3318 N N . SER B 1 125 ? -2.186 -10.844 0.354 1 94.88 125 SER B N 1
ATOM 3319 C CA . SER B 1 125 ? -1.612 -9.961 1.362 1 94.88 125 SER B CA 1
ATOM 3320 C C . SER B 1 125 ? -0.27 -9.398 0.906 1 94.88 125 SER B C 1
ATOM 3322 O O . SER B 1 125 ? 0.615 -10.148 0.492 1 94.88 125 SER B O 1
ATOM 3324 N N . SER B 1 126 ? -0.186 -8.117 0.986 1 92.56 126 SER B N 1
ATOM 3325 C CA . SER B 1 126 ? 1.092 -7.473 0.71 1 92.56 126 SER B CA 1
ATOM 3326 C C . SER B 1 126 ? 1.918 -7.312 1.982 1 92.56 126 SER B C 1
ATOM 3328 O O . SER B 1 126 ? 1.408 -6.852 3.006 1 92.56 126 SER B O 1
ATOM 3330 N N . ASN B 1 127 ? 3.154 -7.738 1.88 1 89.06 127 ASN B N 1
ATOM 3331 C CA . ASN B 1 127 ? 4.07 -7.691 3.014 1 89.06 127 ASN B CA 1
ATOM 3332 C C . ASN B 1 127 ? 5.52 -7.566 2.559 1 89.06 127 ASN B C 1
ATOM 3334 O O . ASN B 1 127 ? 5.812 -7.684 1.368 1 89.06 127 ASN B O 1
ATOM 3338 N N . ALA B 1 128 ? 6.359 -7.273 3.588 1 86.56 128 ALA B N 1
ATOM 3339 C CA . ALA B 1 128 ? 7.797 -7.352 3.334 1 86.56 128 ALA B CA 1
ATOM 3340 C C . ALA B 1 128 ? 8.227 -8.781 3.037 1 86.56 128 ALA B C 1
ATOM 3342 O O . ALA B 1 128 ? 7.594 -9.734 3.5 1 86.56 128 ALA B O 1
ATOM 3343 N N . SER B 1 129 ? 9.273 -8.891 2.312 1 89.81 129 SER B N 1
ATOM 3344 C CA . SER B 1 129 ? 9.711 -10.203 1.849 1 89.81 129 SER B CA 1
ATOM 3345 C C . SER B 1 129 ? 10.008 -11.133 3.02 1 89.81 129 SER B C 1
ATOM 3347 O O . SER B 1 129 ? 9.719 -12.328 2.961 1 89.81 129 SER B O 1
ATOM 3349 N N . ASP B 1 130 ? 10.609 -10.594 4.086 1 87.69 130 ASP B N 1
ATOM 3350 C CA . ASP B 1 130 ? 10.914 -11.43 5.242 1 87.69 130 ASP B CA 1
ATOM 3351 C C . ASP B 1 130 ? 9.633 -11.992 5.859 1 87.69 130 ASP B C 1
ATOM 3353 O O . ASP B 1 130 ? 9.594 -13.148 6.273 1 87.69 130 ASP B O 1
ATOM 3357 N N . ALA B 1 131 ? 8.68 -11.188 5.906 1 90.19 131 ALA B N 1
ATOM 3358 C CA . ALA B 1 131 ? 7.395 -11.625 6.445 1 90.19 131 ALA B CA 1
ATOM 3359 C C . ALA B 1 131 ? 6.738 -12.656 5.535 1 90.19 131 ALA B C 1
ATOM 3361 O O . ALA B 1 131 ? 6.062 -13.57 6.008 1 90.19 131 ALA B O 1
ATOM 3362 N N . ILE B 1 132 ? 6.914 -12.516 4.301 1 94.19 132 ILE B N 1
ATOM 3363 C CA . ILE B 1 132 ? 6.367 -13.461 3.336 1 94.19 132 ILE B CA 1
ATOM 3364 C C . ILE B 1 132 ? 7.027 -14.828 3.523 1 94.19 132 ILE B C 1
ATOM 3366 O O . ILE B 1 132 ? 6.348 -15.852 3.566 1 94.19 132 ILE B O 1
ATOM 3370 N N . VAL B 1 133 ? 8.297 -14.789 3.668 1 93.94 133 VAL B N 1
ATOM 3371 C CA . VAL B 1 133 ? 9.055 -16.016 3.875 1 93.94 133 VAL B CA 1
ATOM 3372 C C . VAL B 1 133 ? 8.578 -16.719 5.148 1 93.94 133 VAL B C 1
ATOM 3374 O O . VAL B 1 133 ? 8.352 -17.922 5.152 1 93.94 133 VAL B O 1
ATOM 3377 N N . GLU B 1 134 ? 8.438 -15.93 6.141 1 93.75 134 GLU B N 1
ATOM 3378 C CA . GLU B 1 134 ? 7.969 -16.484 7.41 1 93.75 134 GLU B CA 1
ATOM 3379 C C . GLU B 1 134 ? 6.578 -17.094 7.266 1 93.75 134 GLU B C 1
ATOM 3381 O O . GLU B 1 134 ? 6.293 -18.156 7.82 1 93.75 134 GLU B O 1
ATOM 3386 N N . ALA B 1 135 ? 5.746 -16.422 6.582 1 94.62 135 ALA B N 1
ATOM 3387 C CA . ALA B 1 135 ? 4.387 -16.922 6.359 1 94.62 135 ALA B CA 1
ATOM 3388 C C . ALA B 1 135 ? 4.398 -18.25 5.613 1 94.62 135 ALA B C 1
ATOM 3390 O O . ALA B 1 135 ? 3.598 -19.141 5.902 1 94.62 135 ALA B O 1
ATOM 3391 N N . LEU B 1 136 ? 5.234 -18.391 4.676 1 95.75 136 LEU B N 1
ATOM 3392 C CA . LEU B 1 136 ? 5.375 -19.641 3.934 1 95.75 136 LEU B CA 1
ATOM 3393 C C . LEU B 1 136 ? 5.848 -20.766 4.848 1 95.75 136 LEU B C 1
ATOM 3395 O O . LEU B 1 136 ? 5.285 -21.859 4.828 1 95.75 136 LEU B O 1
ATOM 3399 N N . ILE B 1 137 ? 6.812 -20.422 5.633 1 93.12 137 ILE B N 1
ATOM 3400 C CA . ILE B 1 137 ? 7.402 -21.406 6.52 1 93.12 137 ILE B CA 1
ATOM 3401 C C . ILE B 1 137 ? 6.363 -21.891 7.531 1 93.12 137 ILE B C 1
ATOM 3403 O O . ILE B 1 137 ? 6.305 -23.078 7.859 1 93.12 137 ILE B O 1
ATOM 3407 N N . LYS B 1 138 ? 5.59 -21 7.961 1 91.19 138 LYS B N 1
ATOM 3408 C CA . LYS B 1 138 ? 4.562 -21.312 8.953 1 91.19 138 LYS B CA 1
ATOM 3409 C C . LYS B 1 138 ? 3.293 -21.828 8.281 1 91.19 138 LYS B C 1
ATOM 3411 O O . LYS B 1 138 ? 2.264 -22 8.945 1 91.19 138 LYS B O 1
ATOM 3416 N N . ASN B 1 139 ? 3.314 -21.969 6.996 1 91.31 139 ASN B N 1
ATOM 3417 C CA . ASN B 1 139 ? 2.201 -22.5 6.207 1 91.31 139 ASN B CA 1
ATOM 3418 C C . ASN B 1 139 ? 0.966 -21.609 6.328 1 91.31 139 ASN B C 1
ATOM 3420 O O . ASN B 1 139 ? -0.156 -22.109 6.426 1 91.31 139 ASN B O 1
ATOM 3424 N N . GLN B 1 140 ? 1.181 -20.344 6.332 1 91.94 140 GLN B N 1
ATOM 3425 C CA . GLN B 1 140 ? 0.095 -19.375 6.438 1 91.94 140 GLN B CA 1
ATOM 3426 C C . GLN B 1 140 ? -0.327 -18.859 5.062 1 91.94 140 GLN B C 1
ATOM 3428 O O . GLN B 1 140 ? -1.341 -18.172 4.93 1 91.94 140 GLN B O 1
ATOM 3433 N N . THR B 1 141 ? 0.446 -19.203 4.07 1 96 141 THR B N 1
ATOM 3434 C CA . THR B 1 141 ? 0.146 -18.828 2.689 1 96 141 THR B CA 1
ATOM 3435 C C . THR B 1 141 ? 0.574 -19.938 1.732 1 96 141 THR B C 1
ATOM 3437 O O . THR B 1 141 ? 1.476 -20.719 2.041 1 96 141 THR B O 1
ATOM 3440 N N . ASP B 1 142 ? -0.164 -20 0.594 1 95.75 142 ASP B N 1
ATOM 3441 C CA . ASP B 1 142 ? 0.142 -21.031 -0.401 1 95.75 142 ASP B CA 1
ATOM 3442 C C . ASP B 1 142 ? 1.338 -20.625 -1.258 1 95.75 142 ASP B C 1
ATOM 3444 O O . ASP B 1 142 ? 2.199 -21.453 -1.565 1 95.75 142 ASP B O 1
ATOM 3448 N N . ILE B 1 143 ? 1.328 -19.375 -1.667 1 96.94 143 ILE B N 1
ATOM 3449 C CA . ILE B 1 143 ? 2.301 -18.859 -2.619 1 96.94 143 ILE B CA 1
ATOM 3450 C C . ILE B 1 143 ? 2.887 -17.547 -2.092 1 96.94 143 ILE B C 1
ATOM 3452 O O . ILE B 1 143 ? 2.166 -16.719 -1.535 1 96.94 143 ILE B O 1
ATOM 3456 N N . GLY B 1 144 ? 4.188 -17.406 -2.205 1 96.94 144 GLY B N 1
ATOM 3457 C CA . GLY B 1 144 ? 4.863 -16.156 -1.889 1 96.94 144 GLY B CA 1
ATOM 3458 C C . GLY B 1 144 ? 5.578 -15.547 -3.078 1 96.94 144 GLY B C 1
ATOM 3459 O O . GLY B 1 144 ? 6.23 -16.25 -3.848 1 96.94 144 GLY B O 1
ATOM 3460 N N . ILE B 1 145 ? 5.332 -14.266 -3.287 1 94.75 145 ILE B N 1
ATOM 3461 C CA . ILE B 1 145 ? 6.125 -13.508 -4.25 1 94.75 145 ILE B CA 1
ATOM 3462 C C . ILE B 1 145 ? 7.031 -12.523 -3.516 1 94.75 145 ILE B C 1
ATOM 3464 O O . ILE B 1 145 ? 6.551 -11.594 -2.869 1 94.75 145 ILE B O 1
ATOM 3468 N N . THR B 1 146 ? 8.305 -12.711 -3.68 1 92.38 146 THR B N 1
ATOM 3469 C CA . THR B 1 146 ? 9.266 -11.977 -2.857 1 92.38 146 THR B CA 1
ATOM 3470 C C . THR B 1 146 ? 10.234 -11.195 -3.732 1 92.38 146 THR B C 1
ATOM 3472 O O . THR B 1 146 ? 10.312 -11.414 -4.941 1 92.38 146 THR B O 1
ATOM 3475 N N . TYR B 1 147 ? 10.844 -10.211 -3.131 1 90.75 147 TYR B N 1
ATOM 3476 C CA . TYR B 1 147 ? 11.891 -9.391 -3.727 1 90.75 147 TYR B CA 1
ATOM 3477 C C . TYR B 1 147 ? 13.164 -9.445 -2.896 1 90.75 147 TYR B C 1
ATOM 3479 O O . TYR B 1 147 ? 13.18 -9.008 -1.742 1 90.75 147 TYR B O 1
ATOM 3487 N N . ASN B 1 148 ? 14.211 -9.984 -3.459 1 87.94 148 ASN B N 1
ATOM 3488 C CA . ASN B 1 148 ? 15.516 -10.117 -2.83 1 87.94 148 ASN B CA 1
ATOM 3489 C C . ASN B 1 148 ? 15.43 -10.875 -1.507 1 87.94 148 ASN B C 1
ATOM 3491 O O . ASN B 1 148 ? 16.016 -10.453 -0.507 1 87.94 148 ASN B O 1
ATOM 3495 N N . ALA B 1 149 ? 14.664 -11.844 -1.476 1 86 149 ALA B N 1
ATOM 3496 C CA . ALA B 1 149 ? 14.516 -12.617 -0.242 1 86 149 ALA B CA 1
ATOM 3497 C C . ALA B 1 149 ? 15.68 -13.594 -0.066 1 86 149 ALA B C 1
ATOM 3499 O O . ALA B 1 149 ? 16.25 -14.078 -1.049 1 86 149 ALA B O 1
ATOM 3500 N N . SER B 1 150 ? 15.969 -13.703 1.228 1 82.62 150 SER B N 1
ATOM 3501 C CA . SER B 1 150 ? 16.984 -14.719 1.521 1 82.62 150 SER B CA 1
ATOM 3502 C C . SER B 1 150 ? 16.453 -16.125 1.215 1 82.62 150 SER B C 1
ATOM 3504 O O . SER B 1 150 ? 15.281 -16.406 1.43 1 82.62 150 SER B O 1
ATOM 3506 N N . LEU B 1 151 ? 17.375 -16.891 0.777 1 80.38 151 LEU B N 1
ATOM 3507 C CA . LEU B 1 151 ? 17.031 -18.281 0.486 1 80.38 151 LEU B CA 1
ATOM 3508 C C . LEU B 1 151 ? 16.844 -19.078 1.773 1 80.38 151 LEU B C 1
ATOM 3510 O O . LEU B 1 151 ? 17.625 -18.938 2.711 1 80.38 151 LEU B O 1
ATOM 3514 N N . ARG B 1 152 ? 15.773 -19.672 1.82 1 90.81 152 ARG B N 1
ATOM 3515 C CA . ARG B 1 152 ? 15.484 -20.594 2.91 1 90.81 152 ARG B CA 1
ATOM 3516 C C . ARG B 1 152 ? 15.328 -22.031 2.389 1 90.81 152 ARG B C 1
ATOM 3518 O O . ARG B 1 152 ? 14.648 -22.25 1.389 1 90.81 152 ARG B O 1
ATOM 3525 N N . PRO B 1 153 ? 15.977 -22.938 3.078 1 91.62 153 PRO B N 1
ATOM 3526 C CA . PRO B 1 153 ? 15.938 -24.328 2.592 1 91.62 153 PRO B CA 1
ATOM 3527 C C . PRO B 1 153 ? 14.523 -24.891 2.553 1 91.62 153 PRO B C 1
ATOM 3529 O O . PRO B 1 153 ? 14.242 -25.812 1.778 1 91.62 153 PRO B O 1
ATOM 3532 N N . GLU B 1 154 ? 13.695 -24.375 3.367 1 93.38 154 GLU B N 1
ATOM 3533 C CA . GLU B 1 154 ? 12.32 -24.859 3.455 1 93.38 154 GLU B CA 1
ATOM 3534 C C . GLU B 1 154 ? 11.508 -24.453 2.232 1 93.38 154 GLU B C 1
ATOM 3536 O O . GLU B 1 154 ? 10.422 -24.984 1.99 1 93.38 154 GLU B O 1
ATOM 3541 N N . LEU B 1 155 ? 12.062 -23.516 1.516 1 95.62 155 LEU B N 1
ATOM 3542 C CA . LEU B 1 155 ? 11.273 -22.938 0.433 1 95.62 155 LEU B CA 1
ATOM 3543 C C . LEU B 1 155 ? 11.82 -23.359 -0.926 1 95.62 155 LEU B C 1
ATOM 3545 O O . LEU B 1 155 ? 13.031 -23.562 -1.075 1 95.62 155 LEU B O 1
ATOM 3549 N N . GLU B 1 156 ? 10.945 -23.547 -1.855 1 94.19 156 GLU B N 1
ATOM 3550 C CA . GLU B 1 156 ? 11.258 -23.797 -3.258 1 94.19 156 GLU B CA 1
ATOM 3551 C C . GLU B 1 156 ? 10.969 -22.578 -4.121 1 94.19 156 GLU B C 1
ATOM 3553 O O . GLU B 1 156 ? 9.906 -21.969 -4.008 1 94.19 156 GLU B O 1
ATOM 3558 N N . ILE B 1 157 ? 11.898 -22.234 -4.938 1 93.75 157 ILE B N 1
ATOM 3559 C CA . ILE B 1 157 ? 11.688 -21.188 -5.918 1 93.75 157 ILE B CA 1
ATOM 3560 C C . ILE B 1 157 ? 11.094 -21.766 -7.191 1 93.75 157 ILE B C 1
ATOM 3562 O O . ILE B 1 157 ? 11.734 -22.578 -7.875 1 93.75 157 ILE B O 1
ATOM 3566 N N . VAL B 1 158 ? 9.984 -21.359 -7.5 1 91.56 158 VAL B N 1
ATOM 3567 C CA . VAL B 1 158 ? 9.266 -21.891 -8.648 1 91.56 158 VAL B CA 1
ATOM 3568 C C . VAL B 1 158 ? 9.648 -21.125 -9.914 1 91.56 158 VAL B C 1
ATOM 3570 O O . VAL B 1 158 ? 9.758 -21.703 -10.992 1 91.56 158 VAL B O 1
ATOM 3573 N N . VAL B 1 159 ? 9.703 -19.859 -9.797 1 90.31 159 VAL B N 1
ATOM 3574 C CA . VAL B 1 159 ? 10.164 -18.984 -10.875 1 90.31 159 VAL B CA 1
ATOM 3575 C C . VAL B 1 159 ? 10.914 -17.797 -10.281 1 90.31 159 VAL B C 1
ATOM 3577 O O . VAL B 1 159 ? 10.617 -17.344 -9.164 1 90.31 159 VAL B O 1
ATOM 3580 N N . GLU B 1 160 ? 11.93 -17.438 -11.008 1 90.88 160 GLU B N 1
ATOM 3581 C CA . GLU B 1 160 ? 12.727 -16.281 -10.617 1 90.88 160 GLU B CA 1
ATOM 3582 C C . GLU B 1 160 ? 13.094 -15.414 -11.82 1 90.88 160 GLU B C 1
ATOM 3584 O O . GLU B 1 160 ? 13.266 -15.93 -12.93 1 90.88 160 GLU B O 1
ATOM 3589 N N . ARG B 1 161 ? 13.117 -14.203 -11.586 1 88.25 161 ARG B N 1
ATOM 3590 C CA . ARG B 1 161 ? 13.492 -13.273 -12.648 1 88.25 161 ARG B CA 1
ATOM 3591 C C . ARG B 1 161 ? 14.406 -12.172 -12.117 1 88.25 161 ARG B C 1
ATOM 3593 O O . ARG B 1 161 ? 14.273 -11.75 -10.969 1 88.25 161 ARG B O 1
ATOM 3600 N N . ALA B 1 162 ? 15.344 -11.805 -13.062 1 90.56 162 ALA B N 1
ATOM 3601 C CA . ALA B 1 162 ? 16.141 -10.633 -12.734 1 90.56 162 ALA B CA 1
ATOM 3602 C C . ALA B 1 162 ? 15.273 -9.391 -12.602 1 90.56 162 ALA B C 1
ATOM 3604 O O . ALA B 1 162 ? 14.391 -9.148 -13.422 1 90.56 162 ALA B O 1
ATOM 3605 N N . ASP B 1 163 ? 15.469 -8.688 -11.539 1 91.25 163 ASP B N 1
ATOM 3606 C CA . ASP B 1 163 ? 14.703 -7.488 -11.219 1 91.25 163 ASP B CA 1
ATOM 3607 C C . ASP B 1 163 ? 15.578 -6.453 -10.516 1 91.25 163 ASP B C 1
ATOM 3609 O O . ASP B 1 163 ? 15.406 -6.191 -9.32 1 91.25 163 ASP B O 1
ATOM 3613 N N . PRO B 1 164 ? 16.438 -5.867 -11.32 1 94.62 164 PRO B N 1
ATOM 3614 C CA . PRO B 1 164 ? 17.438 -4.977 -10.727 1 94.62 164 PRO B CA 1
ATOM 3615 C C . PRO B 1 164 ? 16.812 -3.75 -10.062 1 94.62 164 PRO B C 1
ATOM 3617 O O . PRO B 1 164 ? 15.711 -3.33 -10.438 1 94.62 164 PRO B O 1
ATOM 3620 N N . VAL B 1 165 ? 17.578 -3.273 -9.047 1 95.81 165 VAL B N 1
ATOM 3621 C CA . VAL B 1 165 ? 17.203 -1.998 -8.438 1 95.81 165 VAL B CA 1
ATOM 3622 C C . VAL B 1 165 ? 17.562 -0.853 -9.383 1 95.81 165 VAL B C 1
ATOM 3624 O O . VAL B 1 165 ? 18.719 -0.717 -9.781 1 95.81 165 VAL B O 1
ATOM 3627 N N . MET B 1 166 ? 16.594 -0.057 -9.711 1 97.44 166 MET B N 1
ATOM 3628 C CA . MET B 1 166 ? 16.781 1.063 -10.625 1 97.44 166 MET B CA 1
ATOM 3629 C C . MET B 1 166 ? 16.609 2.395 -9.906 1 97.44 166 MET B C 1
ATOM 3631 O O . MET B 1 166 ? 15.953 2.461 -8.859 1 97.44 166 MET B O 1
ATOM 3635 N N . CYS B 1 167 ? 17.234 3.359 -10.43 1 98.25 167 CYS B N 1
ATOM 3636 C CA . CYS B 1 167 ? 16.953 4.738 -10.047 1 98.25 167 CYS B CA 1
ATOM 3637 C C . CYS B 1 167 ? 15.695 5.25 -10.734 1 98.25 167 CYS B C 1
ATOM 3639 O O . CYS B 1 167 ? 15.625 5.258 -11.969 1 98.25 167 CYS B O 1
ATOM 3641 N N . LEU B 1 168 ? 14.75 5.656 -9.961 1 98.25 168 LEU B N 1
ATOM 3642 C CA . LEU B 1 168 ? 13.484 6.145 -10.508 1 98.25 168 LEU B CA 1
ATOM 3643 C C . LEU B 1 168 ? 13.359 7.652 -10.32 1 98.25 168 LEU B C 1
ATOM 3645 O O . LEU B 1 168 ? 13.367 8.141 -9.188 1 98.25 168 LEU B O 1
ATOM 3649 N N . VAL B 1 169 ? 13.242 8.359 -11.43 1 98.44 169 VAL B N 1
ATOM 3650 C CA . VAL B 1 169 ? 13.133 9.812 -11.391 1 98.44 169 VAL B CA 1
ATOM 3651 C C . VAL B 1 169 ? 12.07 10.273 -12.391 1 98.44 169 VAL B C 1
ATOM 3653 O O . VAL B 1 169 ? 11.711 9.539 -13.305 1 98.44 169 VAL B O 1
ATOM 3656 N N . ALA B 1 170 ? 11.57 11.492 -12.109 1 97.94 170 ALA B N 1
ATOM 3657 C CA . ALA B 1 170 ? 10.664 12.094 -13.078 1 97.94 170 ALA B CA 1
ATOM 3658 C C . ALA B 1 170 ? 11.344 12.273 -14.43 1 97.94 170 ALA B C 1
ATOM 3660 O O . ALA B 1 170 ? 12.562 12.438 -14.5 1 97.94 170 ALA B O 1
ATOM 3661 N N . THR B 1 171 ? 10.539 12.266 -15.461 1 96.69 171 THR B N 1
ATOM 3662 C CA . THR B 1 171 ? 11.062 12.352 -16.828 1 96.69 171 THR B CA 1
ATOM 3663 C C . THR B 1 171 ? 11.781 13.68 -17.047 1 96.69 171 THR B C 1
ATOM 3665 O O . THR B 1 171 ? 12.672 13.773 -17.891 1 96.69 171 THR B O 1
ATOM 3668 N N . ASN B 1 172 ? 11.453 14.688 -16.266 1 95.31 172 ASN B N 1
ATOM 3669 C CA . ASN B 1 172 ? 12.07 16 -16.391 1 95.31 172 ASN B CA 1
ATOM 3670 C C . ASN B 1 172 ? 13.211 16.188 -15.398 1 95.31 172 ASN B C 1
ATOM 3672 O O . ASN B 1 172 ? 13.805 17.266 -15.328 1 95.31 172 ASN B O 1
ATOM 3676 N N . HIS B 1 173 ? 13.477 15.234 -14.625 1 96.69 173 HIS B N 1
ATOM 3677 C CA . HIS B 1 173 ? 14.57 15.312 -13.664 1 96.69 173 HIS B CA 1
ATOM 3678 C C . HIS B 1 173 ? 15.922 15.344 -14.375 1 96.69 173 HIS B C 1
ATOM 3680 O O . HIS B 1 173 ? 16.109 14.672 -15.391 1 96.69 173 HIS B O 1
ATOM 3686 N N . PRO B 1 174 ? 16.906 15.938 -13.852 1 95.94 174 PRO B N 1
ATOM 3687 C CA . PRO B 1 174 ? 18.234 16.031 -14.477 1 95.94 174 PRO B CA 1
ATOM 3688 C C . PRO B 1 174 ? 18.859 14.664 -14.727 1 95.94 174 PRO B C 1
ATOM 3690 O O . PRO B 1 174 ? 19.531 14.461 -15.742 1 95.94 174 PRO B O 1
ATOM 3693 N N . LEU B 1 175 ? 18.641 13.797 -13.914 1 97.06 175 LEU B N 1
ATOM 3694 C CA . LEU B 1 175 ? 19.25 12.484 -14.031 1 97.06 175 LEU B CA 1
ATOM 3695 C C . LEU B 1 175 ? 18.594 11.672 -15.133 1 97.06 175 LEU B C 1
ATOM 3697 O O . LEU B 1 175 ? 19.125 10.648 -15.562 1 97.06 175 LEU B O 1
ATOM 3701 N N . ALA B 1 176 ? 17.453 12.07 -15.57 1 96.88 176 ALA B N 1
ATOM 3702 C CA . ALA B 1 176 ? 16.641 11.289 -16.5 1 96.88 176 ALA B CA 1
ATOM 3703 C C . ALA B 1 176 ? 17.375 11.094 -17.828 1 96.88 176 ALA B C 1
ATOM 3705 O O . ALA B 1 176 ? 17.062 10.164 -18.578 1 96.88 176 ALA B O 1
ATOM 3706 N N . GLN B 1 177 ? 18.312 11.867 -18.109 1 94.81 177 GLN B N 1
ATOM 3707 C CA . GLN B 1 177 ? 19.016 11.836 -19.391 1 94.81 177 GLN B CA 1
ATOM 3708 C C . GLN B 1 177 ? 20.203 10.891 -19.359 1 94.81 177 GLN B C 1
ATOM 3710 O O . GLN B 1 177 ? 20.797 10.578 -20.391 1 94.81 177 GLN B O 1
ATOM 3715 N N . ASN B 1 178 ? 20.5 10.406 -18.219 1 95.88 178 ASN B N 1
ATOM 3716 C CA . ASN B 1 178 ? 21.672 9.539 -18.062 1 95.88 178 ASN B CA 1
ATOM 3717 C C . ASN B 1 178 ? 21.328 8.094 -18.438 1 95.88 178 ASN B C 1
ATOM 3719 O O . ASN B 1 178 ? 20.234 7.613 -18.156 1 95.88 178 ASN B O 1
ATOM 3723 N N . ALA B 1 179 ? 22.266 7.453 -19.062 1 95.75 179 ALA B N 1
ATOM 3724 C CA . ALA B 1 179 ? 22.109 6.031 -19.359 1 95.75 179 ALA B CA 1
ATOM 3725 C C . ALA B 1 179 ? 22.312 5.188 -18.094 1 95.75 179 ALA B C 1
ATOM 3727 O O . ALA B 1 179 ? 21.734 4.109 -17.969 1 95.75 179 ALA B O 1
ATOM 3728 N N . THR B 1 180 ? 23.188 5.621 -17.281 1 97 180 THR B N 1
ATOM 3729 C CA . THR B 1 180 ? 23.5 5.02 -15.984 1 97 180 THR B CA 1
ATOM 3730 C C . THR B 1 180 ? 23.797 6.094 -14.945 1 97 180 THR B C 1
ATOM 3732 O O . THR B 1 180 ? 24.141 7.227 -15.289 1 97 180 THR B O 1
ATOM 3735 N N . VAL B 1 181 ? 23.609 5.742 -13.656 1 97.81 181 VAL B N 1
ATOM 3736 C CA . VAL B 1 181 ? 23.891 6.711 -12.602 1 97.81 181 VAL B CA 1
ATOM 3737 C C . VAL B 1 181 ? 24.719 6.051 -11.5 1 97.81 181 VAL B C 1
ATOM 3739 O O . VAL B 1 181 ? 24.547 4.863 -11.219 1 97.81 181 VAL B O 1
ATOM 3742 N N . ARG B 1 182 ? 25.531 6.824 -10.93 1 97.44 182 ARG B N 1
ATOM 3743 C CA . ARG B 1 182 ? 26.297 6.375 -9.773 1 97.44 182 ARG B CA 1
ATOM 3744 C C . ARG B 1 182 ? 25.547 6.629 -8.477 1 97.44 182 ARG B C 1
ATOM 3746 O O . ARG B 1 182 ? 24.719 7.551 -8.398 1 97.44 182 ARG B O 1
ATOM 3753 N N . LEU B 1 183 ? 25.922 5.824 -7.48 1 97.38 183 LEU B N 1
ATOM 3754 C CA . LEU B 1 183 ? 25.234 5.938 -6.199 1 97.38 183 LEU B CA 1
ATOM 3755 C C . LEU B 1 183 ? 25.484 7.305 -5.57 1 97.38 183 LEU B C 1
ATOM 3757 O O . LEU B 1 183 ? 24.609 7.863 -4.914 1 97.38 183 LEU B O 1
ATOM 3761 N N . ASP B 1 184 ? 26.656 7.844 -5.715 1 96.62 184 ASP B N 1
ATOM 3762 C CA . ASP B 1 184 ? 26.984 9.148 -5.145 1 96.62 184 ASP B CA 1
ATOM 3763 C C . ASP B 1 184 ? 26.156 10.25 -5.789 1 96.62 184 ASP B C 1
ATOM 3765 O O . ASP B 1 184 ? 25.781 11.227 -5.125 1 96.62 184 ASP B O 1
ATOM 3769 N N . GLU B 1 185 ? 25.922 10.125 -7.09 1 96.81 185 GLU B N 1
ATOM 3770 C CA . GLU B 1 185 ? 25.047 11.07 -7.773 1 96.81 185 GLU B CA 1
ATOM 3771 C C . GLU B 1 185 ? 23.625 11.023 -7.207 1 96.81 185 GLU B C 1
ATOM 3773 O O . GLU B 1 185 ? 22.984 12.062 -7.047 1 96.81 185 GLU B O 1
ATOM 3778 N N . ILE B 1 186 ? 23.188 9.852 -6.902 1 97.56 186 ILE B N 1
ATOM 3779 C CA . ILE B 1 186 ? 21.859 9.656 -6.316 1 97.56 186 ILE B CA 1
ATOM 3780 C C . ILE B 1 186 ? 21.797 10.32 -4.949 1 97.56 186 ILE B C 1
ATOM 3782 O O . ILE B 1 186 ? 20.828 11.023 -4.637 1 97.56 186 ILE B O 1
ATOM 3786 N N . CYS B 1 187 ? 22.859 10.172 -4.23 1 96.88 187 CYS B N 1
ATOM 3787 C CA . CYS B 1 187 ? 22.875 10.648 -2.855 1 96.88 187 CYS B CA 1
ATOM 3788 C C . CYS B 1 187 ? 23.016 12.164 -2.811 1 96.88 187 CYS B C 1
ATOM 3790 O O . CYS B 1 187 ? 22.891 12.781 -1.749 1 96.88 187 CYS B O 1
ATOM 3792 N N . GLN B 1 188 ? 23.234 12.789 -3.926 1 95.81 188 GLN B N 1
ATOM 3793 C CA . GLN B 1 188 ? 23.281 14.242 -4.012 1 95.81 188 GLN B CA 1
ATOM 3794 C C . GLN B 1 188 ? 21.875 14.828 -4.125 1 95.81 188 GLN B C 1
ATOM 3796 O O . GLN B 1 188 ? 21.688 16.031 -4.004 1 95.81 188 GLN B O 1
ATOM 3801 N N . ASN B 1 189 ? 20.938 13.992 -4.309 1 96.19 189 ASN B N 1
ATOM 3802 C CA . ASN B 1 189 ? 19.531 14.383 -4.379 1 96.19 189 ASN B CA 1
ATOM 3803 C C . ASN B 1 189 ? 18.781 13.992 -3.111 1 96.19 189 ASN B C 1
ATOM 3805 O O . ASN B 1 189 ? 19.25 13.156 -2.336 1 96.19 189 ASN B O 1
ATOM 3809 N N . ARG B 1 190 ? 17.656 14.633 -2.926 1 96.06 190 ARG B N 1
ATOM 3810 C CA . ARG B 1 190 ? 16.766 14.188 -1.852 1 96.06 190 ARG B CA 1
ATOM 3811 C C . ARG B 1 190 ? 16.109 12.859 -2.203 1 96.06 190 ARG B C 1
ATOM 3813 O O . ARG B 1 190 ? 15.742 12.633 -3.357 1 96.06 190 ARG B O 1
ATOM 3820 N N . LEU B 1 191 ? 15.961 12.07 -1.12 1 97.62 191 LEU B N 1
ATOM 3821 C CA . LEU B 1 191 ? 15.492 10.711 -1.382 1 97.62 191 LEU B CA 1
ATOM 3822 C C . LEU B 1 191 ? 14.164 10.445 -0.686 1 97.62 191 LEU B C 1
ATOM 3824 O O . LEU B 1 191 ? 13.945 10.898 0.44 1 97.62 191 LEU B O 1
ATOM 3828 N N . ALA B 1 192 ? 13.312 9.805 -1.368 1 97.62 192 ALA B N 1
ATOM 3829 C CA . ALA B 1 192 ? 12.141 9.172 -0.778 1 97.62 192 ALA B CA 1
ATOM 3830 C C . ALA B 1 192 ? 12.273 7.648 -0.792 1 97.62 192 ALA B C 1
ATOM 3832 O O . ALA B 1 192 ? 12.312 7.031 -1.86 1 97.62 192 ALA B O 1
ATOM 3833 N N . LEU B 1 193 ? 12.305 6.996 0.385 1 96.31 193 LEU B N 1
ATOM 3834 C CA . LEU B 1 193 ? 12.547 5.559 0.457 1 96.31 193 LEU B CA 1
ATOM 3835 C C . LEU B 1 193 ? 11.688 4.914 1.535 1 96.31 193 LEU B C 1
ATOM 3837 O O . LEU B 1 193 ? 11.234 5.586 2.463 1 96.31 193 LEU B O 1
ATOM 3841 N N . PRO B 1 194 ? 11.445 3.6 1.327 1 92.06 194 PRO B N 1
ATOM 3842 C CA . PRO B 1 194 ? 10.773 2.887 2.414 1 92.06 194 PRO B CA 1
ATOM 3843 C C . PRO B 1 194 ? 11.672 2.682 3.633 1 92.06 194 PRO B C 1
ATOM 3845 O O . PRO B 1 194 ? 12.883 2.922 3.561 1 92.06 194 PRO B O 1
ATOM 3848 N N . HIS B 1 195 ? 11.031 2.18 4.762 1 86.19 195 HIS B N 1
ATOM 3849 C CA . HIS B 1 195 ? 11.766 1.925 5.996 1 86.19 195 HIS B CA 1
ATOM 3850 C C . HIS B 1 195 ? 12.648 0.687 5.867 1 86.19 195 HIS B C 1
ATOM 3852 O O . HIS B 1 195 ? 12.617 -0 4.844 1 86.19 195 HIS B O 1
ATOM 3858 N N . ARG B 1 196 ? 13.414 0.442 6.887 1 75.19 196 ARG B N 1
ATOM 3859 C CA . ARG B 1 196 ? 14.469 -0.572 6.891 1 75.19 196 ARG B CA 1
ATOM 3860 C C . ARG B 1 196 ? 13.875 -1.975 6.809 1 75.19 196 ARG B C 1
ATOM 3862 O O . ARG B 1 196 ? 14.586 -2.938 6.508 1 75.19 196 ARG B O 1
ATOM 3869 N N . GLY B 1 197 ? 12.641 -2.135 6.902 1 71.25 197 GLY B N 1
ATOM 3870 C CA . GLY B 1 197 ? 12.039 -3.453 6.789 1 71.25 197 GLY B CA 1
ATOM 3871 C C . GLY B 1 197 ? 11.961 -3.953 5.359 1 71.25 197 GLY B C 1
ATOM 3872 O O . GLY B 1 197 ? 11.773 -5.148 5.125 1 71.25 197 GLY B O 1
ATOM 3873 N N . PHE B 1 198 ? 12.25 -3.178 4.457 1 79.94 198 PHE B N 1
ATOM 3874 C CA . PHE B 1 198 ? 12.172 -3.527 3.045 1 79.94 198 PHE B CA 1
ATOM 3875 C C . PHE B 1 198 ? 13.531 -3.99 2.531 1 79.94 198 PHE B C 1
ATOM 3877 O O . PHE B 1 198 ? 14.562 -3.41 2.879 1 79.94 198 PHE B O 1
ATOM 3884 N N . GLY B 1 199 ? 13.523 -5.035 1.712 1 79.31 199 GLY B N 1
ATOM 3885 C CA . GLY B 1 199 ? 14.75 -5.547 1.118 1 79.31 199 GLY B CA 1
ATOM 3886 C C . GLY B 1 199 ? 15.516 -4.496 0.336 1 79.31 199 GLY B C 1
ATOM 3887 O O . GLY B 1 199 ? 16.75 -4.422 0.43 1 79.31 199 GLY B O 1
ATOM 3888 N N . LEU B 1 200 ? 14.82 -3.695 -0.337 1 87.75 200 LEU B N 1
ATOM 3889 C CA . LEU B 1 200 ? 15.445 -2.645 -1.135 1 87.75 200 LEU B CA 1
ATOM 3890 C C . LEU B 1 200 ? 16.188 -1.658 -0.246 1 87.75 200 LEU B C 1
ATOM 3892 O O . LEU B 1 200 ? 17.281 -1.198 -0.601 1 87.75 200 LEU B O 1
ATOM 3896 N N . ARG B 1 201 ? 15.594 -1.321 0.859 1 89.31 201 ARG B N 1
ATOM 3897 C CA . ARG B 1 201 ? 16.219 -0.381 1.784 1 89.31 201 ARG B CA 1
ATOM 3898 C C . ARG B 1 201 ? 17.5 -0.961 2.371 1 89.31 201 ARG B C 1
ATOM 3900 O O . ARG B 1 201 ? 18.5 -0.252 2.52 1 89.31 201 ARG B O 1
ATOM 3907 N N . GLN B 1 202 ? 17.453 -2.201 2.66 1 86.19 202 GLN B N 1
ATOM 3908 C CA . GLN B 1 202 ? 18.641 -2.871 3.188 1 86.19 202 GLN B CA 1
ATOM 3909 C C . GLN B 1 202 ? 19.781 -2.854 2.174 1 86.19 202 GLN B C 1
ATOM 3911 O O . GLN B 1 202 ? 20.938 -2.611 2.533 1 86.19 202 GLN B O 1
ATOM 3916 N N . LEU B 1 203 ? 19.453 -3.133 1.007 1 91.25 203 LEU B N 1
ATOM 3917 C CA . LEU B 1 203 ? 20.438 -3.092 -0.07 1 91.25 203 LEU B CA 1
ATOM 3918 C C . LEU B 1 203 ? 21.031 -1.695 -0.212 1 91.25 203 LEU B C 1
ATOM 3920 O O . LEU B 1 203 ? 22.25 -1.543 -0.331 1 91.25 203 LEU B O 1
ATOM 3924 N N . PHE B 1 204 ? 20.188 -0.732 -0.199 1 95.81 204 PHE B N 1
ATOM 3925 C CA . PHE B 1 204 ? 20.609 0.653 -0.341 1 95.81 204 PHE B CA 1
ATOM 3926 C C . PHE B 1 204 ? 21.531 1.057 0.809 1 95.81 204 PHE B C 1
ATOM 3928 O O . PHE B 1 204 ? 22.594 1.628 0.587 1 95.81 204 PHE B O 1
ATOM 3935 N N . ASP B 1 205 ? 21.094 0.723 2.002 1 94.12 205 ASP B N 1
ATOM 3936 C CA . ASP B 1 205 ? 21.875 1.087 3.188 1 94.12 205 ASP B CA 1
ATOM 3937 C C . ASP B 1 205 ? 23.25 0.447 3.158 1 94.12 205 ASP B C 1
ATOM 3939 O O . ASP B 1 205 ? 24.25 1.096 3.484 1 94.12 205 ASP B O 1
ATOM 3943 N N . SER B 1 206 ? 23.281 -0.775 2.795 1 93.44 206 SER B N 1
ATOM 3944 C CA . SER B 1 206 ? 24.562 -1.479 2.709 1 93.44 206 SER B CA 1
ATOM 3945 C C . SER B 1 206 ? 25.484 -0.823 1.691 1 93.44 206 SER B C 1
ATOM 3947 O O . SER B 1 206 ? 26.688 -0.664 1.946 1 93.44 206 SER B O 1
ATOM 3949 N N . ALA B 1 207 ? 24.953 -0.469 0.573 1 95.69 207 ALA B N 1
ATOM 3950 C CA . ALA B 1 207 ? 25.75 0.148 -0.489 1 95.69 207 ALA B CA 1
ATOM 3951 C C . ALA B 1 207 ? 26.25 1.525 -0.068 1 95.69 207 ALA B C 1
ATOM 3953 O O . ALA B 1 207 ? 27.391 1.894 -0.366 1 95.69 207 ALA B O 1
ATOM 3954 N N . VAL B 1 208 ? 25.422 2.285 0.554 1 96.31 208 VAL B N 1
ATOM 3955 C CA . VAL B 1 208 ? 25.766 3.623 1.03 1 96.31 208 VAL B CA 1
ATOM 3956 C C . VAL B 1 208 ? 26.859 3.533 2.08 1 96.31 208 VAL B C 1
ATOM 3958 O O . VAL B 1 208 ? 27.812 4.316 2.059 1 96.31 208 VAL B O 1
ATOM 3961 N N . GLU B 1 209 ? 26.672 2.607 2.975 1 94.88 209 GLU B N 1
ATOM 3962 C CA . GLU B 1 209 ? 27.672 2.404 4.027 1 94.88 209 GLU B CA 1
ATOM 3963 C C . GLU B 1 209 ? 29.016 2.014 3.443 1 94.88 209 GLU B C 1
ATOM 3965 O O . GLU B 1 209 ? 30.062 2.543 3.855 1 94.88 209 GLU B O 1
ATOM 3970 N N . ALA B 1 210 ? 29.062 1.146 2.533 1 94.94 210 ALA B N 1
ATOM 3971 C CA . ALA B 1 210 ? 30.281 0.659 1.898 1 94.94 210 ALA B CA 1
ATOM 3972 C C . ALA B 1 210 ? 31.031 1.794 1.203 1 94.94 210 ALA B C 1
ATOM 3974 O O . ALA B 1 210 ? 32.25 1.743 1.059 1 94.94 210 ALA B O 1
ATOM 3975 N N . ARG B 1 211 ? 30.312 2.824 0.838 1 95.5 211 ARG B N 1
ATOM 3976 C CA . ARG B 1 211 ? 30.906 3.924 0.08 1 95.5 211 ARG B CA 1
ATOM 3977 C C . ARG B 1 211 ? 30.984 5.188 0.928 1 95.5 211 ARG B C 1
ATOM 3979 O O . ARG B 1 211 ? 31.391 6.242 0.435 1 95.5 211 ARG B O 1
ATOM 3986 N N . ARG B 1 212 ? 30.531 5.129 2.137 1 96.19 212 ARG B N 1
ATOM 3987 C CA . ARG B 1 212 ? 30.578 6.219 3.105 1 96.19 212 ARG B CA 1
ATOM 3988 C C . ARG B 1 212 ? 29.844 7.445 2.582 1 96.19 212 ARG B C 1
ATOM 3990 O O . ARG B 1 212 ? 30.344 8.562 2.654 1 96.19 212 ARG B O 1
ATOM 3997 N N . LEU B 1 213 ? 28.75 7.188 1.97 1 96.5 213 LEU B N 1
ATOM 3998 C CA . LEU B 1 213 ? 27.891 8.266 1.486 1 96.5 213 LEU B CA 1
ATOM 3999 C C . LEU B 1 213 ? 26.891 8.68 2.559 1 96.5 213 LEU B C 1
ATOM 4001 O O . LEU B 1 213 ? 26.672 7.953 3.527 1 96.5 213 LEU B O 1
ATOM 4005 N N . GLN B 1 214 ? 26.375 9.875 2.375 1 94.56 214 GLN B N 1
ATOM 4006 C CA . GLN B 1 214 ? 25.391 10.422 3.314 1 94.56 214 GLN B CA 1
ATOM 4007 C C . GLN B 1 214 ? 24.109 10.828 2.6 1 94.56 214 GLN B C 1
ATOM 4009 O O . GLN B 1 214 ? 23.953 11.984 2.193 1 94.56 214 GLN B O 1
ATOM 4014 N N . PRO B 1 215 ? 23.203 9.938 2.576 1 95.44 215 PRO B N 1
ATOM 4015 C CA . PRO B 1 215 ? 21.938 10.266 1.897 1 95.44 215 PRO B CA 1
ATOM 4016 C C . PRO B 1 215 ? 21.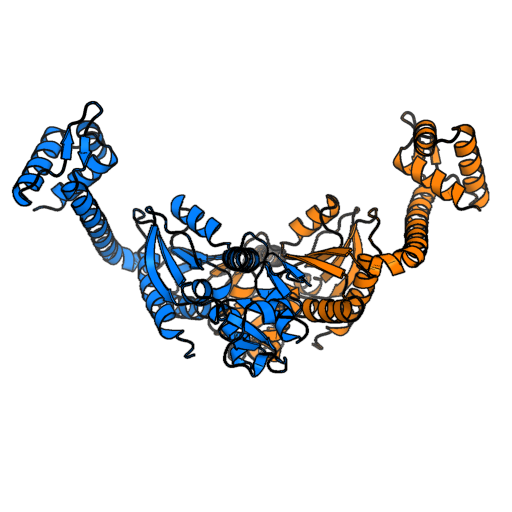094 11.258 2.678 1 95.44 215 PRO B C 1
ATOM 4018 O O . PRO B 1 215 ? 21.172 11.32 3.908 1 95.44 215 PRO B O 1
ATOM 4021 N N . ASP B 1 216 ? 20.375 12.047 1.952 1 93.56 216 ASP B N 1
ATOM 4022 C CA . ASP B 1 216 ? 19.391 12.969 2.498 1 93.56 216 ASP B CA 1
ATOM 4023 C C . ASP B 1 216 ? 17.969 12.508 2.174 1 93.56 216 ASP B C 1
ATOM 4025 O O . ASP B 1 216 ? 17.594 12.406 1.003 1 93.56 216 ASP B O 1
ATOM 4029 N N . TYR B 1 217 ? 17.172 12.336 3.221 1 94.06 217 TYR B N 1
ATOM 4030 C CA . TYR B 1 217 ? 15.844 11.781 3.031 1 94.06 217 TYR B CA 1
ATOM 4031 C C . TYR B 1 217 ? 14.773 12.852 3.209 1 94.06 217 TYR B C 1
ATOM 4033 O O . TYR B 1 217 ? 14.781 13.578 4.203 1 94.06 217 TYR B O 1
ATOM 4041 N N . VAL B 1 218 ? 13.891 12.914 2.285 1 95.56 218 VAL B N 1
ATOM 4042 C CA . VAL B 1 218 ? 12.727 13.781 2.43 1 95.56 218 VAL B CA 1
ATOM 4043 C C . VAL B 1 218 ? 11.586 13.008 3.092 1 95.56 218 VAL B C 1
ATOM 4045 O O . VAL B 1 218 ? 10.82 13.578 3.875 1 95.56 218 VAL B O 1
ATOM 4048 N N . VAL B 1 219 ? 11.453 11.734 2.674 1 96.06 219 VAL B N 1
ATOM 4049 C CA . VAL B 1 219 ? 10.375 10.914 3.203 1 96.06 219 VAL B CA 1
ATOM 4050 C C . VAL B 1 219 ? 10.883 9.492 3.455 1 96.06 219 VAL B C 1
ATOM 4052 O O . VAL B 1 219 ? 11.633 8.945 2.645 1 96.06 219 VAL B O 1
ATOM 4055 N N . GLU B 1 220 ? 10.516 8.945 4.543 1 94.44 220 GLU B N 1
ATOM 4056 C CA . GLU B 1 220 ? 10.594 7.52 4.844 1 94.44 220 GLU B CA 1
ATOM 4057 C C . GLU B 1 220 ? 9.219 6.945 5.152 1 94.44 220 GLU B C 1
ATOM 4059 O O . GLU B 1 220 ? 8.414 7.574 5.852 1 94.44 220 GLU B O 1
ATOM 4064 N N . THR B 1 221 ? 8.961 5.805 4.574 1 94.88 221 THR B N 1
ATOM 4065 C CA . THR B 1 221 ? 7.594 5.305 4.637 1 94.88 221 THR B CA 1
ATOM 4066 C C . THR B 1 221 ? 7.574 3.779 4.688 1 94.88 221 THR B C 1
ATOM 4068 O O . THR B 1 221 ? 8.609 3.135 4.492 1 94.88 221 THR B O 1
ATOM 4071 N N . ASN B 1 222 ? 6.359 3.18 4.938 1 89.19 222 ASN B N 1
ATOM 4072 C CA . ASN B 1 222 ? 6.223 1.729 4.996 1 89.19 222 ASN B CA 1
ATOM 4073 C C . ASN B 1 222 ? 5.609 1.172 3.713 1 89.19 222 ASN B C 1
ATOM 4075 O O . ASN B 1 222 ? 4.977 0.116 3.73 1 89.19 222 ASN B O 1
ATOM 4079 N N . ASN B 1 223 ? 5.699 1.869 2.682 1 89.12 223 ASN B N 1
ATOM 4080 C CA . ASN B 1 223 ? 5.199 1.447 1.376 1 89.12 223 ASN B CA 1
ATOM 4081 C C . ASN B 1 223 ? 6.129 1.894 0.251 1 89.12 223 ASN B C 1
ATOM 4083 O O . ASN B 1 223 ? 7.09 2.627 0.488 1 89.12 223 ASN B O 1
ATOM 4087 N N . ILE B 1 224 ? 5.867 1.435 -0.926 1 90.88 224 ILE B N 1
ATOM 4088 C CA . ILE B 1 224 ? 6.707 1.845 -2.047 1 90.88 224 ILE B CA 1
ATOM 4089 C C . ILE B 1 224 ? 5.922 2.785 -2.959 1 90.88 224 ILE B C 1
ATOM 4091 O O . ILE B 1 224 ? 6.496 3.42 -3.848 1 90.88 224 ILE B O 1
ATOM 4095 N N . GLU B 1 225 ? 4.652 2.92 -2.664 1 90.56 225 GLU B N 1
ATOM 4096 C CA . GLU B 1 225 ? 3.797 3.764 -3.49 1 90.56 225 GLU B CA 1
ATOM 4097 C C . GLU B 1 225 ? 4.137 5.242 -3.311 1 90.56 225 GLU B C 1
ATOM 4099 O O . GLU B 1 225 ? 4.285 5.973 -4.289 1 90.56 225 GLU B O 1
ATOM 4104 N N . LEU B 1 226 ? 4.234 5.625 -2.092 1 93.94 226 LEU B N 1
ATOM 4105 C CA . LEU B 1 226 ? 4.473 7.039 -1.826 1 93.94 226 LEU B CA 1
ATOM 4106 C C . LEU B 1 226 ? 5.812 7.48 -2.404 1 93.94 226 LEU B C 1
ATOM 4108 O O . LEU B 1 226 ? 5.895 8.516 -3.066 1 93.94 226 LEU B O 1
ATOM 4112 N N . PRO B 1 227 ? 6.871 6.719 -2.18 1 96.25 227 PRO B N 1
ATOM 4113 C CA . PRO B 1 227 ? 8.148 7.125 -2.768 1 96.25 227 PRO B CA 1
ATOM 4114 C C . PRO B 1 227 ? 8.07 7.305 -4.281 1 96.25 227 PRO B C 1
ATOM 4116 O O . PRO B 1 227 ? 8.641 8.25 -4.824 1 96.25 227 PRO B O 1
ATOM 4119 N N . ARG B 1 228 ? 7.371 6.445 -4.93 1 94.88 228 ARG B N 1
ATOM 4120 C CA . ARG B 1 228 ? 7.227 6.57 -6.375 1 94.88 228 ARG B CA 1
ATOM 4121 C C . ARG B 1 228 ? 6.465 7.84 -6.742 1 94.88 228 ARG B C 1
ATOM 4123 O O . ARG B 1 228 ? 6.848 8.555 -7.672 1 94.88 228 ARG B O 1
ATOM 4130 N N . ALA B 1 229 ? 5.43 8.062 -6.023 1 93.56 229 ALA B N 1
ATOM 4131 C CA . ALA B 1 229 ? 4.633 9.266 -6.273 1 93.56 229 ALA B CA 1
ATOM 4132 C C . ALA B 1 229 ? 5.441 10.531 -6.004 1 93.56 229 ALA B C 1
ATOM 4134 O O . ALA B 1 229 ? 5.332 11.508 -6.742 1 93.56 229 ALA B O 1
ATOM 4135 N N . MET B 1 230 ? 6.195 10.492 -4.965 1 96.12 230 MET B N 1
ATOM 4136 C CA . MET B 1 230 ? 7.07 11.617 -4.633 1 96.12 230 MET B CA 1
ATOM 4137 C C . MET B 1 230 ? 8.078 11.867 -5.746 1 96.12 230 MET B C 1
ATOM 4139 O O . MET B 1 230 ? 8.297 13.008 -6.148 1 96.12 230 MET B O 1
ATOM 4143 N N . ALA B 1 231 ? 8.688 10.836 -6.25 1 97.44 231 ALA B N 1
ATOM 4144 C CA . ALA B 1 231 ? 9.664 10.969 -7.328 1 97.44 231 ALA B CA 1
ATOM 4145 C C . ALA B 1 231 ? 9.031 11.57 -8.578 1 97.44 231 ALA B C 1
ATOM 4147 O O . ALA B 1 231 ? 9.664 12.367 -9.281 1 97.44 231 ALA B O 1
ATOM 4148 N N . ALA B 1 232 ? 7.832 11.227 -8.82 1 95 232 ALA B N 1
ATOM 4149 C CA . ALA B 1 232 ? 7.121 11.688 -10.008 1 95 232 ALA B CA 1
ATOM 4150 C C . ALA B 1 232 ? 6.898 13.195 -9.961 1 95 232 ALA B C 1
ATOM 4152 O O . ALA B 1 232 ? 6.672 13.836 -10.992 1 95 232 ALA B O 1
ATOM 4153 N N . THR B 1 233 ? 6.898 13.75 -8.781 1 93.38 233 THR B N 1
ATOM 4154 C CA . THR B 1 233 ? 6.746 15.195 -8.664 1 93.38 233 THR B CA 1
ATOM 4155 C C . THR B 1 233 ? 7.969 15.922 -9.211 1 93.38 233 THR B C 1
ATOM 4157 O O . THR B 1 233 ? 7.926 17.125 -9.469 1 93.38 233 THR B O 1
ATOM 4160 N N . GLY B 1 234 ? 9.102 15.219 -9.266 1 95.31 234 GLY B N 1
ATOM 4161 C CA . GLY B 1 234 ? 10.328 15.789 -9.797 1 95.31 234 GLY B CA 1
ATOM 4162 C C . GLY B 1 234 ? 11.227 16.375 -8.727 1 95.31 234 GLY B C 1
ATOM 4163 O O . GLY B 1 234 ? 12.328 16.859 -9.023 1 95.31 234 GLY B O 1
ATOM 4164 N N . ASN B 1 235 ? 10.883 16.203 -7.465 1 93.25 235 ASN B N 1
ATOM 4165 C CA . ASN B 1 235 ? 11.586 16.906 -6.398 1 93.25 235 ASN B CA 1
ATOM 4166 C C . ASN B 1 235 ? 12.516 15.969 -5.625 1 93.25 235 ASN B C 1
ATOM 4168 O O . ASN B 1 235 ? 13.273 16.422 -4.766 1 93.25 235 ASN B O 1
ATOM 4172 N N . CYS B 1 236 ? 12.398 14.719 -5.945 1 97 236 CYS B N 1
ATOM 4173 C CA . CYS B 1 236 ? 13.258 13.758 -5.266 1 97 236 CYS B CA 1
ATOM 4174 C C . CYS B 1 236 ? 13.461 12.508 -6.117 1 97 236 CYS B C 1
ATOM 4176 O O . CYS B 1 236 ? 12.945 12.422 -7.23 1 97 236 CYS B O 1
ATOM 4178 N N . VAL B 1 237 ? 14.312 11.656 -5.574 1 97.75 237 VAL B N 1
ATOM 4179 C CA . VAL B 1 237 ? 14.672 10.406 -6.238 1 97.75 237 VAL B CA 1
ATOM 4180 C C . VAL B 1 237 ? 14.25 9.219 -5.371 1 97.75 237 VAL B C 1
ATOM 4182 O O . VAL B 1 237 ? 14.25 9.312 -4.141 1 97.75 237 VAL B O 1
ATOM 4185 N N . THR B 1 238 ? 13.773 8.203 -6.023 1 98.06 238 THR B N 1
ATOM 4186 C CA . THR B 1 238 ? 13.555 6.949 -5.32 1 98.06 238 THR B CA 1
ATOM 4187 C C . THR B 1 238 ? 14.18 5.785 -6.082 1 98.06 238 THR B C 1
ATOM 4189 O O . THR B 1 238 ? 14.812 5.984 -7.121 1 98.06 238 THR B O 1
ATOM 4192 N N . LEU B 1 239 ? 14.164 4.652 -5.441 1 97.25 239 LEU B N 1
ATOM 4193 C CA . LEU B 1 239 ? 14.719 3.434 -6.02 1 97.25 239 LEU B CA 1
ATOM 4194 C C . LEU B 1 239 ? 13.688 2.311 -6.02 1 97.25 239 LEU B C 1
ATOM 4196 O O . LEU B 1 239 ? 12.789 2.283 -5.172 1 97.25 239 LEU B O 1
ATOM 4200 N N . GLY B 1 240 ? 13.891 1.424 -6.977 1 94.81 240 GLY B N 1
ATOM 4201 C CA . GLY B 1 240 ? 13.039 0.247 -7.043 1 94.81 240 GLY B CA 1
ATOM 4202 C C . GLY B 1 240 ? 13.133 -0.487 -8.367 1 94.81 240 GLY B C 1
ATOM 4203 O O . GLY B 1 240 ? 13.734 0.017 -9.32 1 94.81 240 GLY B O 1
ATOM 4204 N N . PRO B 1 241 ? 12.547 -1.627 -8.383 1 92.31 241 PRO B N 1
ATOM 4205 C CA . PRO B 1 241 ? 12.508 -2.348 -9.656 1 92.31 241 PRO B CA 1
ATOM 4206 C C . PRO B 1 241 ? 11.531 -1.73 -10.648 1 92.31 241 PRO B C 1
ATOM 4208 O O . PRO B 1 241 ? 10.594 -1.037 -10.25 1 92.31 241 PRO B O 1
ATOM 4211 N N . VAL B 1 242 ? 11.758 -2.023 -11.891 1 90.62 242 VAL B N 1
ATOM 4212 C CA . VAL B 1 242 ? 10.906 -1.515 -12.961 1 90.62 242 VAL B CA 1
ATOM 4213 C C . VAL B 1 242 ? 9.477 -2.025 -12.766 1 90.62 242 VAL B C 1
ATOM 4215 O O . VAL B 1 242 ? 8.516 -1.285 -12.977 1 90.62 242 VAL B O 1
ATOM 4218 N N . LEU B 1 243 ? 9.336 -3.188 -12.305 1 85.88 243 LEU B N 1
ATOM 4219 C CA . LEU B 1 243 ? 8.023 -3.805 -12.141 1 85.88 243 LEU B CA 1
ATOM 4220 C C . LEU B 1 243 ? 7.164 -3.004 -11.172 1 85.88 243 LEU B C 1
ATOM 4222 O O . LEU B 1 243 ? 5.945 -2.92 -11.336 1 85.88 243 LEU B O 1
ATOM 4226 N N . ALA B 1 244 ? 7.789 -2.484 -10.211 1 89.06 244 ALA B N 1
ATOM 4227 C CA . ALA B 1 244 ? 7.055 -1.752 -9.188 1 89.06 244 ALA B CA 1
ATOM 4228 C C . ALA B 1 244 ? 6.609 -0.387 -9.703 1 89.06 244 ALA B C 1
ATOM 4230 O O . ALA B 1 244 ? 5.688 0.219 -9.148 1 89.06 244 ALA B O 1
ATOM 4231 N N . ALA B 1 245 ? 7.23 0.073 -10.688 1 92.06 245 ALA B N 1
ATOM 4232 C CA . ALA B 1 245 ? 6.934 1.398 -11.227 1 92.06 245 ALA B CA 1
ATOM 4233 C C . ALA B 1 245 ? 6.395 1.306 -12.656 1 92.06 245 ALA B C 1
ATOM 4235 O O . ALA B 1 245 ? 6.402 2.293 -13.391 1 92.06 245 ALA B O 1
ATOM 4236 N N . PHE B 1 246 ? 5.93 0.222 -12.992 1 85.88 246 PHE B N 1
ATOM 4237 C CA . PHE B 1 246 ? 5.57 -0.083 -14.367 1 85.88 246 PHE B CA 1
ATOM 4238 C C . PHE B 1 246 ? 4.57 0.933 -14.906 1 85.88 246 PHE B C 1
ATOM 4240 O O . PHE B 1 246 ? 4.766 1.499 -15.984 1 85.88 246 PHE B O 1
ATOM 4247 N N . ARG B 1 247 ? 3.572 1.198 -14.203 1 82.75 247 ARG B N 1
ATOM 4248 C CA . ARG B 1 247 ? 2.504 2.078 -14.664 1 82.75 247 ARG B CA 1
ATOM 4249 C C . ARG B 1 247 ? 3.006 3.508 -14.836 1 82.75 247 ARG B C 1
ATOM 4251 O O . ARG B 1 247 ? 2.701 4.164 -15.836 1 82.75 247 ARG B O 1
ATOM 4258 N N . GLU B 1 248 ? 3.697 3.943 -13.891 1 89.81 248 GLU B N 1
ATOM 4259 C CA . GLU B 1 248 ? 4.23 5.301 -13.953 1 89.81 248 GLU B CA 1
ATOM 4260 C C . GLU B 1 248 ? 5.199 5.461 -15.117 1 89.81 248 GLU B C 1
ATOM 4262 O O . GLU B 1 248 ? 5.266 6.527 -15.734 1 89.81 248 GLU B O 1
ATOM 4267 N N . ILE B 1 249 ? 5.93 4.434 -15.406 1 91.31 249 ILE B N 1
ATOM 4268 C CA . ILE B 1 249 ? 6.879 4.461 -16.516 1 91.31 249 ILE B CA 1
ATOM 4269 C C . ILE B 1 249 ? 6.121 4.461 -17.844 1 91.31 249 ILE B C 1
ATOM 4271 O O . ILE B 1 249 ? 6.426 5.25 -18.734 1 91.31 249 ILE B O 1
ATOM 4275 N N . GLN B 1 250 ? 5.145 3.674 -17.906 1 84.56 250 GLN B N 1
ATOM 4276 C CA . GLN B 1 250 ? 4.344 3.594 -19.125 1 84.56 250 GLN B CA 1
ATOM 4277 C C . GLN B 1 250 ? 3.633 4.914 -19.391 1 84.56 250 GLN B C 1
ATOM 4279 O O . GLN B 1 250 ? 3.457 5.297 -20.562 1 84.56 250 GLN B O 1
ATOM 4284 N N . MET B 1 251 ? 3.377 5.621 -18.406 1 84.69 251 MET B N 1
ATOM 4285 C CA . MET B 1 251 ? 2.639 6.875 -18.516 1 84.69 251 MET B CA 1
ATOM 4286 C C . MET B 1 251 ? 3.588 8.047 -18.734 1 84.69 251 MET B C 1
ATOM 4288 O O . MET B 1 251 ? 3.148 9.188 -18.875 1 84.69 251 MET B O 1
ATOM 4292 N N . GLY B 1 252 ? 4.801 7.781 -18.656 1 91.31 252 GLY B N 1
ATOM 4293 C CA . GLY B 1 252 ? 5.793 8.82 -18.891 1 91.31 252 GLY B CA 1
ATOM 4294 C C . GLY B 1 252 ? 6.016 9.711 -17.688 1 91.31 252 GLY B C 1
ATOM 4295 O O . GLY B 1 252 ? 6.465 10.852 -17.828 1 91.31 252 GLY B O 1
ATOM 4296 N N . LEU B 1 253 ? 5.695 9.258 -16.547 1 92.31 253 LEU B N 1
ATOM 4297 C CA . LEU B 1 253 ? 5.879 10.047 -15.336 1 92.31 253 LEU B CA 1
ATOM 4298 C C . LEU B 1 253 ? 7.258 9.797 -14.727 1 92.31 253 LEU B C 1
ATOM 4300 O O . LEU B 1 253 ? 7.844 10.688 -14.117 1 92.31 253 LEU B O 1
ATOM 4304 N N . LEU B 1 254 ? 7.68 8.547 -14.883 1 96.38 254 LEU B N 1
ATOM 4305 C CA . LEU B 1 254 ? 8.969 8.141 -14.336 1 96.38 254 LEU B CA 1
ATOM 4306 C C . LEU B 1 254 ? 9.836 7.48 -15.406 1 96.38 254 LEU B C 1
ATOM 4308 O O . LEU B 1 254 ? 9.32 6.926 -16.375 1 96.38 254 LEU B O 1
ATOM 4312 N N . VAL B 1 255 ? 11.086 7.574 -15.211 1 97.69 255 VAL B N 1
ATOM 4313 C CA . VAL B 1 255 ? 12.062 6.793 -15.969 1 97.69 255 VAL B CA 1
ATOM 4314 C C . VAL B 1 255 ? 12.922 5.977 -15.008 1 97.69 255 VAL B C 1
ATOM 4316 O O . VAL B 1 255 ? 13.203 6.41 -13.891 1 97.69 255 VAL B O 1
ATOM 4319 N N . ALA B 1 256 ? 13.234 4.828 -15.453 1 97.5 256 ALA B N 1
ATOM 4320 C CA . ALA B 1 256 ? 14.102 3.934 -14.688 1 97.5 256 ALA B CA 1
ATOM 4321 C C . ALA B 1 256 ? 15.516 3.916 -15.266 1 97.5 256 ALA B C 1
ATOM 4323 O O . ALA B 1 256 ? 15.703 3.633 -16.453 1 97.5 256 ALA B O 1
ATOM 4324 N N . ILE B 1 257 ? 16.5 4.188 -14.391 1 98 257 ILE B N 1
ATOM 4325 C CA . ILE B 1 257 ? 17.891 4.273 -14.828 1 98 257 ILE B CA 1
ATOM 4326 C C . ILE B 1 257 ? 18.734 3.262 -14.062 1 98 257 ILE B C 1
ATOM 4328 O O . ILE B 1 257 ? 18.703 3.223 -12.828 1 98 257 ILE B O 1
ATOM 4332 N N . PRO B 1 258 ? 19.531 2.492 -14.781 1 97.31 258 PRO B N 1
ATOM 4333 C CA . PRO B 1 258 ? 20.422 1.556 -14.086 1 97.31 258 PRO B CA 1
ATOM 4334 C C . PRO B 1 258 ? 21.406 2.258 -13.148 1 97.31 258 PRO B C 1
ATOM 4336 O O . PRO B 1 258 ? 21.906 3.338 -13.477 1 97.31 258 PRO B O 1
ATOM 4339 N N . ILE B 1 259 ? 21.594 1.616 -12.016 1 97.69 259 ILE B N 1
ATOM 4340 C CA . ILE B 1 259 ? 22.547 2.131 -11.031 1 97.69 259 ILE B CA 1
ATOM 4341 C C . ILE B 1 259 ? 23.844 1.327 -11.109 1 97.69 259 ILE B C 1
ATOM 4343 O O . ILE B 1 259 ? 23.828 0.094 -11.117 1 97.69 259 ILE B O 1
ATOM 4347 N N . ASP B 1 260 ? 24.891 2.018 -11.055 1 95.62 260 ASP B N 1
ATOM 4348 C CA . ASP B 1 260 ? 26.188 1.376 -11.18 1 95.62 260 ASP B CA 1
ATOM 4349 C C . ASP B 1 260 ? 26.625 0.77 -9.852 1 95.62 260 ASP B C 1
ATOM 4351 O O . ASP B 1 260 ? 27.625 1.202 -9.258 1 95.62 260 ASP B O 1
ATOM 4355 N N . VAL B 1 261 ? 25.906 -0.165 -9.391 1 95.75 261 VAL B N 1
ATOM 4356 C CA . VAL B 1 261 ? 26.188 -0.967 -8.203 1 95.75 261 VAL B CA 1
ATOM 4357 C C . VAL B 1 261 ? 25.938 -2.443 -8.508 1 95.75 261 VAL B C 1
ATOM 4359 O O . VAL B 1 261 ? 24.797 -2.859 -8.711 1 95.75 261 VAL B O 1
ATOM 4362 N N . PRO B 1 262 ? 26.922 -3.225 -8.5 1 93.31 262 PRO B N 1
ATOM 4363 C CA . PRO B 1 262 ? 26.797 -4.625 -8.914 1 93.31 262 PRO B CA 1
ATOM 4364 C C . PRO B 1 262 ? 25.719 -5.375 -8.141 1 93.31 262 PRO B C 1
ATOM 4366 O O . PRO B 1 262 ? 24.938 -6.129 -8.734 1 93.31 262 PRO B O 1
ATOM 4369 N N . THR B 1 263 ? 25.609 -5.195 -6.875 1 91.94 263 THR B N 1
ATOM 4370 C CA . THR B 1 263 ? 24.656 -5.914 -6.055 1 91.94 263 THR B CA 1
ATOM 4371 C C . THR B 1 263 ? 23.219 -5.535 -6.441 1 91.94 263 THR B C 1
ATOM 4373 O O . THR B 1 263 ? 22.281 -6.309 -6.23 1 91.94 263 THR B O 1
ATOM 4376 N N . PHE B 1 264 ? 23.016 -4.32 -6.961 1 94.94 264 PHE B N 1
ATOM 4377 C CA . PHE B 1 264 ? 21.703 -3.861 -7.383 1 94.94 264 PHE B CA 1
ATOM 4378 C C . PHE B 1 264 ? 21.266 -4.574 -8.656 1 94.94 264 PHE B C 1
ATOM 4380 O O . PHE B 1 264 ? 20.062 -4.762 -8.883 1 94.94 264 PHE B O 1
ATOM 4387 N N . LEU B 1 265 ? 22.188 -4.969 -9.414 1 90.38 265 LEU B N 1
ATOM 4388 C CA . LEU B 1 265 ? 21.938 -5.613 -10.695 1 90.38 265 LEU B CA 1
ATOM 4389 C C . LEU B 1 265 ? 21.609 -7.094 -10.5 1 90.38 265 LEU B C 1
ATOM 4391 O O . LEU B 1 265 ? 21.016 -7.723 -11.375 1 90.38 265 LEU B O 1
ATOM 4395 N N . MET B 1 266 ? 21.938 -7.625 -9.375 1 89.56 266 MET B N 1
ATOM 4396 C CA . MET B 1 266 ? 21.828 -9.062 -9.141 1 89.56 266 MET B CA 1
ATOM 4397 C C . MET B 1 266 ? 20.531 -9.406 -8.414 1 89.56 266 MET B C 1
ATOM 4399 O O . MET B 1 266 ? 20.25 -10.578 -8.156 1 89.56 266 MET B O 1
ATOM 4403 N N . VAL B 1 267 ? 19.75 -8.438 -8.164 1 92.56 267 VAL B N 1
ATOM 4404 C CA . VAL B 1 267 ? 18.516 -8.648 -7.402 1 92.56 267 VAL B CA 1
ATOM 4405 C C . VAL B 1 267 ? 17.5 -9.406 -8.258 1 92.56 267 VAL B C 1
ATOM 4407 O O . VAL B 1 267 ? 17.453 -9.227 -9.477 1 92.56 267 VAL B O 1
ATOM 4410 N N . ARG B 1 268 ? 16.75 -10.219 -7.527 1 90.25 268 ARG B N 1
ATOM 4411 C CA . ARG B 1 268 ? 15.773 -11.055 -8.219 1 90.25 268 ARG B CA 1
ATOM 4412 C C . ARG B 1 268 ? 14.414 -10.992 -7.523 1 90.25 268 ARG B C 1
ATOM 4414 O O . ARG B 1 268 ? 14.336 -10.773 -6.312 1 90.25 268 ARG B O 1
ATOM 4421 N N . SER B 1 269 ? 13.367 -11.102 -8.289 1 91.75 269 SER B N 1
ATOM 4422 C CA . SER B 1 269 ? 12.031 -11.422 -7.801 1 91.75 269 SER B CA 1
ATOM 4423 C C . SER B 1 269 ? 11.719 -12.906 -7.984 1 91.75 269 SER B C 1
ATOM 4425 O O . SER B 1 269 ? 12.094 -13.508 -8.992 1 91.75 269 SER B O 1
ATOM 4427 N N . SER B 1 270 ? 11.055 -13.438 -6.938 1 93 270 SER B N 1
ATOM 4428 C CA . SER B 1 270 ? 10.844 -14.883 -6.98 1 93 270 SER B CA 1
ATOM 4429 C C . SER B 1 270 ? 9.43 -15.25 -6.555 1 93 270 SER B C 1
ATOM 4431 O O . SER B 1 270 ? 8.844 -14.586 -5.703 1 93 270 SER B O 1
ATOM 4433 N N . VAL B 1 271 ? 8.914 -16.219 -7.172 1 94.94 271 VAL B N 1
ATOM 4434 C CA . VAL B 1 271 ? 7.742 -16.938 -6.68 1 94.94 271 VAL B CA 1
ATOM 4435 C C . VAL B 1 271 ? 8.18 -18.172 -5.887 1 94.94 271 VAL B C 1
ATOM 4437 O O . VAL B 1 271 ? 8.922 -19.016 -6.395 1 94.94 271 VAL B O 1
ATOM 4440 N N . CYS B 1 272 ? 7.727 -18.203 -4.645 1 96.12 272 CYS B N 1
ATOM 4441 C CA . CYS B 1 272 ? 8.172 -19.25 -3.742 1 96.12 272 CYS B CA 1
ATOM 4442 C C . CYS B 1 272 ? 6.992 -20.031 -3.172 1 96.12 272 CYS B C 1
ATOM 4444 O O . CYS B 1 272 ? 5.902 -19.469 -3.008 1 96.12 272 CYS B O 1
ATOM 4446 N N . VAL B 1 273 ? 7.246 -21.25 -2.891 1 95.81 273 VAL B N 1
ATOM 4447 C CA . VAL B 1 273 ? 6.309 -22.109 -2.164 1 95.81 273 VAL B CA 1
ATOM 4448 C C . VAL B 1 273 ? 7.066 -22.938 -1.131 1 95.81 273 VAL B C 1
ATOM 4450 O O . VAL B 1 273 ? 8.297 -23.047 -1.183 1 95.81 273 VAL B O 1
ATOM 4453 N N . HIS B 1 274 ? 6.285 -23.375 -0.118 1 94.38 274 HIS B N 1
ATOM 4454 C CA . HIS B 1 274 ? 6.898 -24.328 0.806 1 94.38 274 HIS B CA 1
ATOM 4455 C C . HIS B 1 274 ? 7.199 -25.641 0.117 1 94.38 274 HIS B C 1
ATOM 4457 O O . HIS B 1 274 ? 6.344 -26.203 -0.576 1 94.38 274 HIS B O 1
ATOM 4463 N N . ARG B 1 275 ? 8.375 -26.156 0.356 1 90.94 275 ARG B N 1
ATOM 4464 C CA . ARG B 1 275 ? 8.844 -27.344 -0.348 1 90.94 275 ARG B CA 1
ATOM 4465 C C . ARG B 1 275 ? 7.973 -28.547 -0.016 1 90.94 275 ARG B C 1
ATOM 4467 O O . ARG B 1 275 ? 7.719 -29.391 -0.876 1 90.94 275 ARG B O 1
ATOM 4474 N N . ASP B 1 276 ? 7.512 -28.547 1.237 1 86.19 276 ASP B N 1
ATOM 4475 C CA . ASP B 1 276 ? 6.84 -29.75 1.717 1 86.19 276 ASP B CA 1
ATOM 4476 C C . ASP B 1 276 ? 5.324 -29.562 1.744 1 86.19 276 ASP B C 1
ATOM 4478 O O . ASP B 1 276 ? 4.586 -30.484 2.105 1 86.19 276 ASP B O 1
ATOM 4482 N N . ARG B 1 277 ? 4.895 -28.406 1.425 1 82.94 277 ARG B N 1
ATOM 4483 C CA . ARG B 1 277 ? 3.461 -28.156 1.48 1 82.94 277 ARG B CA 1
ATOM 4484 C C . ARG B 1 277 ? 2.764 -28.656 0.223 1 82.94 277 ARG B C 1
ATOM 4486 O O . ARG B 1 277 ? 3.207 -28.391 -0.894 1 82.94 277 ARG B O 1
ATOM 4493 N N . LYS B 1 278 ? 1.757 -29.453 0.502 1 81 278 LYS B N 1
ATOM 4494 C CA . LYS B 1 278 ? 0.908 -29.859 -0.616 1 81 278 LYS B CA 1
ATOM 4495 C C . LYS B 1 278 ? -0.034 -28.719 -1.021 1 81 278 LYS B C 1
ATOM 4497 O O . LYS B 1 278 ? -0.913 -28.328 -0.249 1 81 278 LYS B O 1
ATOM 4502 N N . LEU B 1 279 ? 0.107 -28.266 -2.24 1 87.25 279 LEU B N 1
ATOM 4503 C CA . LEU B 1 279 ? -0.72 -27.172 -2.73 1 87.25 279 LEU B CA 1
ATOM 4504 C C . LEU B 1 279 ? -2.029 -27.703 -3.311 1 87.25 279 LEU B C 1
ATOM 4506 O O . LEU B 1 279 ? -2.078 -28.812 -3.838 1 87.25 279 LEU B O 1
ATOM 4510 N N . SER B 1 280 ? -3.062 -26.922 -3.117 1 84.56 280 SER B N 1
ATOM 4511 C CA . SER B 1 280 ? -4.312 -27.219 -3.805 1 84.56 280 SER B CA 1
ATOM 4512 C C . SER B 1 280 ? -4.133 -27.188 -5.32 1 84.56 280 SER B C 1
ATOM 4514 O O . SER B 1 280 ? -3.146 -26.656 -5.82 1 84.56 280 SER B O 1
ATOM 4516 N N . PHE B 1 281 ? -5.035 -27.766 -6.004 1 82.5 281 PHE B N 1
ATOM 4517 C CA . PHE B 1 281 ? -5.008 -27.75 -7.461 1 82.5 281 PHE B CA 1
ATOM 4518 C C . PHE B 1 281 ? -5.07 -26.312 -7.98 1 82.5 281 PHE B C 1
ATOM 4520 O O . PHE B 1 281 ? -4.352 -25.953 -8.914 1 82.5 281 PHE B O 1
ATOM 4527 N N . ALA B 1 282 ? -5.934 -25.578 -7.371 1 89.44 282 ALA B N 1
ATOM 4528 C CA . ALA B 1 282 ? -6.078 -24.188 -7.766 1 89.44 282 ALA B CA 1
ATOM 4529 C C . ALA B 1 282 ? -4.754 -23.438 -7.633 1 89.44 282 ALA B C 1
ATOM 4531 O O . ALA B 1 282 ? -4.363 -22.688 -8.531 1 89.44 282 ALA B O 1
ATOM 4532 N N . ALA B 1 283 ? -4.035 -23.688 -6.566 1 92.5 283 ALA B N 1
ATOM 4533 C CA . ALA B 1 283 ? -2.75 -23.031 -6.336 1 92.5 283 ALA B CA 1
ATOM 4534 C C . ALA B 1 283 ? -1.717 -23.484 -7.367 1 92.5 283 ALA B C 1
ATOM 4536 O O . ALA B 1 283 ? -0.949 -22.656 -7.875 1 92.5 283 ALA B O 1
ATOM 4537 N N . HIS B 1 284 ? -1.727 -24.734 -7.699 1 88.81 284 HIS B N 1
ATOM 4538 C CA . HIS B 1 284 ? -0.8 -25.266 -8.688 1 88.81 284 HIS B CA 1
ATOM 4539 C C . HIS B 1 284 ? -1.048 -24.656 -10.062 1 88.81 284 HIS B C 1
ATOM 4541 O O . HIS B 1 284 ? -0.104 -24.266 -10.758 1 88.81 284 HIS B O 1
ATOM 4547 N N . GLU B 1 285 ? -2.277 -24.641 -10.43 1 88.62 285 GLU B N 1
ATOM 4548 C CA . GLU B 1 285 ? -2.621 -24.078 -11.734 1 88.62 285 GLU B CA 1
ATOM 4549 C C . GLU B 1 285 ? -2.293 -22.578 -11.781 1 88.62 285 GLU B C 1
ATOM 4551 O O . GLU B 1 285 ? -1.876 -22.078 -12.82 1 88.62 285 GLU B O 1
ATOM 4556 N N . PHE B 1 286 ? -2.498 -21.938 -10.656 1 94.5 286 PHE B N 1
ATOM 4557 C CA . PHE B 1 286 ? -2.201 -20.516 -10.617 1 94.5 286 PHE B CA 1
ATOM 4558 C C . PHE B 1 286 ? -0.706 -20.266 -10.773 1 94.5 286 PHE B C 1
ATOM 4560 O O . PHE B 1 286 ? -0.296 -19.297 -11.422 1 94.5 286 PHE B O 1
ATOM 4567 N N . ILE B 1 287 ? 0.141 -21.094 -10.219 1 93.81 287 ILE B N 1
ATOM 4568 C CA . ILE B 1 287 ? 1.593 -20.984 -10.312 1 93.81 287 ILE B CA 1
ATOM 4569 C C . ILE B 1 287 ? 2.018 -21.078 -11.781 1 93.81 287 ILE B C 1
ATOM 4571 O O . ILE B 1 287 ? 2.902 -20.344 -12.219 1 93.81 287 ILE B O 1
ATOM 4575 N N . LYS B 1 288 ? 1.429 -21.906 -12.547 1 88.81 288 LYS B N 1
ATOM 4576 C CA . LYS B 1 288 ? 1.733 -22.016 -13.969 1 88.81 288 LYS B CA 1
ATOM 4577 C C . LYS B 1 288 ? 1.476 -20.703 -14.695 1 88.81 288 LYS B C 1
ATOM 4579 O O . LYS B 1 288 ? 2.268 -20.281 -15.539 1 88.81 288 LYS B O 1
ATOM 4584 N N . MET B 1 289 ? 0.384 -20.109 -14.328 1 90.06 289 MET B N 1
ATOM 4585 C CA . MET B 1 289 ? 0.047 -18.828 -14.945 1 90.06 289 MET B CA 1
ATOM 4586 C C . MET B 1 289 ? 0.997 -17.734 -14.484 1 90.06 289 MET B C 1
ATOM 4588 O O . MET B 1 289 ? 1.354 -16.844 -15.266 1 90.06 289 MET B O 1
ATOM 4592 N N . LEU B 1 290 ? 1.322 -17.797 -13.18 1 91.38 290 LEU B N 1
ATOM 4593 C CA . LEU B 1 290 ? 2.273 -16.828 -12.656 1 91.38 290 LEU B CA 1
ATOM 4594 C C . LEU B 1 290 ? 3.602 -16.906 -13.398 1 91.38 290 LEU B C 1
ATOM 4596 O O . LEU B 1 290 ? 4.23 -15.883 -13.672 1 91.38 290 LEU B O 1
ATOM 4600 N N . ARG B 1 291 ? 4.004 -18.094 -13.719 1 87.81 291 ARG B N 1
ATOM 4601 C CA . ARG B 1 291 ? 5.246 -18.297 -14.453 1 87.81 291 ARG B CA 1
ATOM 4602 C C . ARG B 1 291 ? 5.215 -17.594 -15.797 1 87.81 291 ARG B C 1
ATOM 4604 O O . ARG B 1 291 ? 6.191 -16.953 -16.188 1 87.81 291 ARG B O 1
ATOM 4611 N N . MET B 1 292 ? 4.16 -17.609 -16.422 1 82.25 292 MET B N 1
ATOM 4612 C CA . MET B 1 292 ? 4.004 -16.953 -17.719 1 82.25 292 MET B CA 1
ATOM 4613 C C . MET B 1 292 ? 4.023 -15.438 -17.562 1 82.25 292 MET B C 1
ATOM 4615 O O . MET B 1 292 ? 4.617 -14.734 -18.375 1 82.25 292 MET B O 1
ATOM 4619 N N . GLY B 1 293 ? 3.338 -14.984 -16.516 1 80 293 GLY B N 1
ATOM 4620 C CA . GLY B 1 293 ? 3.312 -13.555 -16.25 1 80 293 GLY B CA 1
ATOM 4621 C C . GLY B 1 293 ? 4.684 -12.977 -15.938 1 80 293 GLY B C 1
ATOM 4622 O O . GLY B 1 293 ? 5.027 -11.891 -16.391 1 80 293 GLY B O 1
ATOM 4623 N N . PHE B 1 294 ? 5.391 -13.703 -15.094 1 80.12 294 PHE B N 1
ATOM 4624 C CA . PHE B 1 294 ? 6.734 -13.281 -14.727 1 80.12 294 PHE B CA 1
ATOM 4625 C C . PHE B 1 294 ? 7.656 -13.281 -15.938 1 80.12 294 PHE B C 1
ATOM 4627 O O . PHE B 1 294 ? 8.555 -12.445 -16.047 1 80.12 294 PHE B O 1
ATOM 4634 N N . SER B 1 295 ? 7.484 -14.148 -16.844 1 72.25 295 SER B N 1
ATOM 4635 C CA . SER B 1 295 ? 8.328 -14.258 -18.031 1 72.25 295 SER B CA 1
ATOM 4636 C C . SER B 1 295 ? 7.996 -13.172 -19.047 1 72.25 295 SER B C 1
ATOM 4638 O O . SER B 1 295 ? 8.883 -12.688 -19.75 1 72.25 295 SER B O 1
ATOM 4640 N N . GLN B 1 296 ? 6.715 -12.789 -19.188 1 62.28 296 GLN B N 1
ATOM 4641 C CA . GLN B 1 296 ? 6.254 -11.836 -20.188 1 62.28 296 GLN B CA 1
ATOM 4642 C C . GLN B 1 296 ? 6.5 -10.398 -19.734 1 62.28 296 GLN B C 1
ATOM 4644 O O . GLN B 1 296 ? 6.602 -9.492 -20.562 1 62.28 296 GLN B O 1
ATOM 4649 N N . SER B 1 297 ? 6.285 -10.195 -18.484 1 60.31 297 SER B N 1
ATOM 4650 C CA . SER B 1 297 ? 6.414 -8.82 -18.016 1 60.31 297 SER B CA 1
ATOM 4651 C C . SER B 1 297 ? 7.805 -8.266 -18.281 1 60.31 297 SER B C 1
ATOM 4653 O O . SER B 1 297 ? 8.195 -7.242 -17.719 1 60.31 297 SER B O 1
ATOM 4655 N N . GLY B 1 298 ? 8.664 -8.938 -19.125 1 51.03 298 GLY B N 1
ATOM 4656 C CA . GLY B 1 298 ? 9.922 -8.406 -19.594 1 51.03 298 GLY B CA 1
ATOM 4657 C C . GLY B 1 298 ? 9.828 -6.969 -20.062 1 51.03 298 GLY B C 1
ATOM 4658 O O . GLY B 1 298 ? 9.281 -6.699 -21.141 1 51.03 298 GLY B O 1
ATOM 4659 N N . ILE B 1 299 ? 9.438 -6.125 -19.125 1 44.09 299 ILE B N 1
ATOM 4660 C CA . ILE B 1 299 ? 9.656 -4.754 -19.562 1 44.09 299 ILE B CA 1
ATOM 4661 C C . ILE B 1 299 ? 10.977 -4.66 -20.328 1 44.09 299 ILE B C 1
ATOM 4663 O O . ILE B 1 299 ? 12.039 -4.996 -19.781 1 44.09 299 ILE B O 1
ATOM 4667 N N . ALA B 1 300 ? 10.969 -4.957 -21.609 1 36.19 300 ALA B N 1
ATOM 4668 C CA . ALA B 1 300 ? 12.094 -4.602 -22.469 1 36.19 300 ALA B CA 1
ATOM 4669 C C . ALA B 1 300 ? 12.82 -3.371 -21.953 1 36.19 300 ALA B C 1
ATOM 4671 O O . ALA B 1 300 ? 12.227 -2.307 -21.781 1 36.19 300 ALA B O 1
ATOM 4672 N N . ALA B 1 301 ? 13.758 -3.533 -21.109 1 31.95 301 ALA B N 1
ATOM 4673 C CA . ALA B 1 301 ? 14.766 -2.48 -21 1 31.95 301 ALA B CA 1
ATOM 4674 C C . ALA B 1 301 ? 15.234 -2.025 -22.375 1 31.95 301 ALA B C 1
ATOM 4676 O O . ALA B 1 301 ? 15.406 -2.846 -23.281 1 31.95 301 ALA B O 1
#

Organism: NCBI:txid2306993

pLDDT: mean 86.75, std 12.84, range [29.83, 98.44]

Solvent-accessible surface area (backbone atoms only — not comparable to full-atom values): 30851 Å² total; per-residue (Å²): 139,54,74,63,35,53,53,46,45,49,38,23,65,71,60,25,24,59,62,60,23,13,61,75,69,71,46,55,43,66,57,45,51,50,34,43,50,50,50,22,60,75,70,69,43,66,34,65,40,82,51,100,86,34,42,42,69,30,76,61,20,51,52,46,46,56,50,48,54,49,47,52,46,48,49,48,40,48,52,33,38,68,53,17,60,61,40,42,51,50,49,74,38,37,33,27,28,33,65,45,38,35,69,45,58,46,30,56,49,51,49,55,48,34,72,75,29,69,38,38,24,33,41,40,37,67,43,43,29,67,58,31,52,49,32,31,75,69,63,73,33,60,36,27,36,31,46,60,56,78,89,49,91,62,47,37,76,78,40,72,41,85,42,34,45,18,41,33,28,6,60,83,28,83,68,52,80,43,80,60,43,49,65,70,64,54,37,73,36,40,26,23,41,47,39,76,73,32,52,67,36,45,53,49,50,52,54,32,58,77,65,71,56,73,73,42,63,45,34,36,23,79,47,67,57,40,25,53,36,31,8,45,71,47,74,28,35,23,71,42,34,62,59,53,42,40,64,43,38,75,70,58,37,30,41,76,26,47,45,74,41,74,74,35,60,67,25,35,33,35,37,32,31,37,63,83,58,81,69,54,52,61,45,53,57,46,49,58,49,48,48,50,45,67,63,62,63,58,70,77,124,139,56,75,64,36,52,53,46,45,48,39,23,65,72,60,24,26,60,60,60,24,14,60,76,68,72,46,56,44,66,58,44,51,48,34,44,52,51,50,23,60,75,69,70,42,67,35,65,40,82,50,100,86,37,44,41,69,31,77,58,20,51,53,47,48,54,50,47,54,49,49,51,48,48,49,50,42,49,52,32,41,67,53,16,60,61,40,40,51,49,46,74,38,38,34,27,27,34,66,42,38,34,69,45,58,47,30,57,49,52,49,54,47,33,72,77,29,70,36,38,24,35,39,39,37,66,43,43,28,69,56,32,51,49,32,31,74,69,63,73,34,62,34,28,36,30,45,59,55,80,88,46,91,63,46,36,75,77,41,73,40,85,42,34,45,19,39,32,29,7,60,84,28,83,68,53,78,43,79,57,41,48,64,70,64,55,39,74,39,40,26,23,41,46,39,75,75,32,50,67,38,47,54,50,52,53,55,32,60,77,66,70,58,74,71,41,62,45,34,35,21,78,48,68,56,40,24,52,38,32,8,44,72,47,73,28,36,22,70,42,34,63,57,55,42,40,64,44,38,75,68,58,38,30,40,77,26,47,44,76,41,73,74,35,59,66,25,33,35,35,35,33,32,38,63,84,58,85,70,54,53,59,45,52,57,47,50,58,49,46,48,52,46,67,64,59,63,58,70,78,123

Nearest PDB structures (foldseek):
  4x6g-assembly1_D  TM=5.860E-01  e=2.501E-22  Pseudomonas aeruginosa PAO1
  7d98-assembly1_Q  TM=5.532E-01  e=3.229E-22  Cupriavidus necator
  1ixc-assembly1_B-2  TM=5.379E-01  e=1.818E-22  Cupriavidus necator
  4x6g-assembly1_C  TM=5.433E-01  e=1.240E-22  Pseudomonas aeruginosa PAO1
  6g1d-assembly1_C  TM=5.858E-01  e=2.178E-20  Corynebacterium glutamicum

Secondary structure (DSSP, 8-state):
--HHHHHHHHHHHHHS-HHHHHHHHTS-HHHHHHHHHHHHHHHTS--EEEETTEEEE-HHHHHHHHHHHHHHHHHHHHHHHHHHHHHTTSEEEEEEE-GGGTTTHHHHHHHHHHHH-TTEEEEEEE--HHHHHHHHHTT--SEEEEESPPP-TTEEEEEEEE---EEEEETTSGGGG-SSB-HHHHHTSEEEEE-TTSHHHHHHHHHHHHTT---EEEEEESSSHHHHHHHHTTS-BEEE-GGGGHHHHHTTSEEEEEBS-HHHHT-EEEEEEETTPPPPHHHHHHHHHHHHHHHHT----/--HHHHHHHHHHHHHS-HHHHHHHHTS-HHHHHHHHHHHHHHHTS--EEEETTEEEE-HHHHHHHHHHHHHHHHHHHHHHHHHHHHHTSSEEEEEEE-GGGTTTHHHHHHHHHHHH-TTEEEEEEE--HHHHHHHHHTT--SEEEEESPPP-TTEEEEEEEE---EEEEETTSGGGG-SSB-HHHHHTSEEEEE-TTSHHHHHHHHHHHHHT---EEEEEESSSHHHHHHHHTTS-BEEE-GGGGHHHHHTTSEEEEEBS-HHHHT-EEEEEEETTPPPPHHHHHHHHHHHHHHHHT----